Protein AF-A0A8T3ZGA7-F1 (afdb_monomer)

Radius of gyration: 35.23 Å; Cα contacts (8 Å, |Δi|>4): 1255; chains: 1; bounding box: 93×58×89 Å

Secondary structure (DSSP, 8-state):
-TTTPSPS-EEEEGGGHHIIIIIHHHHHHHTTPPPPS-EEEE-PEEETTEE--TTTT----HHHHHHHH-HHHHHHHHHHTS-SSS-EEE-HHHHHHHIIIIIIIIIIHHHHHHHHHHHHHHTTBPPPP-PPPHHHHHHHHHHHHHHHHHHHHHHTT-HHHHHHHHHHHHHHHHHHHHHT-HHHHHHH-HHHHHHHHHHHHHHHHHHHHHHTTT-HHHHHHHHHHTT-PPPPGGGTT---SPTTPBP-------PPPPHHHHHHHHT---TTTSTT----EEE-HHHHHHT-EEEEEEEEES---S--HHHHHHTT-------HHHHHHHHHTT--PPPHHHHHHHHHHHHSS-----HHHHHHHHHHHHHT-EEEEEEGGG--S-EEEEE--S--EE-BTT--S-EEPPTT-EEEE-SSSEEEEBTTEEBTTTB--TT--EEEEEEEE-TTS-HHHHHHHHHHHHHHHHHHH-EEEEEE--EE--------GGG--EEEEEEEEEEE-TT-TT-EEEEEEETTEEEEEEES-TTT--GGGTTT-EEEEE-SBPPEEETTEEE-SEEEEEEETTSS-EEE---SSPTT-BEEETT------S-B-HHHHHHS--EEETTEEEETTEEEEETT-PBPB-S-SEEEE-

Nearest PDB structures (foldseek):
  2x1l-assembly3_C  TM=9.187E-01  e=1.019E-22  Mycolicibacterium smegmatis MC2 155
  6ax8-assembly1_A  TM=9.506E-01  e=7.464E-22  Mycobacterium tuberculosis H37Rv
  2x1m-assembly1_A  TM=8.940E-01  e=1.535E-22  Mycolicibacterium smegmatis MC2 155
  2x1l-assembly2_B  TM=8.943E-01  e=1.726E-22  Mycolicibacterium smegmatis MC2 155
  1rqg-assembly1_A-2  TM=9.190E-01  e=1.371E-19  Pyrococcus abyssi

Sequence (646 aa):
FKKFWPADVHVIGKGILRFHAVYWPAILLSASLRLPKSIFVHGYITVEGQKMSKTLGNIVDPIHLIEKYGVDPLRYFLLSGISTFEDGDFSERLLIEKNNNELVANIGNLVNRTMVFSQNNFGSAVPKQAVLSASDKDFLGSQEKLLVQIKSGFESFRLDETLHRILSFSSGANKYFQENAPWKSVKEDKVRCGHVINLLLHQIKDLAILIQPYLPETSNSIFGQLAAEPKKWTDLGKFSLVAGKKLGTPKILFKKLDQIQAEALSAEFSDKKLKELEVAFQVSNSAAALGVKAAAAILEIKSISNKNSELETLKKQKFKLEDSGYVQLHRKVSAEEMSSIRWLHELASRAGQIPNINTLVDAYNIISLKYGISAGAHDISKIKGGVRIDICDGSEPFTEIGSKSKTHVRKGEYAAIDDEKVICRLELKQCEETKVKKDSKKVLLYYEGHSGHTQDQVNTALKEACNLIIKLCGGSYKMLYPAYEKEEENFSFKHLDIEIGEILSAEKHPNADKLLVERVRLGDKEIQVVSGIAQFYKPEDLAGKKAIFLRNLKPATLRGVASQGMILVAESKDKSKVEIVSPASPVGSKVELKGEVSQPKPEVTADDYFKLKLEIKDGKIYSEGKQLITETGEELKTGVKEGKVY

Foldseek 3Di:
DVPCPPPQEAEEEPVCCCCLPPVVVVVCVVVVGDHHNYYFYFYAEAEPPHHDDPLLVRDDDVVVVCVVFNDQLVLQCCQAQAFGHYYGYDDPLVSLVCQVVQVCVFLLVLLQVLQVVCVVQVVQWQADADDDDPLNVVLLVVLVVLLVVLVVCVVVVRRNVSVVSLSVLSVSLVVLCVVLVLVVCCVVPVNSSSNNSNVSLLSLLLSLQSCCVRRVPLSVVSCQQQVHDNDHSVCHSPSPGDGGHHGHDRDRSGDNDDVLLSVLVVLDDPPVPVVVLQAAEAEAPQNVVLQKAKWKKKFFFQFKFQDDPVLVVLFLDQFDADCVQVVSSCVQQVHPDDAQQVVQNVVCVVVSGGDGDIQLVSLLNSLCRNLVWFKDKFQSVQAAGYKYWDFDQFPAWAAFAPGPDIHTADGRFTATAGPHHGQGGHSHTGGNRTDDDRPRRMMMMMIMDGNPDDNVSRVVSNSSSSSSSCVGRNGHMGIRRHRHPPDPPPQFPLQWWKFKKAFQFKDQDPQDQQKIWTFIGAPPDTFIAIARCNVPDDRVRRHGAIAMKGQQEDWDQDPNRIHRIYTKWWAAPVRPDIGGFGDPDDRNWTKDFVPDHRDHDNHDYPVSVVVWWFWAAQQFTDTPNTTIATPVRHTGGDPHHTTTMD

Mean predicted aligned error: 17.43 Å

pLDDT: mean 88.78, std 12.29, range [31.84, 98.62]

Solvent-accessible surface area (backbone atoms only — not comparable to full-atom values): 34705 Å² total; per-residue (Å²): 103,86,90,60,58,50,40,68,66,43,84,43,52,61,92,52,41,64,49,68,72,47,54,46,47,52,53,31,52,76,70,74,43,75,64,62,74,39,76,46,57,27,38,56,70,25,44,85,86,34,79,59,33,80,65,46,67,56,59,79,58,67,66,61,49,30,76,75,64,33,62,47,54,50,44,43,31,62,42,55,67,22,54,53,63,42,69,24,56,53,47,74,43,58,39,41,49,45,38,38,62,50,42,31,62,35,54,30,41,44,52,39,52,53,42,46,49,31,38,77,76,48,76,28,22,38,37,54,79,64,85,79,49,72,69,52,50,55,52,52,53,54,48,53,55,45,52,54,52,34,54,51,21,59,78,68,62,34,49,23,66,24,48,54,45,52,50,48,48,44,46,52,56,43,48,53,53,59,78,60,35,46,90,57,28,50,80,78,38,49,63,62,27,27,21,54,53,32,54,50,53,44,50,51,54,37,48,28,50,70,37,32,90,58,26,52,69,57,20,52,51,47,26,50,29,56,57,43,80,90,68,55,82,91,51,56,93,52,89,75,78,58,59,68,42,62,41,39,70,72,63,86,76,56,78,78,58,71,58,69,65,30,50,49,59,53,54,51,81,64,77,78,71,64,70,74,62,68,59,49,50,35,43,35,66,70,30,40,73,68,28,50,39,72,28,36,28,45,32,40,42,71,49,51,44,78,76,55,79,73,51,64,62,62,36,51,61,85,68,81,78,77,60,69,45,52,58,52,45,30,53,77,43,74,48,87,74,77,50,43,54,57,53,50,49,53,49,19,66,73,68,60,30,54,78,87,75,27,52,55,60,40,35,40,51,54,37,22,47,73,70,57,33,29,62,51,62,30,22,47,94,58,58,44,65,41,37,34,32,30,61,37,84,38,81,44,40,31,34,46,61,94,56,91,61,78,45,58,50,61,58,55,30,47,24,32,27,36,74,77,30,39,48,21,48,48,70,57,45,44,16,50,81,27,49,70,54,64,81,48,43,40,32,38,38,34,22,46,32,38,68,83,52,54,69,67,56,35,45,49,43,41,53,53,23,50,46,49,27,32,72,76,27,35,57,26,54,44,82,42,63,34,52,50,70,72,85,69,67,92,80,52,75,39,39,52,41,33,28,25,22,34,26,68,39,42,38,75,34,95,79,40,86,47,28,28,38,31,38,32,36,51,57,98,41,79,45,42,30,56,41,78,51,37,85,79,46,57,41,84,78,40,45,74,37,52,32,35,31,37,55,28,37,60,68,43,71,59,87,86,43,69,18,49,32,42,70,42,31,39,30,27,76,83,66,83,45,75,45,77,33,52,67,89,70,60,71,43,43,38,51,36,46,64,97,53,78,74,55,54,46,91,62,41,53,72,69,63,57,68,71,55,63,39,38,26,55,86,18,31,39,28,42,94,92,27,47,37,19,33,78,90,67,49,72,46,54,46,97,48,49,47,31,34,51,84

Structure (mmCIF, N/CA/C/O backbone):
data_AF-A0A8T3ZGA7-F1
#
_entry.id   AF-A0A8T3ZGA7-F1
#
loop_
_atom_site.group_PDB
_atom_site.id
_atom_site.type_symbol
_atom_site.label_atom_id
_atom_site.label_alt_id
_atom_site.label_comp_id
_atom_site.label_asym_id
_atom_site.label_entity_id
_atom_site.label_seq_id
_atom_site.pdbx_PDB_ins_code
_atom_site.Cartn_x
_atom_site.Cartn_y
_atom_site.Cartn_z
_atom_site.occupancy
_atom_site.B_iso_or_equiv
_atom_site.auth_seq_id
_atom_site.auth_comp_id
_atom_site.auth_asym_id
_atom_site.auth_atom_id
_atom_site.pdbx_PDB_model_num
ATOM 1 N N . PHE A 1 1 ? -24.747 0.520 -24.738 1.00 83.00 1 PHE A N 1
ATOM 2 C CA . PHE A 1 1 ? -25.056 -0.903 -24.481 1.00 83.00 1 PHE A CA 1
ATOM 3 C C . PHE A 1 1 ? -24.733 -1.806 -25.676 1.00 83.00 1 PHE A C 1
ATOM 5 O O . PHE A 1 1 ? -23.742 -2.516 -25.599 1.00 83.00 1 PHE A O 1
ATOM 12 N N . LYS A 1 2 ? -25.460 -1.726 -26.807 1.00 89.25 2 LYS A N 1
ATOM 13 C CA . LYS A 1 2 ? -25.297 -2.630 -27.975 1.00 89.25 2 LYS A CA 1
ATOM 14 C C . LYS A 1 2 ? -23.857 -2.812 -28.499 1.00 89.25 2 LYS A C 1
ATOM 16 O O . LYS A 1 2 ? -23.532 -3.889 -28.974 1.00 89.25 2 LYS A O 1
ATOM 21 N N . LYS A 1 3 ? -23.011 -1.777 -28.412 1.00 94.25 3 LYS A N 1
ATOM 22 C CA . LYS A 1 3 ? -21.616 -1.804 -28.890 1.00 94.25 3 LYS A CA 1
ATOM 23 C C . LYS A 1 3 ? -20.642 -2.551 -27.967 1.00 94.25 3 LYS A C 1
ATOM 25 O O . LYS A 1 3 ? -19.701 -3.151 -28.463 1.00 94.25 3 LYS A O 1
ATOM 30 N N . PHE A 1 4 ? -20.842 -2.475 -26.653 1.00 93.25 4 PHE A N 1
ATOM 31 C CA . PHE A 1 4 ? -19.844 -2.894 -25.656 1.00 93.25 4 PHE A CA 1
ATOM 32 C C . PHE A 1 4 ? -20.322 -4.031 -24.749 1.00 93.25 4 PHE A C 1
ATOM 34 O O . PHE A 1 4 ? -19.527 -4.572 -23.994 1.00 93.25 4 PHE A O 1
ATOM 41 N N . TRP A 1 5 ? -21.614 -4.376 -24.785 1.00 94.38 5 TRP A N 1
ATOM 42 C CA . TRP A 1 5 ? -22.160 -5.477 -23.999 1.00 94.38 5 TRP A CA 1
ATOM 43 C C . TRP A 1 5 ? -22.320 -6.744 -24.854 1.00 94.38 5 TRP A C 1
ATOM 45 O O . TRP A 1 5 ? -22.935 -6.669 -25.929 1.00 94.38 5 TRP A O 1
ATOM 55 N N . PRO A 1 6 ? -21.854 -7.918 -24.386 1.00 95.19 6 PRO A N 1
ATOM 56 C CA . PRO A 1 6 ? -21.286 -8.199 -23.060 1.00 95.19 6 PRO A CA 1
ATOM 57 C C . PRO A 1 6 ? -19.871 -7.655 -22.853 1.00 95.19 6 PRO A C 1
ATOM 59 O O . PRO A 1 6 ? -19.081 -7.634 -23.792 1.00 95.19 6 PRO A O 1
ATOM 62 N N . ALA A 1 7 ? -19.565 -7.259 -21.614 1.00 96.12 7 ALA A N 1
ATOM 63 C CA . ALA A 1 7 ? -18.227 -6.811 -21.241 1.00 96.12 7 ALA A CA 1
ATOM 64 C C . ALA A 1 7 ? -17.186 -7.921 -21.467 1.00 96.12 7 ALA A C 1
ATOM 66 O O . ALA A 1 7 ? -17.426 -9.080 -21.122 1.00 96.12 7 ALA A O 1
ATOM 67 N N . ASP A 1 8 ? -16.022 -7.566 -22.014 1.00 94.88 8 ASP A N 1
ATOM 68 C CA . ASP A 1 8 ? -14.936 -8.523 -22.247 1.00 94.88 8 ASP A CA 1
ATOM 69 C C . ASP A 1 8 ? -14.274 -8.991 -20.944 1.00 94.88 8 ASP A C 1
ATOM 71 O O . ASP A 1 8 ? -13.989 -10.176 -20.784 1.00 94.88 8 ASP A O 1
ATOM 75 N N . VAL A 1 9 ? -14.067 -8.078 -19.993 1.00 95.06 9 VAL A N 1
ATOM 76 C CA . VAL A 1 9 ? -13.451 -8.382 -18.697 1.00 95.06 9 VAL A CA 1
ATOM 77 C C . VAL A 1 9 ? -14.056 -7.543 -17.573 1.00 95.06 9 VAL A C 1
ATOM 79 O O . VAL A 1 9 ? -14.378 -6.366 -17.744 1.00 95.06 9 VAL A O 1
ATOM 82 N N . HIS A 1 10 ? -14.205 -8.153 -16.401 1.00 95.88 10 HIS A N 1
ATOM 83 C CA . HIS A 1 10 ? -14.425 -7.460 -15.133 1.00 95.88 10 HIS A CA 1
ATOM 84 C C . HIS A 1 10 ? -13.157 -7.547 -14.289 1.00 95.88 10 HIS A C 1
ATOM 86 O O . HIS A 1 10 ? -12.729 -8.648 -13.972 1.00 95.88 10 HIS A O 1
ATOM 92 N N . VAL A 1 11 ? -12.568 -6.406 -13.932 1.00 94.81 11 VAL A N 1
ATOM 93 C CA . VAL A 1 11 ? -11.394 -6.325 -13.049 1.00 94.81 11 VAL A CA 1
ATOM 94 C C . VAL A 1 11 ? -11.889 -6.027 -11.641 1.00 94.81 11 VAL A C 1
ATOM 96 O O . VAL A 1 11 ? -12.473 -4.968 -11.416 1.00 94.81 11 VAL A O 1
ATOM 99 N N . ILE A 1 12 ? -11.705 -6.968 -10.716 1.00 95.44 12 ILE A N 1
ATOM 100 C CA . ILE A 1 12 ? -12.251 -6.874 -9.359 1.00 95.44 12 ILE A CA 1
ATOM 101 C C . ILE A 1 12 ? -11.283 -7.411 -8.305 1.00 95.44 12 ILE A C 1
ATOM 103 O O . ILE A 1 12 ? -10.446 -8.267 -8.585 1.00 95.44 12 ILE A O 1
ATOM 107 N N . GLY A 1 13 ? -11.458 -6.967 -7.062 1.00 92.25 13 GLY A N 1
ATOM 108 C CA . GLY A 1 13 ? -10.800 -7.583 -5.912 1.00 92.25 13 GLY A CA 1
ATOM 109 C C . GLY A 1 13 ? -11.541 -8.834 -5.441 1.00 92.25 13 GLY A C 1
ATOM 110 O O . GLY A 1 13 ? -12.773 -8.909 -5.508 1.00 92.25 13 GLY A O 1
ATOM 111 N N . LYS A 1 14 ? -10.811 -9.807 -4.883 1.00 91.12 14 LYS A N 1
ATOM 112 C CA . LYS A 1 14 ? -11.400 -11.078 -4.415 1.00 91.12 14 LYS A CA 1
ATOM 113 C C . LYS A 1 14 ? -12.530 -10.936 -3.385 1.00 91.12 14 LYS A C 1
ATOM 115 O O . LYS A 1 14 ? -13.404 -11.798 -3.317 1.00 91.12 14 LYS A O 1
ATOM 120 N N . GLY A 1 15 ? -12.571 -9.829 -2.637 1.00 90.81 15 GLY A N 1
ATOM 121 C CA . GLY A 1 15 ? -13.612 -9.548 -1.638 1.00 90.81 15 GLY A CA 1
ATOM 122 C C . GLY A 1 15 ? -15.034 -9.429 -2.196 1.00 90.81 15 GLY A C 1
ATOM 123 O O . GLY A 1 15 ? -15.990 -9.651 -1.460 1.00 90.81 15 GLY A O 1
ATOM 124 N N . ILE A 1 16 ? -15.187 -9.130 -3.490 1.00 95.19 16 ILE A N 1
ATOM 125 C CA . ILE A 1 16 ? -16.497 -8.963 -4.142 1.00 95.19 16 ILE A CA 1
ATOM 126 C C . ILE A 1 16 ? -16.779 -10.028 -5.209 1.00 95.19 16 ILE A C 1
ATOM 128 O O . ILE A 1 16 ? -17.751 -9.918 -5.956 1.00 95.19 16 ILE A O 1
ATOM 132 N N . LEU A 1 17 ? -15.979 -11.097 -5.264 1.00 95.12 17 LEU A N 1
ATOM 133 C CA . LEU A 1 17 ? -16.095 -12.141 -6.286 1.00 95.12 17 LEU A CA 1
ATOM 134 C C . LEU A 1 17 ? -17.504 -12.747 -6.368 1.00 95.12 17 LEU A C 1
ATOM 136 O O . LEU A 1 17 ? -18.036 -12.920 -7.462 1.00 95.12 17 LEU A O 1
ATOM 140 N N . ARG A 1 18 ? -18.146 -13.015 -5.222 1.00 95.94 18 ARG A N 1
ATOM 141 C CA . ARG A 1 18 ? -19.505 -13.591 -5.182 1.00 95.94 18 ARG A CA 1
ATOM 142 C C . ARG A 1 18 ? -20.528 -12.732 -5.929 1.00 95.94 18 ARG A C 1
ATOM 144 O O . ARG A 1 18 ? -21.396 -13.275 -6.608 1.00 95.94 18 ARG A O 1
ATOM 151 N N . PHE A 1 19 ? -20.400 -11.407 -5.870 1.00 96.75 19 PHE A N 1
ATOM 152 C CA . PHE A 1 19 ? -21.296 -10.508 -6.593 1.00 96.75 19 PHE A CA 1
ATOM 153 C C . PHE A 1 19 ? -21.129 -10.647 -8.105 1.00 96.75 19 PHE A C 1
ATOM 155 O O . PHE A 1 19 ? -22.122 -10.738 -8.816 1.00 96.75 19 PHE A O 1
ATOM 162 N N . HIS A 1 20 ? -19.893 -10.739 -8.592 1.00 97.75 20 HIS A N 1
ATOM 163 C CA . HIS A 1 20 ? -19.606 -10.775 -10.026 1.00 97.75 20 HIS A CA 1
ATOM 164 C C . HIS A 1 20 ? -19.712 -12.165 -10.659 1.00 97.75 20 HIS A C 1
ATOM 166 O O . HIS A 1 20 ? -19.973 -12.252 -11.855 1.00 97.75 20 HIS A O 1
ATOM 172 N N . ALA A 1 21 ? -19.518 -13.234 -9.885 1.00 96.62 21 ALA A N 1
ATOM 173 C CA . ALA A 1 21 ? -19.536 -14.609 -10.383 1.00 96.62 21 ALA A CA 1
ATOM 174 C C . ALA A 1 21 ? -20.852 -15.355 -10.104 1.00 96.62 21 ALA A C 1
ATOM 176 O O . ALA A 1 21 ? -21.092 -16.386 -10.724 1.00 96.62 21 ALA A O 1
ATOM 177 N N . VAL A 1 22 ? -21.705 -14.854 -9.197 1.00 96.88 22 VAL A N 1
ATOM 178 C CA . VAL A 1 22 ? -22.977 -15.511 -8.833 1.00 96.88 22 VAL A CA 1
ATOM 179 C C . VAL A 1 22 ? -24.165 -14.578 -9.035 1.00 96.88 22 VAL A C 1
ATOM 181 O O . VAL A 1 22 ? -25.006 -14.829 -9.896 1.00 96.88 22 VAL A O 1
ATOM 184 N N . TYR A 1 23 ? -24.236 -13.482 -8.275 1.00 97.50 23 TYR A N 1
ATOM 185 C CA . TYR A 1 23 ? -25.434 -12.636 -8.268 1.00 97.50 23 TYR A CA 1
ATOM 186 C C . TYR A 1 23 ? -25.629 -11.894 -9.588 1.00 97.50 23 TYR A C 1
ATOM 188 O O . TYR A 1 23 ? -26.718 -11.910 -10.155 1.00 97.50 23 TYR A O 1
ATOM 196 N N . TRP A 1 24 ? -24.569 -11.282 -10.110 1.00 97.94 24 TRP A N 1
ATOM 197 C CA . TRP A 1 24 ? -24.630 -10.531 -11.354 1.00 97.94 24 TRP A CA 1
ATOM 198 C C . TRP A 1 24 ? -24.972 -11.419 -12.561 1.00 97.94 24 TRP A C 1
ATOM 200 O O . TRP A 1 24 ? -25.915 -11.079 -13.275 1.00 97.94 24 TRP A O 1
ATOM 210 N N . PRO A 1 25 ? -24.340 -12.594 -12.762 1.00 97.94 25 PRO A N 1
ATOM 211 C CA . PRO A 1 25 ? -24.777 -13.540 -13.782 1.00 97.94 25 PRO A CA 1
ATOM 212 C C . PRO A 1 25 ? -26.236 -13.973 -13.629 1.00 97.94 25 PRO A C 1
ATOM 214 O O . PRO A 1 25 ? -26.951 -13.998 -14.625 1.00 97.94 25 PRO A O 1
ATOM 217 N N . ALA A 1 26 ? -26.712 -14.252 -12.410 1.00 98.12 26 ALA A N 1
ATOM 218 C CA . ALA A 1 26 ? -28.109 -14.630 -12.186 1.00 98.12 26 ALA A CA 1
ATOM 219 C C . ALA A 1 26 ? -29.089 -13.515 -12.596 1.00 98.12 26 ALA A C 1
ATOM 221 O O . ALA A 1 26 ? -30.083 -13.784 -13.271 1.00 98.12 26 ALA A O 1
ATOM 222 N N . ILE A 1 27 ? -28.781 -12.260 -12.252 1.00 98.31 27 ILE A N 1
ATOM 223 C CA . ILE A 1 27 ? -29.569 -11.087 -12.659 1.00 98.31 27 ILE A CA 1
ATOM 224 C C . ILE A 1 27 ? -29.583 -10.950 -14.186 1.00 98.31 27 ILE A C 1
ATOM 226 O O . ILE A 1 27 ? -30.643 -10.755 -14.778 1.00 98.31 27 ILE A O 1
ATOM 230 N N . LEU A 1 28 ? -28.423 -11.082 -14.835 1.00 97.94 28 LEU A N 1
ATOM 231 C CA . LEU A 1 28 ? -28.309 -10.987 -16.291 1.00 97.94 28 LEU A CA 1
ATOM 232 C C . LEU A 1 28 ? -29.095 -12.088 -17.000 1.00 97.94 28 LEU A C 1
ATOM 234 O O . LEU A 1 28 ? -29.810 -11.794 -17.953 1.00 97.94 28 LEU A O 1
ATOM 238 N N . LEU A 1 29 ? -28.998 -13.331 -16.525 1.00 97.81 29 LEU A N 1
ATOM 239 C CA . LEU A 1 29 ? -29.743 -14.459 -17.080 1.00 97.81 29 LEU A CA 1
ATOM 240 C C . LEU A 1 29 ? -31.252 -14.271 -16.906 1.00 97.81 29 LEU A C 1
ATOM 242 O O . LEU A 1 29 ? -31.992 -14.470 -17.865 1.00 97.81 29 LEU A O 1
ATOM 246 N N . SER A 1 30 ? -31.699 -13.813 -15.731 1.00 98.31 30 SER A N 1
ATOM 247 C CA . SER A 1 30 ? -33.104 -13.459 -15.480 1.00 98.31 30 SER A CA 1
ATOM 248 C C . SER A 1 30 ? -33.600 -12.384 -16.456 1.00 98.31 30 SER A C 1
ATOM 250 O O . SER A 1 30 ? -34.671 -12.504 -17.045 1.00 98.31 30 SER A O 1
ATOM 252 N N . ALA A 1 31 ? -32.766 -11.377 -16.726 1.00 97.62 31 ALA A N 1
ATOM 253 C CA . ALA A 1 31 ? -33.041 -10.327 -17.704 1.00 97.62 31 ALA A CA 1
ATOM 254 C C . ALA A 1 31 ? -32.798 -10.745 -19.174 1.00 97.62 31 ALA A C 1
ATOM 256 O O . ALA A 1 31 ? -32.885 -9.899 -20.064 1.00 97.62 31 ALA A O 1
ATOM 257 N N . SER A 1 32 ? -32.475 -12.015 -19.454 1.00 97.31 32 SER A N 1
ATOM 258 C CA . SER A 1 32 ? -32.131 -12.524 -20.796 1.00 97.31 32 SER A CA 1
ATOM 259 C C . SER A 1 32 ? -30.983 -11.761 -21.486 1.00 97.31 32 SER A C 1
ATOM 261 O O . SER A 1 32 ? -30.970 -11.559 -22.702 1.00 97.31 32 SER A O 1
ATOM 263 N N . LEU A 1 33 ? -29.990 -11.326 -20.708 1.00 97.31 33 LEU A N 1
ATOM 264 C CA . LEU A 1 33 ? -28.798 -10.621 -21.173 1.00 97.31 33 LEU A CA 1
ATOM 265 C C . LEU A 1 33 ? -27.572 -11.542 -21.221 1.00 97.31 33 LEU A C 1
ATOM 267 O O . LEU A 1 33 ? -27.397 -12.444 -20.406 1.00 97.31 33 LEU A O 1
ATOM 271 N N . ARG A 1 34 ? -26.672 -11.271 -22.176 1.00 97.00 34 ARG A N 1
ATOM 272 C CA . ARG A 1 34 ? -25.394 -11.993 -22.317 1.00 97.00 34 ARG A CA 1
ATOM 273 C C . ARG A 1 34 ? -24.481 -11.747 -21.112 1.00 97.00 34 ARG A C 1
ATOM 275 O O . ARG A 1 34 ? -24.400 -10.617 -20.640 1.00 97.00 34 ARG A O 1
ATOM 282 N N . LEU A 1 35 ? -23.771 -12.785 -20.672 1.00 97.62 35 LEU A N 1
ATOM 283 C CA . LEU A 1 35 ? -22.808 -12.732 -19.568 1.00 97.62 35 LEU A CA 1
ATOM 284 C C . LEU A 1 35 ? -21.491 -12.050 -19.973 1.00 97.62 35 LEU A C 1
ATOM 286 O O . LEU A 1 35 ? -21.133 -12.112 -21.152 1.00 97.62 35 LEU A O 1
ATOM 290 N N . PRO A 1 36 ? -20.751 -11.439 -19.026 1.00 96.19 36 PRO A N 1
ATOM 291 C CA . PRO A 1 36 ? -19.380 -10.994 -19.277 1.00 96.19 36 PRO A CA 1
ATOM 292 C C . PRO A 1 36 ? -18.489 -12.168 -19.711 1.00 96.19 36 PRO A C 1
ATOM 294 O O . PRO A 1 36 ? -18.686 -13.297 -19.264 1.00 96.19 36 PRO A O 1
ATOM 297 N N . LYS A 1 37 ? -17.502 -11.911 -20.580 1.00 95.44 37 LYS A N 1
ATOM 298 C CA . LYS A 1 37 ? -16.652 -12.973 -21.152 1.00 95.44 37 LYS A CA 1
ATOM 299 C C . LYS A 1 37 ? -15.602 -13.500 -20.172 1.00 95.44 37 LYS A C 1
ATOM 301 O O . LYS A 1 37 ? -15.216 -14.660 -20.270 1.00 95.44 37 LYS A O 1
ATOM 306 N N . SER A 1 38 ? -15.122 -12.660 -19.256 1.00 94.06 38 SER A N 1
ATOM 307 C CA . SER A 1 38 ? -14.109 -13.029 -18.265 1.00 94.06 38 SER A CA 1
ATOM 308 C C . SER A 1 38 ? -14.219 -12.189 -16.989 1.00 94.06 38 SER A C 1
ATOM 310 O O . SER A 1 38 ? -14.737 -11.068 -17.000 1.00 94.06 38 SER A O 1
ATOM 312 N N . ILE A 1 39 ? -13.725 -12.739 -15.879 1.00 94.31 39 ILE A N 1
ATOM 313 C CA . ILE A 1 39 ? -13.589 -12.047 -14.594 1.00 94.31 39 ILE A CA 1
ATOM 314 C C . ILE A 1 39 ? -12.135 -12.199 -14.150 1.00 94.31 39 ILE A C 1
ATOM 316 O O . ILE A 1 39 ? -11.675 -13.304 -13.874 1.00 94.31 39 ILE A O 1
ATOM 320 N N . PHE A 1 40 ? -11.425 -11.082 -14.094 1.00 93.31 40 PHE A N 1
ATOM 321 C CA . PHE A 1 40 ? -10.083 -10.978 -13.554 1.00 93.31 40 PHE A CA 1
ATOM 322 C C . PHE A 1 40 ? -10.165 -10.598 -12.071 1.00 93.31 40 PHE A C 1
ATOM 324 O O . PHE A 1 40 ? -10.746 -9.569 -11.714 1.00 93.31 40 PHE A O 1
ATOM 331 N N . VAL A 1 41 ? -9.588 -11.439 -11.213 1.00 92.88 41 VAL A N 1
ATOM 332 C CA . VAL A 1 41 ? -9.662 -11.304 -9.756 1.00 92.88 41 VAL A CA 1
ATOM 333 C C . VAL A 1 41 ? -8.261 -11.125 -9.194 1.00 92.88 41 VAL A C 1
ATOM 335 O O . VAL A 1 41 ? -7.458 -12.051 -9.269 1.00 92.88 41 VAL A O 1
ATOM 338 N N . HIS A 1 42 ? -7.986 -9.960 -8.613 1.00 92.00 42 HIS A N 1
ATOM 339 C CA . HIS A 1 42 ? -6.713 -9.696 -7.945 1.00 92.00 42 HIS A CA 1
ATOM 340 C C . HIS A 1 42 ? -6.788 -9.964 -6.431 1.00 92.00 42 HIS A C 1
ATOM 342 O O . HIS A 1 42 ? -7.870 -9.924 -5.818 1.00 92.00 42 HIS A O 1
ATOM 348 N N . GLY A 1 43 ? -5.624 -10.222 -5.827 1.00 87.44 43 GLY A N 1
ATOM 349 C CA . GLY A 1 43 ? -5.463 -10.384 -4.382 1.00 87.44 43 GLY A CA 1
ATOM 350 C C . GLY A 1 43 ? -5.579 -9.075 -3.597 1.00 87.44 43 GLY A C 1
ATOM 351 O O . GLY A 1 43 ? -5.781 -7.991 -4.152 1.00 87.44 43 GLY A O 1
ATOM 352 N N . TYR A 1 44 ? -5.499 -9.180 -2.275 1.00 87.38 44 TYR A N 1
ATOM 353 C CA . TYR A 1 44 ? -5.398 -8.024 -1.390 1.00 87.38 44 TYR A CA 1
ATOM 354 C C . TYR A 1 44 ? -3.979 -7.465 -1.380 1.00 87.38 44 TYR A C 1
ATOM 356 O O . TYR A 1 44 ? -3.008 -8.206 -1.499 1.00 87.38 44 TYR A O 1
ATOM 364 N N . ILE A 1 45 ? -3.888 -6.156 -1.163 1.00 88.12 45 ILE A N 1
ATOM 365 C CA . ILE A 1 45 ? -2.630 -5.486 -0.856 1.00 88.12 45 ILE A CA 1
ATOM 366 C C . ILE A 1 45 ? -2.562 -5.307 0.662 1.00 88.12 45 ILE A C 1
ATOM 368 O O . ILE A 1 45 ? -3.477 -4.731 1.261 1.00 88.12 45 ILE A O 1
ATOM 372 N N . THR A 1 46 ? -1.512 -5.833 1.280 1.00 83.00 46 THR A N 1
ATOM 373 C CA . THR A 1 46 ? -1.153 -5.591 2.683 1.00 83.00 46 THR A CA 1
ATOM 374 C C . THR A 1 46 ? -0.033 -4.557 2.769 1.00 83.00 46 THR A C 1
ATOM 376 O O . THR A 1 46 ? 0.529 -4.165 1.750 1.00 83.00 46 THR A O 1
ATOM 379 N N . VAL A 1 47 ? 0.241 -4.053 3.968 1.00 73.62 47 VAL A N 1
ATOM 380 C CA . VAL A 1 47 ? 1.361 -3.149 4.250 1.00 73.62 47 VAL A CA 1
ATOM 381 C C . VAL A 1 47 ? 2.116 -3.734 5.432 1.00 73.62 47 VAL A C 1
ATOM 383 O O . VAL A 1 47 ? 1.534 -3.872 6.513 1.00 73.62 47 VAL A O 1
ATOM 386 N N . GLU A 1 48 ? 3.376 -4.108 5.215 1.00 66.75 48 GLU A N 1
ATOM 387 C CA . GLU A 1 48 ? 4.256 -4.729 6.213 1.00 66.75 48 GLU A CA 1
ATOM 388 C C . GLU A 1 48 ? 3.588 -5.935 6.915 1.00 66.75 48 GLU A C 1
ATOM 390 O O . GLU A 1 48 ? 3.578 -6.084 8.141 1.00 66.75 48 GLU A O 1
ATOM 395 N N . GLY A 1 49 ? 2.935 -6.786 6.118 1.00 66.19 49 GLY A N 1
ATOM 396 C CA . GLY A 1 49 ? 2.242 -8.003 6.545 1.00 66.19 49 GLY A CA 1
ATOM 397 C C . GLY A 1 49 ? 0.859 -7.785 7.169 1.00 66.19 49 GLY A C 1
ATOM 398 O O . GLY A 1 49 ? 0.218 -8.753 7.586 1.00 66.19 49 GLY A O 1
ATOM 399 N N . GLN A 1 50 ? 0.365 -6.543 7.238 1.00 61.69 50 GLN A N 1
ATOM 400 C CA . GLN A 1 50 ? -0.926 -6.213 7.849 1.00 61.69 50 GLN A CA 1
ATOM 401 C C . GLN A 1 50 ? -1.958 -5.737 6.826 1.00 61.69 50 GLN A C 1
ATOM 403 O O . GLN A 1 50 ? -1.652 -5.046 5.857 1.00 61.69 50 GLN A O 1
ATOM 408 N N . LYS A 1 51 ? -3.236 -6.056 7.063 1.00 72.69 51 LYS A N 1
ATOM 409 C CA . LYS A 1 51 ? -4.328 -5.474 6.270 1.00 72.69 51 LYS A CA 1
ATOM 410 C C . LYS A 1 51 ? -4.393 -3.967 6.512 1.00 72.69 51 LYS A C 1
ATOM 412 O O . LYS A 1 51 ? -4.383 -3.527 7.660 1.00 72.69 51 LYS A O 1
ATOM 417 N N . MET A 1 52 ? -4.520 -3.193 5.437 1.00 73.88 52 MET A N 1
ATOM 418 C CA . MET A 1 52 ? -4.767 -1.755 5.540 1.00 73.88 52 MET A CA 1
ATOM 419 C C . MET A 1 52 ? -6.103 -1.491 6.240 1.00 73.88 52 MET A C 1
ATOM 421 O O . MET A 1 52 ? -7.130 -2.068 5.871 1.00 73.88 52 MET A O 1
ATOM 425 N N . SER A 1 53 ? -6.116 -0.598 7.226 1.00 60.56 53 SER A N 1
ATOM 426 C CA . SER A 1 53 ? -7.355 -0.121 7.838 1.00 60.56 53 SER A CA 1
ATOM 427 C C . SER A 1 53 ? -7.205 1.284 8.411 1.00 60.56 53 SER A C 1
ATOM 429 O O . SER A 1 53 ? -6.148 1.653 8.919 1.00 60.56 53 SER A O 1
ATOM 431 N N . LYS A 1 54 ? -8.298 2.058 8.368 1.00 51.88 54 LYS A N 1
ATOM 432 C CA . LYS A 1 54 ? -8.345 3.410 8.950 1.00 51.88 54 LYS A CA 1
ATOM 433 C C . LYS A 1 54 ? -8.053 3.359 10.448 1.00 51.88 54 LYS A C 1
ATOM 435 O O . LYS A 1 54 ? -7.319 4.195 10.951 1.00 51.88 54 LYS A O 1
ATOM 440 N N . THR A 1 55 ? -8.578 2.337 11.121 1.00 40.94 55 THR A N 1
ATOM 441 C CA . THR A 1 55 ? -8.425 2.118 12.563 1.00 40.94 55 THR A CA 1
ATOM 442 C C . THR A 1 55 ? -6.994 1.768 12.966 1.00 40.94 55 THR A C 1
ATOM 444 O O . THR A 1 55 ? -6.576 2.150 14.045 1.00 40.94 55 THR A O 1
ATOM 447 N N . LEU A 1 56 ? -6.226 1.076 12.119 1.00 42.22 56 LEU A N 1
ATOM 448 C CA . LEU A 1 56 ? -4.805 0.800 12.383 1.00 42.22 56 LEU A CA 1
ATOM 449 C C . LEU A 1 56 ? -3.890 1.953 11.943 1.00 42.22 56 LEU A C 1
ATOM 451 O O . LEU A 1 56 ? -2.691 1.895 12.177 1.00 42.22 56 LEU A O 1
ATOM 455 N N . GLY A 1 57 ? -4.405 2.976 11.252 1.00 49.34 57 GLY A N 1
ATOM 456 C CA . GLY A 1 57 ? -3.590 4.091 10.758 1.00 49.34 57 GLY A CA 1
ATOM 457 C C . GLY A 1 57 ? -2.479 3.686 9.775 1.00 49.34 57 GLY A C 1
ATOM 458 O O . GLY A 1 57 ? -1.600 4.492 9.491 1.00 49.34 57 GLY A O 1
ATOM 459 N N . ASN A 1 58 ? -2.510 2.454 9.252 1.00 58.31 58 ASN A N 1
ATOM 460 C CA . ASN A 1 58 ? -1.527 1.896 8.317 1.00 58.31 58 ASN A CA 1
ATOM 461 C C . ASN A 1 58 ? -1.971 2.028 6.850 1.00 58.31 58 ASN A C 1
ATOM 463 O O . ASN A 1 58 ? -1.476 1.316 5.975 1.00 58.31 58 ASN A O 1
ATOM 467 N N . ILE A 1 59 ? -2.949 2.897 6.578 1.00 67.38 59 ILE A N 1
ATOM 468 C CA . ILE A 1 59 ? -3.368 3.184 5.210 1.00 67.38 59 ILE A CA 1
ATOM 469 C C . ILE A 1 59 ? -2.241 3.916 4.509 1.00 67.38 59 ILE A C 1
ATOM 471 O O . ILE A 1 59 ? -1.770 4.957 4.958 1.00 67.38 59 ILE A O 1
ATOM 475 N N . VAL A 1 60 ? -1.858 3.372 3.366 1.00 72.94 60 VAL A N 1
ATOM 476 C CA . VAL A 1 60 ? -0.920 4.009 2.460 1.00 72.94 60 VAL A CA 1
ATOM 477 C C . VAL A 1 60 ? -1.727 4.802 1.443 1.00 72.94 60 VAL A C 1
ATOM 479 O O . VAL A 1 60 ? -2.458 4.225 0.637 1.00 72.94 60 VAL A O 1
ATOM 482 N N . ASP A 1 61 ? -1.615 6.128 1.498 1.00 75.88 61 ASP A N 1
ATOM 483 C CA . ASP A 1 61 ? -2.237 7.002 0.508 1.00 75.88 61 ASP A CA 1
ATOM 484 C C . ASP A 1 61 ? -1.442 6.948 -0.813 1.00 75.88 61 ASP A C 1
ATOM 486 O O . ASP A 1 61 ? -0.275 7.364 -0.852 1.00 75.88 61 ASP A O 1
ATOM 490 N N . PRO A 1 62 ? -2.038 6.456 -1.917 1.00 84.06 62 PRO A N 1
ATOM 491 C CA . PRO A 1 62 ? -1.367 6.429 -3.208 1.00 84.06 62 PRO A CA 1
ATOM 492 C C . PRO A 1 62 ? -1.011 7.830 -3.723 1.00 84.06 62 PRO A C 1
ATOM 494 O O . PRO A 1 62 ? -0.023 7.952 -4.442 1.00 84.06 62 PRO A O 1
ATOM 497 N N . ILE A 1 63 ? -1.756 8.882 -3.363 1.00 82.44 63 ILE A N 1
ATOM 498 C CA . ILE A 1 63 ? -1.447 10.254 -3.791 1.00 82.44 63 ILE A CA 1
ATOM 499 C C . ILE A 1 63 ? -0.145 10.728 -3.153 1.00 82.44 63 ILE A C 1
ATOM 501 O O . ILE A 1 63 ? 0.747 11.189 -3.863 1.00 82.44 63 ILE A O 1
ATOM 505 N N . HIS A 1 64 ? 0.019 10.508 -1.848 1.00 75.75 64 HIS A N 1
ATOM 506 C CA . HIS A 1 64 ? 1.264 10.823 -1.152 1.00 75.75 64 HIS A CA 1
ATOM 507 C C . HIS A 1 64 ? 2.470 10.088 -1.763 1.00 75.75 64 HIS A C 1
ATOM 509 O O . HIS A 1 64 ? 3.532 10.676 -1.980 1.00 75.75 64 HIS A O 1
ATOM 515 N N . LEU A 1 65 ? 2.311 8.804 -2.101 1.00 82.44 65 LEU A N 1
ATOM 516 C CA . LEU A 1 65 ? 3.369 8.044 -2.771 1.00 82.44 65 LEU A CA 1
ATOM 517 C C . LEU A 1 65 ? 3.684 8.573 -4.174 1.00 82.44 65 LEU A C 1
ATOM 519 O O . LEU A 1 65 ? 4.850 8.576 -4.564 1.00 82.44 65 LEU A O 1
ATOM 523 N N . ILE A 1 66 ? 2.679 9.025 -4.928 1.00 86.25 66 ILE A N 1
ATOM 524 C CA . ILE A 1 66 ? 2.870 9.642 -6.248 1.00 86.25 66 ILE A CA 1
ATOM 525 C C . ILE A 1 66 ? 3.639 10.957 -6.122 1.00 86.25 66 ILE A C 1
ATOM 527 O O . ILE A 1 66 ? 4.570 11.184 -6.890 1.00 86.25 66 ILE A O 1
ATOM 531 N N . GLU A 1 67 ? 3.295 11.805 -5.155 1.00 80.69 67 GLU A N 1
ATOM 532 C CA . GLU A 1 67 ? 4.016 13.058 -4.904 1.00 80.69 67 GLU A CA 1
ATOM 533 C C . GLU A 1 67 ? 5.480 12.800 -4.529 1.00 80.69 67 GLU A C 1
ATOM 535 O O . GLU A 1 67 ? 6.379 13.520 -4.969 1.00 80.69 67 GLU A O 1
ATOM 540 N N . LYS A 1 68 ? 5.727 11.741 -3.751 1.00 80.56 68 LYS A N 1
ATOM 541 C CA . LYS A 1 68 ? 7.061 11.378 -3.267 1.00 80.56 68 LYS A CA 1
ATOM 542 C C . LYS A 1 68 ? 7.931 10.688 -4.322 1.00 80.56 68 LYS A C 1
ATOM 544 O O . LYS A 1 68 ? 9.109 11.019 -4.454 1.00 80.56 68 LYS A O 1
ATOM 549 N N . TYR A 1 69 ? 7.378 9.716 -5.047 1.00 87.19 69 TYR A N 1
ATOM 550 C CA . TYR A 1 69 ? 8.136 8.811 -5.920 1.00 87.19 69 TYR A CA 1
ATOM 551 C C . TYR A 1 69 ? 7.829 8.963 -7.407 1.00 87.19 69 TYR A C 1
ATOM 553 O O . TYR A 1 69 ? 8.628 8.536 -8.238 1.00 87.19 69 TYR A O 1
ATOM 561 N N . GLY A 1 70 ? 6.713 9.594 -7.756 1.00 90.19 70 GLY A N 1
ATOM 562 C CA . GLY A 1 70 ? 6.207 9.689 -9.119 1.00 90.19 70 GLY A CA 1
ATOM 563 C C . GLY A 1 70 ? 5.228 8.571 -9.478 1.00 90.19 70 GLY A C 1
ATOM 564 O O . GLY A 1 70 ? 5.194 7.501 -8.866 1.00 90.19 70 GLY A O 1
ATOM 565 N N . VAL A 1 71 ? 4.436 8.826 -10.522 1.00 95.12 71 VAL A N 1
ATOM 566 C CA . VAL A 1 71 ? 3.381 7.921 -11.001 1.00 95.12 71 VAL A CA 1
ATOM 567 C C . VAL A 1 71 ? 3.963 6.602 -11.509 1.00 95.12 71 VAL A C 1
ATOM 569 O O . VAL A 1 71 ? 3.558 5.530 -11.060 1.00 95.12 71 VAL A O 1
ATOM 572 N N . ASP A 1 72 ? 4.923 6.668 -12.430 1.00 97.19 72 ASP A N 1
ATOM 573 C CA . ASP A 1 72 ? 5.478 5.479 -13.080 1.00 97.19 72 ASP A CA 1
ATOM 574 C C . ASP A 1 72 ? 6.230 4.547 -12.111 1.00 97.19 72 ASP A C 1
ATOM 576 O O . ASP A 1 72 ? 5.979 3.343 -12.170 1.00 97.19 72 ASP A O 1
ATOM 580 N N . PRO A 1 73 ? 7.076 5.028 -11.175 1.00 94.94 73 PRO A N 1
ATOM 581 C CA . PRO A 1 73 ? 7.697 4.159 -10.171 1.00 94.94 73 PRO A CA 1
ATOM 582 C C . PRO A 1 73 ? 6.690 3.432 -9.272 1.00 94.94 73 PRO A C 1
ATOM 584 O O . PRO A 1 73 ? 6.864 2.243 -8.998 1.00 94.94 73 PRO A O 1
ATOM 587 N N . LEU A 1 74 ? 5.603 4.098 -8.860 1.00 94.75 74 LEU A N 1
ATOM 588 C CA . LEU A 1 74 ? 4.555 3.445 -8.074 1.00 94.75 74 LEU A CA 1
ATOM 589 C C . LEU A 1 74 ? 3.797 2.400 -8.902 1.00 94.75 74 LEU A C 1
ATOM 591 O O . LEU A 1 74 ? 3.621 1.269 -8.452 1.00 94.75 74 LEU A O 1
ATOM 595 N N . ARG A 1 75 ? 3.380 2.747 -10.128 1.00 96.19 75 ARG A N 1
ATOM 596 C CA . ARG A 1 75 ? 2.714 1.806 -11.048 1.00 96.19 75 ARG A CA 1
ATOM 597 C C . ARG A 1 75 ? 3.581 0.586 -11.324 1.00 96.19 75 ARG A C 1
ATOM 599 O O . ARG A 1 75 ? 3.083 -0.536 -11.307 1.00 96.19 75 ARG A O 1
ATOM 606 N N . TYR A 1 76 ? 4.871 0.813 -11.556 1.00 96.00 76 TYR A N 1
ATOM 607 C CA . TYR A 1 76 ? 5.851 -0.240 -11.749 1.00 96.00 76 TYR A CA 1
ATOM 608 C C . TYR A 1 76 ? 5.887 -1.192 -10.559 1.00 96.00 76 TYR A C 1
ATOM 610 O O . TYR A 1 76 ? 5.775 -2.401 -10.744 1.00 96.00 76 TYR A O 1
ATOM 618 N N . PHE A 1 77 ? 6.010 -0.655 -9.344 1.00 93.94 77 PHE A N 1
ATOM 619 C CA . PHE A 1 77 ? 6.067 -1.462 -8.134 1.00 93.94 77 PHE A CA 1
ATOM 620 C C . PHE A 1 77 ? 4.783 -2.270 -7.926 1.00 93.94 77 PHE A C 1
ATOM 622 O O . PHE A 1 77 ? 4.857 -3.475 -7.724 1.00 93.94 77 PHE A O 1
ATOM 629 N N . LEU A 1 78 ? 3.607 -1.652 -8.056 1.00 92.75 78 LEU A N 1
ATOM 630 C CA . LEU A 1 78 ? 2.328 -2.349 -7.874 1.00 92.75 78 LEU A CA 1
ATOM 631 C C . LEU A 1 78 ? 2.100 -3.469 -8.901 1.00 92.75 78 LEU A C 1
ATOM 633 O O . LEU A 1 78 ? 1.422 -4.440 -8.592 1.00 92.75 78 LEU A O 1
ATOM 637 N N . LEU A 1 79 ? 2.657 -3.341 -10.109 1.00 92.56 79 LEU A N 1
ATOM 638 C CA . LEU A 1 79 ? 2.482 -4.310 -11.196 1.00 92.56 79 LEU A CA 1
ATOM 639 C C . LEU A 1 79 ? 3.643 -5.311 -11.337 1.00 92.56 79 LEU A C 1
ATOM 641 O O . LEU A 1 79 ? 3.535 -6.217 -12.155 1.00 92.56 79 LEU A O 1
ATOM 645 N N . SER A 1 80 ? 4.744 -5.149 -10.592 1.00 87.69 80 SER A N 1
ATOM 646 C CA . SER A 1 80 ? 5.904 -6.070 -10.600 1.00 87.69 80 SER A CA 1
ATOM 647 C C . SER A 1 80 ? 6.225 -6.677 -9.237 1.00 87.69 80 SER A C 1
ATOM 649 O O . SER A 1 80 ? 6.745 -7.785 -9.165 1.00 87.69 80 SER A O 1
ATOM 651 N N . GLY A 1 81 ? 5.990 -5.932 -8.159 1.00 74.25 81 GLY A N 1
ATOM 652 C CA . GLY A 1 81 ? 6.294 -6.321 -6.784 1.00 74.25 81 GLY A CA 1
ATOM 653 C C . GLY A 1 81 ? 5.157 -7.071 -6.100 1.00 74.25 81 GLY A C 1
ATOM 654 O O . GLY A 1 81 ? 5.398 -7.725 -5.092 1.00 74.25 81 GLY A O 1
ATOM 655 N N . ILE A 1 82 ? 3.943 -7.004 -6.651 1.00 80.62 82 ILE A N 1
ATOM 656 C CA . ILE A 1 82 ? 2.761 -7.693 -6.135 1.00 80.62 82 ILE A CA 1
ATOM 657 C C . ILE A 1 82 ? 2.293 -8.703 -7.181 1.00 80.62 82 ILE A C 1
ATOM 659 O O . ILE A 1 82 ? 2.105 -8.360 -8.349 1.00 80.62 82 ILE A O 1
ATOM 663 N N . SER A 1 83 ? 2.128 -9.957 -6.751 1.00 82.31 83 SER A N 1
ATOM 664 C CA . SER A 1 83 ? 1.597 -11.034 -7.588 1.00 82.31 83 SER A CA 1
ATOM 665 C C . SER A 1 83 ? 0.224 -10.656 -8.130 1.00 82.31 83 SER A C 1
ATOM 667 O O . SER A 1 83 ? -0.618 -10.112 -7.415 1.00 82.31 83 SER A O 1
ATOM 669 N N . THR A 1 84 ? -0.026 -10.974 -9.400 1.00 82.56 84 THR A N 1
ATOM 670 C CA . THR A 1 84 ? -1.269 -10.557 -10.054 1.00 82.56 84 THR A CA 1
ATOM 671 C C . THR A 1 84 ? -2.520 -11.208 -9.434 1.00 82.56 84 THR A C 1
ATOM 673 O O . THR A 1 84 ? -3.585 -10.588 -9.380 1.00 82.56 84 THR A O 1
ATOM 676 N N . PHE A 1 85 ? -2.406 -12.454 -8.962 1.00 85.31 85 PHE A N 1
ATOM 677 C CA . PHE A 1 85 ? -3.541 -13.255 -8.477 1.00 85.31 85 PHE A CA 1
ATOM 678 C C . PHE A 1 85 ? -3.531 -13.506 -6.966 1.00 85.31 85 PHE A C 1
ATOM 680 O O . PHE A 1 85 ? -4.566 -13.853 -6.395 1.00 85.31 85 PHE A O 1
ATOM 687 N N . GLU A 1 86 ? -2.380 -13.347 -6.320 1.00 85.94 86 GLU A N 1
ATOM 688 C CA . GLU A 1 86 ? -2.207 -13.625 -4.896 1.00 85.94 86 GLU A CA 1
ATOM 689 C C . GLU A 1 86 ? -2.209 -12.337 -4.076 1.00 85.94 86 GLU A C 1
ATOM 691 O O . GLU A 1 86 ? -2.153 -11.231 -4.615 1.00 85.94 86 GLU A O 1
ATOM 696 N N . ASP A 1 87 ? -2.309 -12.480 -2.755 1.00 86.25 87 ASP A N 1
ATOM 697 C CA . ASP A 1 87 ? -2.124 -11.337 -1.867 1.00 86.25 87 ASP A CA 1
ATOM 698 C C . ASP A 1 87 ? -0.659 -10.904 -1.923 1.00 86.25 87 ASP A C 1
ATOM 700 O O . ASP A 1 87 ? 0.243 -11.742 -1.944 1.00 86.25 87 ASP A O 1
ATOM 704 N N . GLY A 1 88 ? -0.425 -9.598 -1.957 1.00 83.88 88 GLY A N 1
ATOM 705 C CA . GLY A 1 88 ? 0.918 -9.038 -1.984 1.00 83.88 88 GLY A CA 1
ATOM 706 C C . GLY A 1 88 ? 1.083 -7.939 -0.961 1.00 83.88 88 GLY A C 1
ATOM 707 O O . GLY A 1 88 ? 0.127 -7.256 -0.598 1.00 83.88 88 GLY A O 1
ATOM 708 N N . ASP A 1 89 ? 2.317 -7.766 -0.517 1.00 81.75 89 ASP A N 1
ATOM 709 C CA . ASP A 1 89 ? 2.659 -6.774 0.483 1.00 81.75 89 ASP A CA 1
ATOM 710 C C . ASP A 1 89 ? 3.305 -5.551 -0.165 1.00 81.75 89 ASP A C 1
ATOM 712 O O . ASP A 1 89 ? 4.231 -5.657 -0.973 1.00 81.75 89 ASP A O 1
ATOM 716 N N . PHE A 1 90 ? 2.796 -4.373 0.174 1.00 86.44 90 PHE A N 1
ATOM 717 C CA . PHE A 1 90 ? 3.427 -3.118 -0.175 1.00 86.44 90 PHE A CA 1
ATOM 718 C C . PHE A 1 90 ? 4.571 -2.847 0.800 1.00 86.44 90 PHE A C 1
ATOM 720 O O . PHE A 1 90 ? 4.345 -2.693 1.998 1.00 86.44 90 PHE A O 1
ATOM 727 N N . SER A 1 91 ? 5.776 -2.696 0.249 1.00 82.50 91 SER A N 1
ATOM 728 C CA . SER A 1 91 ? 6.958 -2.261 0.986 1.00 82.50 91 SER A CA 1
ATOM 729 C C . SER A 1 91 ? 7.631 -1.110 0.250 1.00 82.50 91 SER A C 1
ATOM 731 O O . SER A 1 91 ? 8.085 -1.237 -0.891 1.00 82.50 91 SER A O 1
ATOM 733 N N . GLU A 1 92 ? 7.730 0.029 0.931 1.00 82.69 92 GLU A N 1
ATOM 734 C CA . GLU A 1 92 ? 8.365 1.237 0.400 1.00 82.69 92 GLU A CA 1
ATOM 735 C C . GLU A 1 92 ? 9.859 1.003 0.103 1.00 82.69 92 GLU A C 1
ATOM 737 O O . GLU A 1 92 ? 10.395 1.520 -0.877 1.00 82.69 92 GLU A O 1
ATOM 742 N N . ARG A 1 93 ? 10.517 0.143 0.893 1.00 79.38 93 ARG A N 1
ATOM 743 C CA . ARG A 1 93 ? 11.892 -0.308 0.644 1.00 79.38 93 ARG A CA 1
ATOM 744 C C . ARG A 1 93 ? 12.004 -1.042 -0.690 1.00 79.38 93 ARG A C 1
ATOM 746 O O . ARG A 1 93 ? 12.860 -0.701 -1.504 1.00 79.38 93 ARG A O 1
ATOM 753 N N . LEU A 1 94 ? 11.135 -2.029 -0.926 1.00 83.25 94 LEU A N 1
ATOM 754 C CA . LEU A 1 94 ? 11.148 -2.798 -2.172 1.00 83.25 94 LEU A CA 1
ATOM 755 C C . LEU A 1 94 ? 10.825 -1.913 -3.382 1.00 83.25 94 LEU A C 1
ATOM 757 O O . LEU A 1 94 ? 11.410 -2.112 -4.445 1.00 83.25 94 LEU A O 1
ATOM 761 N N . LEU A 1 95 ? 9.958 -0.907 -3.225 1.00 90.44 95 LEU A N 1
ATOM 762 C CA . LEU A 1 95 ? 9.712 0.105 -4.256 1.00 90.44 95 LEU A CA 1
ATOM 763 C C . LEU A 1 95 ? 11.003 0.847 -4.623 1.00 90.44 95 LEU A C 1
ATOM 765 O O . LEU A 1 95 ? 11.342 0.939 -5.806 1.00 90.44 95 LEU A O 1
ATOM 769 N N . ILE A 1 96 ? 11.746 1.337 -3.625 1.00 87.06 96 ILE A N 1
ATOM 770 C CA . ILE A 1 96 ? 13.020 2.043 -3.829 1.00 87.06 96 ILE A CA 1
ATOM 771 C C . ILE A 1 96 ? 14.048 1.135 -4.517 1.00 87.06 96 ILE A C 1
ATOM 773 O O . ILE A 1 96 ? 14.677 1.543 -5.500 1.00 87.06 96 ILE A O 1
ATOM 777 N N . GLU A 1 97 ? 14.204 -0.099 -4.035 1.00 86.25 97 GLU A N 1
ATOM 778 C CA . GLU A 1 97 ? 15.132 -1.085 -4.597 1.00 86.25 97 GLU A CA 1
ATOM 779 C C . GLU A 1 97 ? 14.797 -1.407 -6.054 1.00 86.25 97 GLU A C 1
ATOM 781 O O . GLU A 1 97 ? 15.673 -1.321 -6.916 1.00 86.25 97 GLU A O 1
ATOM 786 N N . LYS A 1 98 ? 13.529 -1.705 -6.355 1.00 91.94 98 LYS A N 1
ATOM 787 C CA . LYS A 1 98 ? 13.070 -1.998 -7.716 1.00 91.94 98 LYS A CA 1
ATOM 788 C C . LYS A 1 98 ? 13.236 -0.804 -8.650 1.00 91.94 98 LYS A C 1
ATOM 790 O O . LYS A 1 98 ? 13.742 -0.968 -9.759 1.00 91.94 98 LYS A O 1
ATOM 795 N N . ASN A 1 99 ? 12.909 0.412 -8.213 1.00 94.44 99 ASN A N 1
ATOM 796 C CA . ASN A 1 99 ? 13.168 1.607 -9.018 1.00 94.44 99 ASN A CA 1
ATOM 797 C C . ASN A 1 99 ? 14.661 1.736 -9.358 1.00 94.44 99 ASN A C 1
ATOM 799 O O . ASN A 1 99 ? 15.030 1.934 -10.514 1.00 94.44 99 ASN A O 1
ATOM 803 N N . ASN A 1 100 ? 15.537 1.602 -8.366 1.00 91.50 100 ASN A N 1
ATOM 804 C CA . ASN A 1 100 ? 16.967 1.811 -8.567 1.00 91.50 100 ASN A CA 1
ATOM 805 C C . ASN A 1 100 ? 17.611 0.698 -9.410 1.00 91.50 100 ASN A C 1
ATOM 807 O O . ASN A 1 100 ? 18.405 0.979 -10.309 1.00 91.50 100 ASN A O 1
ATOM 811 N N . ASN A 1 101 ? 17.255 -0.556 -9.147 1.00 90.88 101 ASN A N 1
ATOM 812 C CA . ASN A 1 101 ? 17.904 -1.712 -9.760 1.00 90.88 101 ASN A CA 1
ATOM 813 C C . ASN A 1 101 ? 17.275 -2.104 -11.102 1.00 90.88 101 ASN A C 1
ATOM 815 O O . ASN A 1 101 ? 17.974 -2.609 -11.978 1.00 90.88 101 ASN A O 1
ATOM 819 N N . GLU A 1 102 ? 15.979 -1.857 -11.295 1.00 95.19 102 GLU A N 1
ATOM 820 C CA . GLU A 1 102 ? 15.251 -2.322 -12.479 1.00 95.19 102 GLU A CA 1
ATOM 821 C C . GLU A 1 102 ? 14.835 -1.161 -13.399 1.00 95.19 102 GLU A C 1
ATOM 823 O O . GLU A 1 102 ? 14.984 -1.264 -14.616 1.00 95.19 102 GLU A O 1
ATOM 828 N N . LEU A 1 103 ? 14.399 -0.011 -12.874 1.00 97.19 103 LEU A N 1
ATOM 829 C CA . LEU A 1 103 ? 14.078 1.142 -13.730 1.00 97.19 103 LEU A CA 1
ATOM 830 C C . LEU A 1 103 ? 15.329 1.943 -14.102 1.00 97.19 103 LEU A C 1
ATOM 832 O O . LEU A 1 103 ? 15.628 2.102 -15.286 1.00 97.19 103 LEU A O 1
ATOM 836 N N . VAL A 1 104 ? 16.095 2.415 -13.115 1.00 96.88 104 VAL A N 1
ATOM 837 C CA . VAL A 1 104 ? 17.286 3.252 -13.338 1.00 96.88 104 VAL A CA 1
ATOM 838 C C . VAL A 1 104 ? 18.399 2.447 -14.015 1.00 96.88 104 VAL A C 1
ATOM 840 O O . VAL A 1 104 ? 18.879 2.845 -15.079 1.00 96.88 104 VAL A O 1
ATOM 843 N N . ALA A 1 105 ? 18.803 1.311 -13.437 1.00 94.62 105 ALA A N 1
ATOM 844 C CA . ALA A 1 105 ? 19.976 0.566 -13.903 1.00 94.62 105 ALA A CA 1
ATOM 845 C C . ALA A 1 105 ? 19.752 -0.262 -15.187 1.00 94.62 105 ALA A C 1
ATOM 847 O O . ALA A 1 105 ? 20.730 -0.599 -15.859 1.00 94.62 105 ALA A O 1
ATOM 848 N N . ASN A 1 106 ? 18.502 -0.552 -15.571 1.00 97.88 106 ASN A N 1
ATOM 849 C CA . ASN A 1 106 ? 18.187 -1.309 -16.789 1.00 97.88 106 ASN A CA 1
ATOM 850 C C . ASN A 1 106 ? 17.550 -0.424 -17.876 1.00 97.88 106 ASN A C 1
ATOM 852 O O . ASN A 1 106 ? 18.261 -0.008 -18.795 1.00 97.88 106 ASN A O 1
ATOM 856 N N . ILE A 1 107 ? 16.251 -0.107 -17.783 1.00 98.38 107 ILE A N 1
ATOM 857 C CA . ILE A 1 107 ? 15.531 0.650 -18.831 1.00 98.38 107 ILE A CA 1
ATOM 858 C C . ILE A 1 107 ? 16.139 2.048 -19.009 1.00 98.38 107 ILE A C 1
ATOM 860 O O . ILE A 1 107 ? 16.496 2.447 -20.119 1.00 98.38 107 ILE A O 1
ATOM 864 N N . GLY A 1 108 ? 16.297 2.784 -17.906 1.00 98.00 108 GLY A N 1
ATOM 865 C CA . GLY A 1 108 ? 16.864 4.130 -17.891 1.00 98.00 108 GLY A CA 1
ATOM 866 C C . GLY A 1 108 ? 18.278 4.160 -18.457 1.00 98.00 108 GLY A C 1
ATOM 867 O O . GLY A 1 108 ? 18.578 4.984 -19.321 1.00 98.00 108 GLY A O 1
ATOM 868 N N . ASN A 1 109 ? 19.124 3.224 -18.026 1.00 97.44 109 ASN A N 1
ATOM 869 C CA . ASN A 1 109 ? 20.491 3.089 -18.514 1.00 97.44 109 ASN A CA 1
ATOM 870 C C . ASN A 1 109 ? 20.547 2.807 -20.024 1.00 97.44 109 ASN A C 1
ATOM 872 O O . ASN A 1 109 ? 21.289 3.489 -20.733 1.00 97.44 109 ASN A O 1
ATOM 876 N N . LEU A 1 110 ? 19.740 1.863 -20.532 1.00 98.50 110 LEU A N 1
ATOM 877 C CA . LEU A 1 110 ? 19.687 1.519 -21.958 1.00 98.50 110 LEU A CA 1
ATOM 878 C C . LEU A 1 110 ? 19.354 2.734 -22.819 1.00 98.50 110 LEU A C 1
ATOM 880 O O . LEU A 1 110 ? 20.078 3.033 -23.776 1.00 98.50 110 LEU A O 1
ATOM 884 N N . VAL A 1 111 ? 18.259 3.419 -22.480 1.00 98.50 111 VAL A N 1
ATOM 885 C CA . VAL A 1 111 ? 17.782 4.572 -23.245 1.00 98.50 111 VAL A CA 1
ATOM 886 C C . VAL A 1 111 ? 18.807 5.691 -23.171 1.00 98.50 111 VAL A C 1
ATOM 888 O O . VAL A 1 111 ? 19.266 6.160 -24.209 1.00 98.50 111 VAL A O 1
ATOM 891 N N . ASN A 1 112 ? 19.232 6.067 -21.963 1.00 97.25 112 ASN A N 1
ATOM 892 C CA . ASN A 1 112 ? 20.134 7.195 -21.773 1.00 97.25 112 ASN A CA 1
ATOM 893 C C . ASN A 1 112 ? 21.453 6.996 -22.527 1.00 97.25 112 ASN A C 1
ATOM 895 O O . ASN A 1 112 ? 21.839 7.846 -23.326 1.00 97.25 112 ASN A O 1
ATOM 899 N N . ARG A 1 113 ? 22.124 5.851 -22.350 1.00 96.81 113 ARG A N 1
ATOM 900 C CA . ARG A 1 113 ? 23.420 5.629 -23.002 1.00 96.81 113 ARG A CA 1
ATOM 901 C C . ARG A 1 113 ? 23.299 5.533 -24.518 1.00 96.81 113 ARG A C 1
ATOM 903 O O . ARG A 1 113 ? 24.163 6.058 -25.204 1.00 96.81 113 ARG A O 1
ATOM 910 N N . THR A 1 114 ? 22.233 4.935 -25.055 1.00 98.06 114 THR A N 1
ATOM 911 C CA . THR A 1 114 ? 22.041 4.845 -26.512 1.00 98.06 114 THR A CA 1
ATOM 912 C C . THR A 1 114 ? 21.759 6.223 -27.110 1.00 98.06 114 THR A C 1
ATOM 914 O O . THR A 1 114 ? 22.382 6.601 -28.102 1.00 98.06 114 THR A O 1
ATOM 917 N N . MET A 1 115 ? 20.879 7.005 -26.476 1.00 97.75 115 MET A N 1
ATOM 918 C CA . MET A 1 115 ? 20.524 8.354 -26.921 1.00 97.75 115 MET A CA 1
ATOM 919 C C . MET A 1 115 ? 21.714 9.318 -26.839 1.00 97.75 115 MET A C 1
ATOM 921 O O . MET A 1 115 ? 22.020 9.991 -27.822 1.00 97.75 115 MET A O 1
ATOM 925 N N . VAL A 1 116 ? 22.436 9.339 -25.713 1.00 97.06 116 VAL A N 1
ATOM 926 C CA . VAL A 1 116 ? 23.650 10.159 -25.535 1.00 97.06 116 VAL A CA 1
ATOM 927 C C . VAL A 1 116 ? 24.747 9.732 -26.510 1.00 97.06 116 VAL A C 1
ATOM 929 O O . VAL A 1 116 ? 25.399 10.578 -27.124 1.00 97.06 116 VAL A O 1
ATOM 932 N N . PHE A 1 117 ? 24.937 8.427 -26.723 1.00 97.12 117 PHE A N 1
ATOM 933 C CA . PHE A 1 117 ? 25.927 7.946 -27.685 1.00 97.12 117 PHE A CA 1
ATOM 934 C C . PHE A 1 117 ? 25.582 8.380 -29.116 1.00 97.12 117 PHE A C 1
ATOM 936 O O . PHE A 1 117 ? 26.468 8.823 -29.851 1.00 97.12 117 PHE A O 1
ATOM 943 N N . SER A 1 118 ? 24.302 8.309 -29.496 1.00 95.94 118 SER A N 1
ATOM 944 C CA . SER A 1 118 ? 23.815 8.791 -30.792 1.00 95.94 118 SER A CA 1
ATOM 945 C C . SER A 1 118 ? 23.986 10.305 -30.948 1.00 95.94 118 SER A C 1
ATOM 947 O O . SER A 1 118 ? 24.386 10.774 -32.016 1.00 95.94 118 SER A O 1
ATOM 949 N N . GLN A 1 119 ? 23.731 11.075 -29.887 1.00 96.00 119 GLN A N 1
ATOM 950 C CA . GLN A 1 119 ? 23.952 12.520 -29.862 1.00 96.00 119 GLN A CA 1
ATOM 951 C C . GLN A 1 119 ? 25.422 12.865 -30.126 1.00 96.00 119 GLN A C 1
ATOM 953 O O . GLN A 1 119 ? 25.708 13.635 -31.043 1.00 96.00 119 GLN A O 1
ATOM 958 N N . ASN A 1 120 ? 26.340 12.246 -29.383 1.00 96.25 120 ASN A N 1
ATOM 959 C CA . ASN A 1 120 ? 27.761 12.596 -29.411 1.00 96.25 120 ASN A CA 1
ATOM 960 C C . ASN A 1 120 ? 28.486 12.127 -30.680 1.00 96.25 120 ASN A C 1
ATOM 962 O O . ASN A 1 120 ? 29.415 12.788 -31.132 1.00 96.25 120 ASN A O 1
ATOM 966 N N . ASN A 1 121 ? 28.083 10.993 -31.262 1.00 96.69 121 ASN A N 1
ATOM 967 C CA . ASN A 1 121 ? 28.858 10.346 -32.330 1.00 96.69 121 ASN A CA 1
ATOM 968 C C . ASN A 1 121 ? 28.181 10.377 -33.709 1.00 96.69 121 ASN A C 1
ATOM 970 O O . ASN A 1 121 ? 28.853 10.220 -34.734 1.00 96.69 121 ASN A O 1
ATOM 974 N N . PHE A 1 122 ? 26.863 10.593 -33.739 1.00 95.56 122 PHE A N 1
ATOM 975 C CA . PHE A 1 122 ? 26.038 10.553 -34.951 1.00 95.56 122 PHE A CA 1
ATOM 976 C C . PHE A 1 122 ? 25.165 11.808 -35.113 1.00 95.56 122 PHE A C 1
ATOM 978 O O . PHE A 1 122 ? 24.158 11.778 -35.816 1.00 95.56 122 PHE A O 1
ATOM 985 N N . GLY A 1 123 ? 25.538 12.922 -34.469 1.00 92.62 123 GLY A N 1
ATOM 986 C CA . GLY A 1 123 ? 24.900 14.228 -34.672 1.00 92.62 123 GLY A CA 1
ATOM 987 C C . GLY A 1 123 ? 23.432 14.280 -34.246 1.00 92.62 123 GLY A C 1
ATOM 988 O O . GLY A 1 123 ? 22.653 15.037 -34.819 1.00 92.62 123 GLY A O 1
ATOM 989 N N . SER A 1 124 ? 23.039 13.465 -33.260 1.00 92.94 124 SER A N 1
ATOM 990 C CA . SER A 1 124 ? 21.635 13.285 -32.856 1.00 92.94 124 SER A CA 1
ATOM 991 C C . SER A 1 124 ? 20.736 12.839 -34.013 1.00 92.94 124 SER A C 1
ATOM 993 O O . SER A 1 124 ? 19.603 13.294 -34.114 1.00 92.94 124 SER A O 1
ATOM 995 N N . ALA A 1 125 ? 21.220 11.976 -34.904 1.00 94.44 125 ALA A N 1
ATOM 996 C CA . ALA A 1 125 ? 20.421 11.392 -35.976 1.00 94.44 125 ALA A CA 1
ATOM 997 C C . ALA A 1 125 ? 20.406 9.864 -35.888 1.00 94.44 125 ALA A C 1
ATOM 999 O O . ALA A 1 125 ? 21.349 9.257 -35.382 1.00 94.44 125 ALA A O 1
ATOM 1000 N N . VAL A 1 126 ? 19.344 9.246 -36.409 1.00 96.81 126 VAL A N 1
ATOM 1001 C CA . VAL A 1 126 ? 19.249 7.787 -36.561 1.00 96.81 126 VAL A CA 1
ATOM 1002 C C . VAL A 1 126 ? 20.346 7.325 -37.534 1.00 96.81 126 VAL A C 1
ATOM 1004 O O . VAL A 1 126 ? 20.304 7.715 -38.706 1.00 96.81 126 VAL A O 1
ATOM 1007 N N . PRO A 1 127 ? 21.326 6.502 -37.117 1.00 96.38 127 PRO A N 1
ATOM 1008 C CA . PRO A 1 127 ? 22.378 6.044 -38.024 1.00 96.38 127 PRO A CA 1
ATOM 1009 C C . PRO A 1 127 ? 21.829 5.113 -39.115 1.00 96.38 127 PRO A C 1
ATOM 1011 O O . PRO A 1 127 ? 20.736 4.563 -38.980 1.00 96.38 127 PRO A O 1
ATOM 1014 N N . LYS A 1 128 ? 22.580 4.903 -40.201 1.00 93.50 128 LYS A N 1
ATOM 1015 C CA . LYS A 1 128 ? 22.178 3.969 -41.267 1.00 93.50 128 LYS A CA 1
ATOM 1016 C C . LYS A 1 128 ? 22.280 2.513 -40.800 1.00 93.50 128 LYS A C 1
ATOM 1018 O O . LYS A 1 128 ? 23.190 2.151 -40.059 1.00 93.50 128 LYS A O 1
ATOM 1023 N N . GLN A 1 129 ? 21.353 1.682 -41.270 1.00 88.75 129 GLN A N 1
ATOM 1024 C CA . GLN A 1 129 ? 21.417 0.234 -41.092 1.00 88.75 129 GLN A CA 1
ATOM 1025 C C . GLN A 1 129 ? 22.460 -0.362 -42.055 1.00 88.75 129 GLN A C 1
ATOM 1027 O O . GLN A 1 129 ? 22.566 0.080 -43.198 1.00 88.75 129 GLN A O 1
ATOM 1032 N N . ALA A 1 130 ? 23.223 -1.351 -41.591 1.00 88.00 130 ALA A N 1
ATOM 1033 C CA . ALA A 1 130 ? 24.141 -2.160 -42.384 1.00 88.00 130 ALA A CA 1
ATOM 1034 C C . ALA A 1 130 ? 23.637 -3.614 -42.461 1.00 88.00 130 ALA A C 1
ATOM 1036 O O . ALA A 1 130 ? 22.565 -3.942 -41.945 1.00 88.00 130 ALA A O 1
ATOM 1037 N N . VAL A 1 131 ? 24.406 -4.483 -43.119 1.00 89.19 131 VAL A N 1
ATOM 1038 C CA . VAL A 1 131 ? 24.099 -5.916 -43.220 1.00 89.19 131 VAL A CA 1
ATOM 1039 C C . VAL A 1 131 ? 24.142 -6.560 -41.832 1.00 89.19 131 VAL A C 1
ATOM 1041 O O . VAL A 1 131 ? 25.088 -6.344 -41.076 1.00 89.19 131 VAL A O 1
ATOM 1044 N N . LEU A 1 132 ? 23.127 -7.373 -41.523 1.00 93.62 132 LEU A N 1
ATOM 1045 C CA . LEU A 1 132 ? 23.051 -8.119 -40.267 1.00 93.62 132 LEU A CA 1
ATOM 1046 C C . LEU A 1 132 ? 24.158 -9.179 -40.200 1.00 93.62 132 LEU A C 1
ATOM 1048 O O . LEU A 1 132 ? 24.197 -10.107 -41.014 1.00 93.62 132 LEU A O 1
ATOM 1052 N N . SER A 1 133 ? 25.008 -9.068 -39.186 1.00 93.88 133 SER A N 1
ATOM 1053 C CA . SER A 1 133 ? 25.954 -10.105 -38.781 1.00 93.88 133 SER A CA 1
ATOM 1054 C C . SER A 1 133 ? 25.235 -11.304 -38.144 1.00 93.88 133 SER A C 1
ATOM 1056 O O . SER A 1 133 ? 24.043 -11.244 -37.834 1.00 93.88 133 SER A O 1
ATOM 1058 N N . ALA A 1 134 ? 25.959 -12.406 -37.922 1.00 93.94 134 ALA A N 1
ATOM 1059 C CA . ALA A 1 134 ? 25.425 -13.558 -37.191 1.00 93.94 134 ALA A CA 1
ATOM 1060 C C . ALA A 1 134 ? 24.969 -13.168 -35.771 1.00 93.94 134 ALA A C 1
ATOM 1062 O O . ALA A 1 134 ? 23.845 -13.473 -35.385 1.00 93.94 134 ALA A O 1
ATOM 1063 N N . SER A 1 135 ? 25.784 -12.377 -35.062 1.00 94.38 135 SER A N 1
ATOM 1064 C CA . SER A 1 135 ? 25.458 -11.868 -33.724 1.00 94.38 135 SER A CA 1
ATOM 1065 C C . SER A 1 135 ? 24.183 -11.012 -33.712 1.00 94.38 135 SER A C 1
ATOM 1067 O O . SER A 1 135 ? 23.388 -11.116 -32.780 1.00 94.38 135 SER A O 1
ATOM 1069 N N . ASP A 1 136 ? 23.933 -10.221 -34.764 1.00 97.06 136 ASP A N 1
ATOM 1070 C CA . ASP A 1 136 ? 22.714 -9.402 -34.857 1.00 97.06 136 ASP A CA 1
ATOM 1071 C C . ASP A 1 136 ? 21.470 -10.271 -35.029 1.00 97.06 136 ASP A C 1
ATOM 1073 O O . ASP A 1 136 ? 20.433 -9.999 -34.427 1.00 97.06 136 ASP A O 1
ATOM 1077 N N . LYS A 1 137 ? 21.569 -11.323 -35.849 1.00 97.06 137 LYS A N 1
ATOM 1078 C CA . LYS A 1 137 ? 20.469 -12.269 -36.074 1.00 97.06 137 LYS A CA 1
ATOM 1079 C C . LYS A 1 137 ? 20.147 -13.047 -34.802 1.00 97.06 137 LYS A C 1
ATOM 1081 O O . LYS A 1 137 ? 18.972 -13.166 -34.462 1.00 97.06 137 LYS A O 1
ATOM 1086 N N . ASP A 1 138 ? 21.166 -13.507 -34.081 1.00 96.81 138 ASP A N 1
ATOM 1087 C CA . ASP A 1 138 ? 20.994 -14.207 -32.804 1.00 96.81 138 ASP A CA 1
ATOM 1088 C C . ASP A 1 138 ? 20.337 -13.300 -31.759 1.00 96.81 138 ASP A C 1
ATOM 1090 O O . ASP A 1 138 ? 19.375 -13.692 -31.089 1.00 96.81 138 ASP A O 1
ATOM 1094 N N . PHE A 1 139 ? 20.803 -12.050 -31.668 1.00 97.94 139 PHE A N 1
ATOM 1095 C CA . PHE A 1 139 ? 20.202 -11.040 -30.808 1.00 97.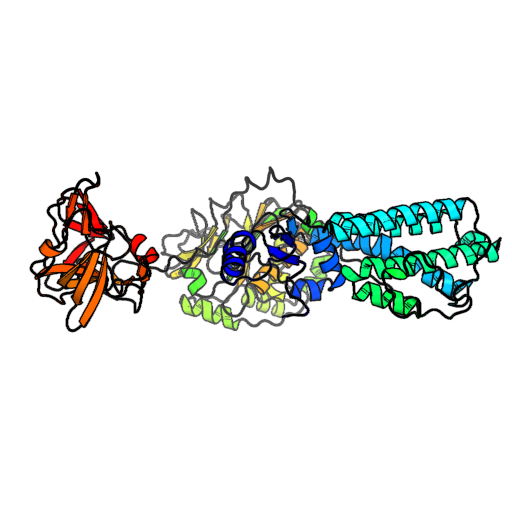94 139 PHE A CA 1
ATOM 1096 C C . PHE A 1 139 ? 18.728 -10.813 -31.161 1.00 97.94 139 PHE A C 1
ATOM 1098 O O . PHE A 1 139 ? 17.867 -11.001 -30.301 1.00 97.94 139 PHE A O 1
ATOM 1105 N N . LEU A 1 140 ? 18.414 -10.481 -32.416 1.00 97.50 140 LEU A N 1
ATOM 1106 C CA . LEU A 1 140 ? 17.042 -10.214 -32.860 1.00 97.50 140 LEU A CA 1
ATOM 1107 C C . LEU A 1 140 ? 16.122 -11.427 -32.667 1.00 97.50 140 LEU A C 1
ATOM 1109 O O . LEU A 1 140 ? 15.005 -11.264 -32.181 1.00 97.50 140 LEU A O 1
ATOM 1113 N N . GLY A 1 141 ? 16.602 -12.642 -32.947 1.00 97.81 141 GLY A N 1
ATOM 1114 C CA . GLY A 1 141 ? 15.842 -13.873 -32.721 1.00 97.81 141 GLY A CA 1
ATOM 1115 C C . GLY A 1 141 ? 15.532 -14.123 -31.241 1.00 97.81 141 GLY A C 1
ATOM 1116 O O . GLY A 1 141 ? 14.451 -14.609 -30.903 1.00 97.81 141 GLY A O 1
ATOM 1117 N N . SER A 1 142 ? 16.439 -13.757 -30.326 1.00 97.62 142 SER A N 1
ATOM 1118 C CA . SER A 1 142 ? 16.164 -13.818 -28.881 1.00 97.62 142 SER A CA 1
ATOM 1119 C C . SER A 1 142 ? 15.090 -12.811 -28.448 1.00 97.62 142 SER A C 1
ATOM 1121 O O . SER A 1 142 ? 14.220 -13.147 -27.642 1.00 97.62 142 SER A O 1
ATOM 1123 N N . GLN A 1 143 ? 15.108 -11.604 -29.024 1.00 97.69 143 GLN A N 1
ATOM 1124 C CA . GLN A 1 143 ? 14.125 -10.557 -28.741 1.00 97.69 143 GLN A CA 1
ATOM 1125 C C . GLN A 1 143 ? 12.743 -10.930 -29.290 1.00 97.69 143 GLN A C 1
ATOM 1127 O O . GLN A 1 143 ? 11.744 -10.766 -28.597 1.00 97.69 143 GLN A O 1
ATOM 1132 N N . GLU A 1 144 ? 12.674 -11.515 -30.487 1.00 96.88 144 GLU A N 1
ATOM 1133 C CA . GLU A 1 144 ? 11.423 -11.989 -31.088 1.00 96.88 144 GLU A CA 1
ATOM 1134 C C . GLU A 1 144 ? 10.741 -13.066 -30.230 1.00 96.88 144 GLU A C 1
ATOM 1136 O O . GLU A 1 144 ? 9.537 -12.993 -29.975 1.00 96.88 144 GLU A O 1
ATOM 1141 N N . LYS A 1 145 ? 11.511 -14.016 -29.682 1.00 97.19 145 LYS A N 1
ATOM 1142 C CA . LYS A 1 145 ? 10.985 -15.014 -28.733 1.00 97.19 145 LYS A CA 1
ATOM 1143 C C . LYS A 1 145 ? 10.393 -14.363 -27.481 1.00 97.19 145 LYS A C 1
ATOM 1145 O O . LYS A 1 145 ? 9.333 -14.788 -27.021 1.00 97.19 145 LYS A O 1
ATOM 1150 N N . LEU A 1 146 ? 11.044 -13.330 -26.941 1.00 97.50 146 LEU A N 1
ATOM 1151 C CA . LEU A 1 146 ? 10.519 -12.579 -25.797 1.00 97.50 146 LEU A CA 1
ATOM 1152 C C . LEU A 1 146 ? 9.226 -11.839 -26.152 1.00 97.50 146 LEU A C 1
ATOM 1154 O O . LEU A 1 146 ? 8.280 -11.890 -25.370 1.00 97.50 146 LEU A O 1
ATOM 1158 N N . LEU A 1 147 ? 9.142 -11.214 -27.331 1.00 97.06 147 LEU A N 1
ATOM 1159 C CA . LEU A 1 147 ? 7.932 -10.520 -27.790 1.00 97.06 147 LEU A CA 1
ATOM 1160 C C . LEU A 1 147 ? 6.711 -11.449 -27.834 1.00 97.06 147 LEU A C 1
ATOM 1162 O O . LEU A 1 147 ? 5.631 -11.061 -27.386 1.00 97.06 147 LEU A O 1
ATOM 1166 N N . VAL A 1 148 ? 6.883 -12.688 -28.308 1.00 95.88 148 VAL A N 1
ATOM 1167 C CA . VAL A 1 148 ? 5.813 -13.702 -28.311 1.00 95.88 148 VAL A CA 1
ATOM 1168 C C . VAL A 1 148 ? 5.348 -14.016 -26.887 1.00 95.88 148 VAL A C 1
ATOM 1170 O O . VAL A 1 148 ? 4.147 -14.026 -26.613 1.00 95.88 148 VAL A O 1
ATOM 1173 N N . GLN A 1 149 ? 6.286 -14.224 -25.961 1.00 96.62 149 GLN A N 1
ATOM 1174 C CA . GLN A 1 149 ? 5.960 -14.529 -24.565 1.00 96.62 149 GLN A CA 1
ATOM 1175 C C . GLN A 1 149 ? 5.294 -13.348 -23.849 1.00 96.62 149 GLN A C 1
ATOM 1177 O O . GLN A 1 149 ? 4.366 -13.550 -23.072 1.00 96.62 149 GLN A O 1
ATOM 1182 N N . ILE A 1 150 ? 5.739 -12.119 -24.119 1.00 97.06 150 ILE A N 1
ATOM 1183 C CA . ILE A 1 150 ? 5.150 -10.896 -23.560 1.00 97.06 150 ILE A CA 1
ATOM 1184 C C . ILE A 1 150 ? 3.703 -10.748 -24.028 1.00 97.06 150 ILE A C 1
ATOM 1186 O O . ILE A 1 150 ? 2.816 -10.504 -23.213 1.00 97.06 150 ILE A O 1
ATOM 1190 N N . LYS A 1 151 ? 3.442 -10.956 -25.325 1.00 94.94 151 LYS A N 1
ATOM 1191 C CA . LYS A 1 151 ? 2.081 -10.911 -25.870 1.00 94.94 151 LYS A CA 1
ATOM 1192 C C . LYS A 1 151 ? 1.170 -11.939 -25.190 1.00 94.94 151 LYS A C 1
ATOM 1194 O O . LYS A 1 151 ? 0.085 -11.580 -24.742 1.00 94.94 151 LYS A O 1
ATOM 1199 N N . SER A 1 152 ? 1.640 -13.180 -25.054 1.00 94.56 152 SER A N 1
ATOM 1200 C CA . SER A 1 152 ? 0.895 -14.236 -24.359 1.00 94.56 152 SER A CA 1
ATOM 1201 C C . SER A 1 152 ? 0.619 -13.886 -22.895 1.00 94.56 152 SER A C 1
ATOM 1203 O O . SER A 1 152 ? -0.469 -14.168 -22.403 1.00 94.56 152 SER A O 1
ATOM 1205 N N . GLY A 1 153 ? 1.577 -13.266 -22.203 1.00 93.38 153 GLY A N 1
ATOM 1206 C CA . GLY A 1 153 ? 1.420 -12.889 -20.801 1.00 93.38 153 GLY A CA 1
ATOM 1207 C C . GLY A 1 153 ? 0.341 -11.824 -20.574 1.00 93.38 153 GLY A C 1
ATOM 1208 O O . GLY A 1 153 ? -0.431 -11.926 -19.617 1.00 93.38 153 GLY A O 1
ATOM 1209 N N . PHE A 1 154 ? 0.210 -10.856 -21.489 1.00 91.69 154 PHE A N 1
ATOM 1210 C CA . PHE A 1 154 ? -0.905 -9.902 -21.474 1.00 91.69 154 PHE A CA 1
ATOM 1211 C C . PHE A 1 154 ? -2.257 -10.580 -21.717 1.00 91.69 154 PHE A C 1
ATOM 1213 O O . PHE A 1 154 ? -3.217 -10.285 -21.008 1.00 91.69 154 PHE A O 1
ATOM 1220 N N . GLU A 1 155 ? -2.335 -11.501 -22.682 1.00 90.88 155 GLU A N 1
ATOM 1221 C CA . GLU A 1 155 ? -3.564 -12.252 -22.989 1.00 90.88 155 GLU A CA 1
ATOM 1222 C C . GLU A 1 155 ? -4.024 -13.122 -21.805 1.00 90.88 155 GLU A C 1
ATOM 1224 O O . GLU A 1 155 ? -5.224 -13.308 -21.606 1.00 90.88 155 GLU A O 1
ATOM 1229 N N . SER A 1 156 ? -3.089 -13.608 -20.982 1.00 90.12 156 SER A N 1
ATOM 1230 C CA . SER A 1 156 ? -3.374 -14.406 -19.784 1.00 90.12 156 SER A CA 1
ATOM 1231 C C . SER A 1 156 ? -3.455 -13.598 -18.483 1.00 90.12 156 SER A C 1
ATOM 1233 O O . SER A 1 156 ? -3.502 -14.196 -17.408 1.00 90.12 156 SER A O 1
ATOM 1235 N N . PHE A 1 157 ? -3.421 -12.262 -18.545 1.00 89.94 157 PHE A N 1
ATOM 1236 C CA . PHE A 1 157 ? -3.385 -11.378 -17.371 1.00 89.94 157 PHE A CA 1
ATOM 1237 C C . PHE A 1 157 ? -2.257 -11.705 -16.370 1.00 89.94 157 PHE A C 1
ATOM 1239 O O . PHE A 1 157 ? -2.423 -11.532 -15.170 1.00 89.94 157 PHE A O 1
ATOM 1246 N N . ARG A 1 158 ? -1.102 -12.194 -16.831 1.00 90.25 158 ARG A N 1
ATOM 1247 C CA . ARG A 1 158 ? 0.078 -12.480 -15.992 1.00 90.25 158 ARG A CA 1
ATOM 1248 C C . ARG A 1 158 ? 0.981 -11.247 -15.948 1.00 90.25 158 ARG A C 1
ATOM 1250 O O . ARG A 1 158 ? 2.050 -11.233 -16.557 1.00 90.25 158 ARG A O 1
ATOM 1257 N N . LEU A 1 159 ? 0.496 -10.163 -15.342 1.00 91.44 159 LEU A N 1
ATOM 1258 C CA . LEU A 1 159 ? 1.062 -8.821 -15.525 1.00 91.44 159 LEU A CA 1
ATOM 1259 C C . LEU A 1 159 ? 2.472 -8.672 -14.939 1.00 91.44 159 LEU A C 1
ATOM 1261 O O . LEU A 1 159 ? 3.325 -8.070 -15.590 1.00 91.44 159 LEU A O 1
ATOM 1265 N N . ASP A 1 160 ? 2.729 -9.256 -13.775 1.00 90.81 160 ASP A N 1
ATOM 1266 C CA . ASP A 1 160 ? 4.031 -9.268 -13.102 1.00 90.81 160 ASP A CA 1
ATOM 1267 C C . ASP A 1 160 ? 5.075 -10.075 -13.888 1.00 90.81 160 ASP A C 1
ATOM 1269 O O . ASP A 1 160 ? 6.143 -9.560 -14.235 1.00 90.81 160 ASP A O 1
ATOM 1273 N N . GLU A 1 161 ? 4.736 -11.305 -14.290 1.00 91.56 161 GLU A N 1
ATOM 1274 C CA . GLU A 1 161 ? 5.602 -12.133 -15.137 1.00 91.56 161 GLU A CA 1
ATOM 1275 C C . GLU A 1 161 ? 5.891 -11.457 -16.487 1.00 91.56 161 GLU A C 1
ATOM 1277 O O . GLU A 1 161 ? 7.014 -11.496 -16.996 1.00 91.56 161 GLU A O 1
ATOM 1282 N N . THR A 1 162 ? 4.879 -10.819 -17.078 1.00 95.50 162 THR A N 1
ATOM 1283 C CA . THR A 1 162 ? 5.005 -10.092 -18.348 1.00 95.50 162 THR A CA 1
ATOM 1284 C C . THR A 1 162 ? 5.982 -8.931 -18.214 1.00 95.50 162 THR A C 1
ATOM 1286 O O . THR A 1 162 ? 6.852 -8.755 -19.070 1.00 95.50 162 THR A O 1
ATOM 1289 N N . LEU A 1 163 ? 5.905 -8.177 -17.118 1.00 95.56 163 LEU A N 1
ATOM 1290 C CA . LEU A 1 163 ? 6.812 -7.069 -16.854 1.00 95.56 163 LEU A CA 1
ATOM 1291 C C . LEU A 1 163 ? 8.257 -7.555 -16.655 1.00 95.56 163 LEU A C 1
ATOM 1293 O O . LEU A 1 163 ? 9.173 -6.966 -17.227 1.00 95.56 163 LEU A O 1
ATOM 1297 N N . HIS A 1 164 ? 8.480 -8.687 -15.975 1.00 93.94 164 HIS A N 1
ATOM 1298 C CA . HIS A 1 164 ? 9.809 -9.316 -15.894 1.00 93.94 164 HIS A CA 1
ATOM 1299 C C . HIS A 1 164 ? 10.372 -9.721 -17.270 1.00 93.94 164 HIS A C 1
ATOM 1301 O O . HIS A 1 164 ? 11.573 -9.579 -17.530 1.00 93.94 164 HIS A O 1
ATOM 1307 N N . ARG A 1 165 ? 9.521 -10.174 -18.198 1.00 96.88 165 ARG A N 1
ATOM 1308 C CA . ARG A 1 165 ? 9.938 -10.459 -19.584 1.00 96.88 165 ARG A CA 1
ATOM 1309 C C . ARG A 1 165 ? 10.281 -9.183 -20.353 1.00 96.88 165 ARG A C 1
ATOM 1311 O O . ARG A 1 165 ? 11.260 -9.180 -21.097 1.00 96.88 165 ARG A O 1
ATOM 1318 N N . ILE A 1 166 ? 9.556 -8.085 -20.133 1.00 98.31 166 ILE A N 1
ATOM 1319 C CA . ILE A 1 166 ? 9.893 -6.768 -20.705 1.00 98.31 166 ILE A CA 1
ATOM 1320 C C . ILE A 1 166 ? 11.239 -6.259 -20.159 1.00 98.31 166 ILE A C 1
ATOM 1322 O O . ILE A 1 166 ? 12.065 -5.746 -20.916 1.00 98.31 166 ILE A O 1
ATOM 1326 N N . LEU A 1 167 ? 11.523 -6.459 -18.869 1.00 97.44 167 LEU A N 1
ATOM 1327 C CA . LEU A 1 167 ? 12.846 -6.157 -18.308 1.00 97.44 167 LEU A CA 1
ATOM 1328 C C . LEU A 1 167 ? 13.933 -7.017 -18.945 1.00 97.44 167 LEU A C 1
ATOM 1330 O O . LEU A 1 167 ? 15.013 -6.506 -19.225 1.00 97.44 167 LEU A O 1
ATOM 1334 N N . SER A 1 168 ? 13.647 -8.291 -19.218 1.00 98.00 168 SER A N 1
ATOM 1335 C CA . SER A 1 168 ? 14.572 -9.195 -19.910 1.00 98.00 168 SER A CA 1
ATOM 1336 C C . SER A 1 168 ? 14.842 -8.752 -21.352 1.00 98.00 168 SER A C 1
ATOM 1338 O O . SER A 1 168 ? 15.980 -8.837 -21.808 1.00 98.00 168 SER A O 1
ATOM 1340 N N . PHE A 1 169 ? 13.835 -8.211 -22.044 1.00 98.62 169 PHE A N 1
ATOM 1341 C CA . PHE A 1 169 ? 13.977 -7.593 -23.368 1.00 98.62 169 PHE A CA 1
ATOM 1342 C C . PHE A 1 169 ? 14.949 -6.400 -23.309 1.00 98.62 169 PHE A C 1
ATOM 1344 O O . PHE A 1 169 ? 15.959 -6.367 -24.016 1.00 98.62 169 PHE A O 1
ATOM 1351 N N . SER A 1 170 ? 14.740 -5.479 -22.359 1.00 98.56 170 SER A N 1
ATOM 1352 C CA . SER A 1 170 ? 15.669 -4.366 -22.103 1.00 98.56 170 SER A CA 1
ATOM 1353 C C . SER A 1 170 ? 17.073 -4.850 -21.709 1.00 98.56 170 SER A C 1
ATOM 1355 O O . SER A 1 170 ? 18.073 -4.335 -22.209 1.00 98.56 170 SER A O 1
ATOM 1357 N N . SER A 1 171 ? 17.180 -5.881 -20.866 1.00 98.25 171 SER A N 1
ATOM 1358 C CA . SER A 1 171 ? 18.456 -6.477 -20.452 1.00 98.25 171 SER A CA 1
ATOM 1359 C C . SER A 1 171 ? 19.210 -7.102 -21.625 1.00 98.25 171 SER A C 1
ATOM 1361 O O . SER A 1 171 ? 20.427 -6.953 -21.721 1.00 98.25 171 SER A O 1
ATOM 1363 N N . GLY A 1 172 ? 18.504 -7.756 -22.551 1.00 98.25 172 GLY A N 1
ATOM 1364 C CA . GLY A 1 172 ? 19.083 -8.304 -23.775 1.00 98.25 172 GLY A CA 1
ATOM 1365 C C . GLY A 1 172 ? 19.661 -7.210 -24.670 1.00 98.25 172 GLY A C 1
ATOM 1366 O O . GLY A 1 172 ? 20.811 -7.308 -25.095 1.00 98.25 172 GLY A O 1
ATOM 1367 N N . ALA A 1 173 ? 18.918 -6.120 -24.882 1.00 98.56 173 ALA A N 1
ATOM 1368 C CA . ALA A 1 173 ? 19.438 -4.941 -25.575 1.00 98.56 173 ALA A CA 1
ATOM 1369 C C . ALA A 1 173 ? 20.614 -4.307 -24.810 1.00 98.56 173 ALA A C 1
ATOM 1371 O O . ALA A 1 173 ? 21.589 -3.842 -25.411 1.00 98.56 173 ALA A O 1
ATOM 1372 N N . ASN A 1 174 ? 20.574 -4.342 -23.473 1.00 98.38 174 ASN A N 1
ATOM 1373 C CA . ASN A 1 174 ? 21.665 -3.837 -22.663 1.00 98.38 174 ASN A CA 1
ATOM 1374 C C . ASN A 1 174 ? 22.963 -4.637 -22.869 1.00 98.38 174 ASN A C 1
ATOM 1376 O O . ASN A 1 174 ? 24.039 -4.060 -23.064 1.00 98.38 174 ASN A O 1
ATOM 1380 N N . LYS A 1 175 ? 22.844 -5.963 -22.863 1.00 98.06 175 LYS A N 1
ATOM 1381 C CA . LYS A 1 175 ? 23.932 -6.897 -23.137 1.00 98.06 175 LYS A CA 1
ATOM 1382 C C . LYS A 1 175 ? 24.484 -6.710 -24.552 1.00 98.06 175 LYS A C 1
ATOM 1384 O O . LYS A 1 175 ? 25.692 -6.561 -24.705 1.00 98.06 175 LYS A O 1
ATOM 1389 N N . TYR A 1 176 ? 23.613 -6.586 -25.552 1.00 98.44 176 TYR A N 1
ATOM 1390 C CA . TYR A 1 176 ? 24.011 -6.385 -26.947 1.00 98.44 176 TYR A CA 1
ATOM 1391 C C . TYR A 1 176 ? 24.855 -5.115 -27.157 1.00 98.44 176 TYR A C 1
ATOM 1393 O O . TYR A 1 176 ? 25.890 -5.167 -27.821 1.00 98.44 176 TYR A O 1
ATOM 1401 N N . PHE A 1 177 ? 24.484 -3.980 -26.548 1.00 98.00 177 PHE A N 1
ATOM 1402 C CA . PHE A 1 177 ? 25.328 -2.771 -26.568 1.00 98.00 177 PHE A CA 1
ATOM 1403 C C . PHE A 1 177 ? 26.696 -3.027 -25.917 1.00 98.00 177 PHE A C 1
ATOM 1405 O O . PHE A 1 177 ? 27.705 -2.545 -26.420 1.00 98.00 177 PHE A O 1
ATOM 1412 N N . GLN A 1 178 ? 26.748 -3.763 -24.801 1.00 97.38 178 GLN A N 1
ATOM 1413 C CA . GLN A 1 178 ? 27.997 -4.018 -24.078 1.00 97.38 178 GLN A CA 1
ATOM 1414 C C . GLN A 1 178 ? 28.952 -4.902 -24.889 1.00 97.38 178 GLN A C 1
ATOM 1416 O O . GLN A 1 178 ? 30.127 -4.567 -25.018 1.00 97.38 178 GLN A O 1
ATOM 1421 N N . GLU A 1 179 ? 28.446 -5.999 -25.454 1.00 97.00 179 GLU A N 1
ATOM 1422 C CA . GLU A 1 179 ? 29.224 -6.957 -26.250 1.00 97.00 179 GLU A CA 1
ATOM 1423 C C . GLU A 1 179 ? 29.763 -6.333 -27.541 1.00 97.00 179 GLU A C 1
ATOM 1425 O O . GLU A 1 179 ? 30.889 -6.614 -27.940 1.00 97.00 179 GLU A O 1
ATOM 1430 N N . ASN A 1 180 ? 29.002 -5.423 -28.157 1.00 96.38 180 ASN A N 1
ATOM 1431 C CA . ASN A 1 180 ? 29.436 -4.703 -29.357 1.00 96.38 180 ASN A CA 1
ATOM 1432 C C . ASN A 1 180 ? 30.340 -3.491 -29.070 1.00 96.38 180 ASN A C 1
ATOM 1434 O O . ASN A 1 180 ? 30.827 -2.865 -30.015 1.00 96.38 180 ASN A O 1
ATOM 1438 N N . ALA A 1 181 ? 30.537 -3.139 -27.794 1.00 96.31 181 ALA A N 1
ATOM 1439 C CA . ALA A 1 181 ? 31.426 -2.081 -27.315 1.00 96.31 181 ALA A CA 1
ATOM 1440 C C . ALA A 1 181 ? 31.483 -0.833 -28.232 1.00 96.31 181 ALA A C 1
ATOM 1442 O O . ALA A 1 181 ? 32.554 -0.501 -28.755 1.00 96.31 181 ALA A O 1
ATOM 1443 N N . PRO A 1 182 ? 30.362 -0.111 -28.451 1.00 95.50 182 PRO A N 1
ATOM 1444 C CA . PRO A 1 182 ? 30.273 0.967 -29.438 1.00 95.50 182 PRO A CA 1
ATOM 1445 C C . PRO A 1 182 ? 31.296 2.086 -29.220 1.00 95.50 182 PRO A C 1
ATOM 1447 O O . PRO A 1 182 ? 31.753 2.693 -30.182 1.00 95.50 182 PRO A O 1
ATOM 1450 N N . TRP A 1 183 ? 31.727 2.322 -27.977 1.00 94.94 183 TRP A N 1
ATOM 1451 C CA . TRP A 1 183 ? 32.781 3.290 -27.642 1.00 94.94 183 TRP A CA 1
ATOM 1452 C C . TRP A 1 183 ? 34.166 2.931 -28.205 1.00 94.94 183 TRP A C 1
ATOM 1454 O O . TRP A 1 183 ? 35.007 3.820 -28.345 1.00 94.94 183 TRP A O 1
ATOM 1464 N N . LYS A 1 184 ? 34.409 1.654 -28.527 1.00 95.62 184 LYS A N 1
ATOM 1465 C CA . LYS A 1 184 ? 35.594 1.202 -29.267 1.00 95.62 184 LYS A CA 1
ATOM 1466 C C . LYS A 1 184 ? 35.326 1.248 -30.767 1.00 95.62 184 LYS A C 1
ATOM 1468 O O . LYS A 1 184 ? 36.011 1.971 -31.487 1.00 95.62 184 LYS A O 1
ATOM 1473 N N . SER A 1 185 ? 34.262 0.575 -31.214 1.00 94.19 185 SER A N 1
ATOM 1474 C CA . SER A 1 185 ? 33.974 0.422 -32.645 1.00 94.19 185 SER A CA 1
ATOM 1475 C C . SER A 1 185 ? 33.668 1.741 -33.355 1.00 94.19 185 SER A C 1
ATOM 1477 O O . SER A 1 185 ? 33.913 1.843 -34.546 1.00 94.19 185 SER A O 1
ATOM 1479 N N . VAL A 1 186 ? 33.243 2.801 -32.657 1.00 95.75 186 VAL A N 1
ATOM 1480 C CA . VAL A 1 186 ? 33.083 4.138 -33.265 1.00 95.75 186 VAL A CA 1
ATOM 1481 C C . VAL A 1 186 ? 34.381 4.688 -33.875 1.00 95.75 186 VAL A C 1
ATOM 1483 O O . VAL A 1 186 ? 34.317 5.478 -34.817 1.00 95.75 186 VAL A O 1
ATOM 1486 N N . LYS A 1 187 ? 35.544 4.278 -33.350 1.00 95.19 187 LYS A N 1
ATOM 1487 C CA . LYS A 1 187 ? 36.871 4.693 -33.833 1.00 95.19 187 LYS A CA 1
ATOM 1488 C C . LYS A 1 187 ? 37.416 3.776 -34.932 1.00 95.19 187 LYS A C 1
ATOM 1490 O O . LYS A 1 187 ? 38.208 4.233 -35.744 1.00 95.19 187 LYS A O 1
ATOM 1495 N N . GLU A 1 188 ? 37.004 2.511 -34.936 1.00 94.56 188 GLU A N 1
ATOM 1496 C CA . GLU A 1 188 ? 37.555 1.451 -35.796 1.00 94.56 188 GLU A CA 1
ATOM 1497 C C . GLU A 1 188 ? 36.671 1.188 -37.022 1.00 94.56 188 GLU A C 1
ATOM 1499 O O . GLU A 1 188 ? 37.150 1.156 -38.149 1.00 94.56 188 GLU A O 1
ATOM 1504 N N . ASP A 1 189 ? 35.362 1.054 -36.805 1.00 93.75 189 ASP A N 1
ATOM 1505 C CA . ASP A 1 189 ? 34.352 0.817 -37.831 1.00 93.75 189 ASP A CA 1
ATOM 1506 C C . ASP A 1 189 ? 33.068 1.585 -37.480 1.00 93.75 189 ASP A C 1
ATOM 1508 O O . ASP A 1 189 ? 32.122 1.094 -36.847 1.00 93.75 189 ASP A O 1
ATOM 1512 N N . LYS A 1 190 ? 33.035 2.845 -37.922 1.00 94.31 190 LYS A N 1
ATOM 1513 C CA . LYS A 1 190 ? 31.910 3.754 -37.679 1.00 94.31 190 LYS A CA 1
ATOM 1514 C C . LYS A 1 190 ? 30.610 3.274 -38.337 1.00 94.31 190 LYS A C 1
ATOM 1516 O O . LYS A 1 190 ? 29.531 3.619 -37.850 1.00 94.31 190 LYS A O 1
ATOM 1521 N N . VAL A 1 191 ? 30.689 2.476 -39.406 1.00 94.06 191 VAL A N 1
ATOM 1522 C CA . VAL A 1 191 ? 29.513 1.910 -40.085 1.00 94.06 191 VAL A CA 1
ATOM 1523 C C . VAL A 1 191 ? 28.900 0.812 -39.222 1.00 94.06 191 VAL A C 1
ATOM 1525 O O . VAL A 1 191 ? 27.701 0.868 -38.934 1.00 94.06 191 VAL A O 1
ATOM 1528 N N . ARG A 1 192 ? 29.715 -0.129 -38.730 1.00 94.25 192 ARG A N 1
ATOM 1529 C CA . ARG A 1 192 ? 29.270 -1.168 -37.791 1.00 94.25 192 ARG A CA 1
ATOM 1530 C C . ARG A 1 192 ? 28.715 -0.561 -36.508 1.00 94.25 192 ARG A C 1
ATOM 1532 O O . ARG A 1 192 ? 27.623 -0.938 -36.083 1.00 94.25 192 ARG A O 1
ATOM 1539 N N . CYS A 1 193 ? 29.419 0.409 -35.926 1.00 96.56 193 CYS A N 1
ATOM 1540 C CA . CYS A 1 193 ? 28.959 1.126 -34.738 1.00 96.56 193 CYS A CA 1
ATOM 1541 C C . CYS A 1 193 ? 27.592 1.792 -34.976 1.00 96.56 193 CYS A C 1
ATOM 1543 O O . CYS A 1 193 ? 26.666 1.620 -34.182 1.00 96.56 193 CYS A O 1
ATOM 1545 N N . GLY A 1 194 ? 27.431 2.488 -36.108 1.00 97.19 194 GLY A N 1
ATOM 1546 C CA . GLY A 1 194 ? 26.161 3.099 -36.497 1.00 97.19 194 GLY A CA 1
ATOM 1547 C C . GLY A 1 194 ? 25.030 2.077 -36.593 1.00 97.19 194 GLY A C 1
ATOM 1548 O O . GLY A 1 194 ? 23.952 2.304 -36.049 1.00 97.19 194 GLY A O 1
ATOM 1549 N N . HIS A 1 195 ? 25.281 0.918 -37.199 1.00 96.94 195 HIS A N 1
ATOM 1550 C CA . HIS A 1 195 ? 24.282 -0.142 -37.290 1.00 96.94 195 HIS A CA 1
ATOM 1551 C C . HIS A 1 195 ? 23.866 -0.702 -35.919 1.00 96.94 195 HIS A C 1
ATOM 1553 O O . HIS A 1 195 ? 22.672 -0.874 -35.675 1.00 96.94 195 HIS A O 1
ATOM 1559 N N . VAL A 1 196 ? 24.815 -0.923 -35.001 1.00 97.56 196 VAL A N 1
ATOM 1560 C CA . VAL A 1 196 ? 24.526 -1.361 -33.621 1.00 97.56 196 VAL A CA 1
ATOM 1561 C C . VAL A 1 196 ? 23.611 -0.358 -32.914 1.00 97.56 196 VAL A C 1
ATOM 1563 O O . VAL A 1 196 ? 22.597 -0.748 -32.337 1.00 97.56 196 VAL A O 1
ATOM 1566 N N . ILE A 1 197 ? 23.923 0.939 -33.008 1.00 98.12 197 ILE A N 1
ATOM 1567 C CA . ILE A 1 197 ? 23.084 2.001 -32.437 1.00 98.12 197 ILE A CA 1
ATOM 1568 C C . ILE A 1 197 ? 21.717 2.060 -33.128 1.00 98.12 197 ILE A C 1
ATOM 1570 O O . ILE A 1 197 ? 20.704 2.202 -32.449 1.00 98.12 197 ILE A O 1
ATOM 1574 N N . ASN A 1 198 ? 21.651 1.891 -34.452 1.00 97.94 198 ASN A N 1
ATOM 1575 C CA . ASN A 1 198 ? 20.385 1.835 -35.183 1.00 97.94 198 ASN A CA 1
ATOM 1576 C C . ASN A 1 198 ? 19.479 0.702 -34.670 1.00 97.94 198 ASN A C 1
ATOM 1578 O O . ASN A 1 198 ? 18.301 0.948 -34.402 1.00 97.94 198 ASN A O 1
ATOM 1582 N N . LEU A 1 199 ? 20.009 -0.513 -34.486 1.00 98.00 199 LEU A N 1
ATOM 1583 C CA . LEU A 1 199 ? 19.230 -1.629 -33.942 1.00 98.00 199 LEU A CA 1
ATOM 1584 C C . LEU A 1 199 ? 18.739 -1.323 -32.526 1.00 98.00 199 LEU A C 1
ATOM 1586 O O . LEU A 1 199 ? 17.566 -1.528 -32.228 1.00 98.00 199 LEU A O 1
ATOM 1590 N N . LEU A 1 200 ? 19.590 -0.760 -31.670 1.00 98.50 200 LEU A N 1
ATOM 1591 C CA . LEU A 1 200 ? 19.210 -0.407 -30.303 1.00 98.50 200 LEU A CA 1
ATOM 1592 C C . LEU A 1 200 ? 18.149 0.693 -30.233 1.00 98.50 200 LEU A C 1
ATOM 1594 O O . LEU A 1 200 ? 17.255 0.603 -29.399 1.00 98.50 200 LEU A O 1
ATOM 1598 N N . LEU A 1 201 ? 18.178 1.686 -31.125 1.00 98.38 201 LEU A N 1
ATOM 1599 C CA . LEU A 1 201 ? 17.108 2.686 -31.226 1.00 98.38 201 LEU A CA 1
ATOM 1600 C C . LEU A 1 201 ? 15.762 2.035 -31.584 1.00 98.38 201 LEU A C 1
ATOM 1602 O O . LEU A 1 201 ? 14.726 2.414 -31.038 1.00 98.38 201 LEU A O 1
ATOM 1606 N N . HIS A 1 202 ? 15.765 1.018 -32.449 1.00 97.62 202 HIS A N 1
ATOM 1607 C CA . HIS A 1 202 ? 14.560 0.246 -32.758 1.00 97.62 202 HIS A CA 1
ATOM 1608 C C . HIS A 1 202 ? 14.085 -0.612 -31.584 1.00 97.62 202 HIS A C 1
ATOM 1610 O O . HIS A 1 202 ? 12.883 -0.669 -31.332 1.00 97.62 202 HIS A O 1
ATOM 1616 N N . GLN A 1 203 ? 15.008 -1.212 -30.832 1.00 98.25 203 GLN A N 1
ATOM 1617 C CA . GLN A 1 203 ? 14.679 -1.939 -29.604 1.00 98.25 203 GLN A CA 1
ATOM 1618 C C . GLN A 1 203 ? 14.121 -1.000 -28.529 1.00 98.25 203 GLN A C 1
ATOM 1620 O O . GLN A 1 203 ? 13.159 -1.346 -27.859 1.00 98.25 203 GLN A O 1
ATOM 1625 N N . ILE A 1 204 ? 14.643 0.223 -28.405 1.00 98.62 204 ILE A N 1
ATOM 1626 C CA . ILE A 1 204 ? 14.100 1.253 -27.507 1.00 98.62 204 ILE A CA 1
ATOM 1627 C C . ILE A 1 204 ? 12.694 1.685 -27.948 1.00 98.62 204 ILE A C 1
ATOM 1629 O O . ILE A 1 204 ? 11.819 1.868 -27.104 1.00 98.62 204 ILE A O 1
ATOM 1633 N N . LYS A 1 205 ? 12.446 1.804 -29.259 1.00 98.12 205 LYS A N 1
ATOM 1634 C CA . LYS A 1 205 ? 11.101 2.047 -29.807 1.00 98.12 205 LYS A CA 1
ATOM 1635 C C . LYS A 1 205 ? 10.143 0.910 -29.436 1.00 98.12 205 LYS A C 1
ATOM 1637 O O . LYS A 1 205 ? 9.036 1.188 -28.990 1.00 98.12 205 LYS A O 1
ATOM 1642 N N . ASP A 1 206 ? 10.555 -0.347 -29.596 1.00 98.31 206 ASP A N 1
ATOM 1643 C CA . ASP A 1 206 ? 9.739 -1.501 -29.195 1.00 98.31 206 ASP A CA 1
ATOM 1644 C C . ASP A 1 206 ? 9.500 -1.515 -27.681 1.00 98.31 206 ASP A C 1
ATOM 1646 O O . ASP A 1 206 ? 8.359 -1.629 -27.242 1.00 98.31 206 ASP A O 1
ATOM 1650 N N . LEU A 1 207 ? 10.540 -1.280 -26.879 1.00 98.56 207 LEU A N 1
ATOM 1651 C CA . LEU A 1 207 ? 10.444 -1.168 -25.426 1.00 98.56 207 LEU A CA 1
ATOM 1652 C C . LEU A 1 207 ? 9.435 -0.093 -25.004 1.00 98.56 207 LEU A C 1
ATOM 1654 O O . LEU A 1 207 ? 8.629 -0.351 -24.116 1.00 98.56 207 LEU A O 1
ATOM 1658 N N . ALA A 1 208 ? 9.423 1.072 -25.663 1.00 98.38 208 ALA A N 1
ATOM 1659 C CA . ALA A 1 208 ? 8.459 2.138 -25.389 1.00 98.38 208 ALA A CA 1
ATOM 1660 C C . ALA A 1 208 ? 7.006 1.694 -25.619 1.00 98.38 208 ALA A C 1
ATOM 1662 O O . ALA A 1 208 ? 6.130 2.066 -24.838 1.00 98.38 208 ALA A O 1
ATOM 1663 N N . ILE A 1 209 ? 6.744 0.878 -26.647 1.00 98.12 209 ILE A N 1
ATOM 1664 C CA . ILE A 1 209 ? 5.418 0.287 -26.899 1.00 98.12 209 ILE A CA 1
ATOM 1665 C C . ILE A 1 209 ? 5.067 -0.699 -25.780 1.00 98.12 209 ILE A C 1
ATOM 1667 O O . ILE A 1 209 ? 3.974 -0.636 -25.220 1.00 98.12 209 ILE A O 1
ATOM 1671 N N . LEU A 1 210 ? 6.001 -1.588 -25.433 1.00 98.06 210 LEU A N 1
ATOM 1672 C CA . LEU A 1 210 ? 5.787 -2.655 -24.453 1.00 98.06 210 LEU A CA 1
ATOM 1673 C C . LEU A 1 210 ? 5.529 -2.124 -23.042 1.00 98.06 210 LEU A C 1
ATOM 1675 O O . LEU A 1 210 ? 4.672 -2.656 -22.339 1.00 98.06 210 LEU A O 1
ATOM 1679 N N . ILE A 1 211 ? 6.252 -1.080 -22.621 1.00 97.62 211 ILE A N 1
ATOM 1680 C CA . ILE A 1 211 ? 6.077 -0.501 -21.286 1.00 97.62 211 ILE A CA 1
ATOM 1681 C C . ILE A 1 211 ? 4.881 0.440 -21.208 1.00 97.62 211 ILE A C 1
ATOM 1683 O O . ILE A 1 211 ? 4.469 0.730 -20.099 1.00 97.62 211 ILE A O 1
ATOM 1687 N N . GLN A 1 212 ? 4.298 0.912 -22.318 1.00 97.06 212 GLN A N 1
ATOM 1688 C CA . GLN A 1 212 ? 3.206 1.899 -22.295 1.00 97.06 212 GLN A CA 1
ATOM 1689 C C . GLN A 1 212 ? 2.037 1.526 -21.355 1.00 97.06 212 GLN A C 1
ATOM 1691 O O . GLN A 1 212 ? 1.585 2.406 -20.620 1.00 97.06 212 GLN A O 1
ATOM 1696 N N . PRO A 1 213 ? 1.556 0.263 -21.300 1.00 95.25 213 PRO A N 1
ATOM 1697 C CA . PRO A 1 213 ? 0.493 -0.124 -20.369 1.00 95.25 213 PRO A CA 1
ATOM 1698 C C . PRO A 1 213 ? 0.907 -0.024 -18.891 1.00 95.25 213 PRO A C 1
ATOM 1700 O O . PRO A 1 213 ? 0.057 0.155 -18.019 1.00 95.25 213 PRO A O 1
ATOM 1703 N N . TYR A 1 214 ? 2.207 -0.109 -18.599 1.00 96.69 214 TYR A N 1
ATOM 1704 C CA . TYR A 1 214 ? 2.772 -0.047 -17.251 1.00 96.69 214 TYR A CA 1
ATOM 1705 C C . TYR A 1 214 ? 3.227 1.370 -16.876 1.00 96.69 214 TYR A C 1
ATOM 1707 O O . TYR A 1 214 ? 2.827 1.873 -15.831 1.00 96.69 214 TYR A O 1
ATOM 1715 N N . LEU A 1 215 ? 4.014 2.015 -17.740 1.00 97.88 215 LEU A N 1
ATOM 1716 C CA . LEU A 1 215 ? 4.775 3.252 -17.533 1.00 97.88 215 LEU A CA 1
ATOM 1717 C C . LEU A 1 215 ? 4.453 4.271 -18.648 1.00 97.88 215 LEU A C 1
ATOM 1719 O O . LEU A 1 215 ? 5.262 4.479 -19.565 1.00 97.88 215 LEU A O 1
ATOM 1723 N N . PRO A 1 216 ? 3.239 4.849 -18.656 1.00 97.25 216 PRO A N 1
ATOM 1724 C CA . PRO A 1 216 ? 2.786 5.714 -19.742 1.00 97.25 216 PRO A CA 1
ATOM 1725 C C . PRO A 1 216 ? 3.628 6.990 -19.893 1.00 97.25 216 PRO A C 1
ATOM 1727 O O . PRO A 1 216 ? 3.913 7.396 -21.023 1.00 97.25 216 PRO A O 1
ATOM 1730 N N . GLU A 1 217 ? 4.063 7.616 -18.796 1.00 97.31 217 GLU A N 1
ATOM 1731 C CA . GLU A 1 217 ? 4.857 8.853 -18.859 1.00 97.31 217 GLU A CA 1
ATOM 1732 C C . GLU A 1 217 ? 6.259 8.585 -19.417 1.00 97.31 217 GLU A C 1
ATOM 1734 O O . GLU A 1 217 ? 6.751 9.314 -20.284 1.00 97.31 217 GLU A O 1
ATOM 1739 N N . THR A 1 218 ? 6.872 7.484 -18.987 1.00 98.00 218 THR A N 1
ATOM 1740 C CA . THR A 1 218 ? 8.167 7.006 -19.471 1.00 98.00 218 THR A CA 1
ATOM 1741 C C . THR A 1 218 ? 8.089 6.663 -20.953 1.00 98.00 218 THR A C 1
ATOM 1743 O O . THR A 1 218 ? 8.940 7.108 -21.723 1.00 98.00 218 THR A O 1
ATOM 1746 N N . SER A 1 219 ? 7.064 5.915 -21.377 1.00 98.25 219 SER A N 1
ATOM 1747 C CA . SER A 1 219 ? 6.836 5.573 -22.787 1.00 98.25 219 SER A CA 1
ATOM 1748 C C . SER A 1 219 ? 6.773 6.829 -23.661 1.00 98.25 219 SER A C 1
ATOM 1750 O O . SER A 1 219 ? 7.531 6.958 -24.628 1.00 98.25 219 SER A O 1
ATOM 1752 N N . ASN A 1 220 ? 5.957 7.810 -23.263 1.00 97.25 220 ASN A N 1
ATOM 1753 C CA . ASN A 1 220 ? 5.847 9.089 -23.962 1.00 97.25 220 ASN A CA 1
ATOM 1754 C C . ASN A 1 220 ? 7.180 9.849 -23.980 1.00 97.25 220 ASN A C 1
ATOM 1756 O O . ASN A 1 220 ? 7.570 10.399 -25.011 1.00 97.25 220 ASN A O 1
ATOM 1760 N N . SER A 1 221 ? 7.921 9.843 -22.868 1.00 97.69 221 SER A N 1
ATOM 1761 C CA . SER A 1 221 ? 9.238 10.473 -22.813 1.00 97.69 221 SER A CA 1
ATOM 1762 C C . SER A 1 221 ? 10.245 9.799 -23.747 1.00 97.69 221 SER A C 1
ATOM 1764 O O . SER A 1 221 ? 11.075 10.505 -24.318 1.00 97.69 221 SER A O 1
ATOM 1766 N N . ILE A 1 222 ? 10.203 8.474 -23.915 1.00 98.44 222 ILE A N 1
ATOM 1767 C CA . ILE A 1 222 ? 11.065 7.760 -24.867 1.00 98.44 222 ILE A CA 1
ATOM 1768 C C . ILE A 1 222 ? 10.692 8.140 -26.302 1.00 98.44 222 ILE A C 1
ATOM 1770 O O . ILE A 1 222 ? 11.575 8.471 -27.090 1.00 98.44 222 ILE A O 1
ATOM 1774 N N . PHE A 1 223 ? 9.403 8.161 -26.645 1.00 98.06 223 PHE A N 1
ATOM 1775 C CA . PHE A 1 223 ? 8.948 8.584 -27.974 1.00 98.06 223 PHE A CA 1
ATOM 1776 C C . PHE A 1 223 ? 9.354 10.027 -28.307 1.00 98.06 223 PHE A C 1
ATOM 1778 O O . PHE A 1 223 ? 9.844 10.286 -29.409 1.00 98.06 223 PHE A O 1
ATOM 1785 N N . GLY A 1 224 ? 9.274 10.940 -27.333 1.00 97.38 224 GLY A N 1
ATOM 1786 C CA . GLY A 1 224 ? 9.790 12.305 -27.464 1.00 97.38 224 GLY A CA 1
ATOM 1787 C C . GLY A 1 224 ? 11.301 12.351 -27.728 1.00 97.38 224 GLY A C 1
ATOM 1788 O O . GLY A 1 224 ? 11.750 13.070 -28.620 1.00 97.38 224 GLY A O 1
ATOM 1789 N N . GLN A 1 225 ? 12.090 11.532 -27.025 1.00 97.81 225 GLN A N 1
ATOM 1790 C CA . GLN A 1 225 ? 13.534 11.396 -27.270 1.00 97.81 225 GLN A CA 1
ATOM 1791 C C . GLN A 1 225 ? 13.840 10.802 -28.653 1.00 97.81 225 GLN A C 1
ATOM 1793 O O . GLN A 1 225 ? 14.776 11.234 -29.318 1.00 97.81 225 GLN A O 1
ATOM 1798 N N . LEU A 1 226 ? 13.025 9.867 -29.140 1.00 97.12 226 LEU A N 1
ATOM 1799 C CA . LEU A 1 226 ? 13.139 9.313 -30.493 1.00 97.12 226 LEU A CA 1
ATOM 1800 C C . LEU A 1 226 ? 12.611 10.256 -31.590 1.00 97.12 226 LEU A C 1
ATOM 1802 O O . LEU A 1 226 ? 12.727 9.930 -32.774 1.00 97.12 226 LEU A O 1
ATOM 1806 N N . ALA A 1 227 ? 12.019 11.399 -31.217 1.00 95.38 227 ALA A N 1
ATOM 1807 C CA . ALA A 1 227 ? 11.288 12.298 -32.112 1.00 95.38 227 ALA A CA 1
ATOM 1808 C C . ALA A 1 227 ? 10.266 11.544 -32.989 1.00 95.38 227 ALA A C 1
ATOM 1810 O O . ALA A 1 227 ? 10.164 11.760 -34.203 1.00 95.38 227 ALA A O 1
ATOM 1811 N N . ALA A 1 228 ? 9.544 10.597 -32.390 1.00 91.50 228 ALA A N 1
ATOM 1812 C CA . ALA A 1 228 ? 8.581 9.739 -33.066 1.00 91.50 228 ALA A CA 1
ATOM 1813 C C . ALA A 1 228 ? 7.228 9.777 -32.353 1.00 91.50 228 ALA A C 1
ATOM 1815 O O . ALA A 1 228 ? 7.174 9.814 -31.131 1.00 91.50 228 ALA A O 1
ATOM 1816 N N . GLU A 1 229 ? 6.143 9.716 -33.123 1.00 87.94 229 GLU A N 1
ATOM 1817 C CA . GLU A 1 229 ? 4.800 9.558 -32.562 1.00 87.94 229 GLU A CA 1
ATOM 1818 C C . GLU A 1 229 ? 4.647 8.200 -31.860 1.00 87.94 229 GLU A C 1
ATOM 1820 O O . GLU A 1 229 ? 5.217 7.212 -32.357 1.00 87.94 229 GLU A O 1
ATOM 1825 N N . PRO A 1 230 ? 3.847 8.121 -30.774 1.00 85.81 230 PRO A N 1
ATOM 1826 C CA . PRO A 1 230 ? 3.526 6.864 -30.112 1.00 85.81 230 PRO A CA 1
ATOM 1827 C C . PRO A 1 230 ? 3.061 5.798 -31.106 1.00 85.81 230 PRO A C 1
ATOM 1829 O O . PRO A 1 230 ? 2.195 6.025 -31.957 1.00 85.81 230 PRO A O 1
ATOM 1832 N N . LYS A 1 231 ? 3.675 4.620 -31.013 1.00 87.31 231 LYS A N 1
ATOM 1833 C CA . LYS A 1 231 ? 3.448 3.498 -31.931 1.00 87.31 231 LYS A CA 1
ATOM 1834 C C . LYS A 1 231 ? 2.485 2.471 -31.351 1.00 87.31 231 LYS A C 1
ATOM 1836 O O . LYS A 1 231 ? 2.245 2.429 -30.148 1.00 87.31 231 LYS A O 1
ATOM 1841 N N . LYS A 1 232 ? 1.910 1.647 -32.228 1.00 91.75 232 LYS A N 1
ATOM 1842 C CA . LYS A 1 232 ? 0.954 0.598 -31.857 1.00 91.75 232 LYS A CA 1
ATOM 1843 C C . LYS A 1 232 ? 1.675 -0.733 -31.672 1.00 91.75 232 LYS A C 1
ATOM 1845 O O . LYS A 1 232 ? 2.753 -0.948 -32.210 1.00 91.75 232 LYS A O 1
ATOM 1850 N N . TRP A 1 233 ? 1.017 -1.684 -31.015 1.00 93.62 233 TRP A N 1
ATOM 1851 C CA . TRP A 1 233 ? 1.494 -3.070 -30.899 1.00 93.62 233 TRP A CA 1
ATOM 1852 C C . TRP A 1 233 ? 1.823 -3.724 -32.250 1.00 93.62 233 TRP A C 1
ATOM 1854 O O . TRP A 1 233 ? 2.747 -4.522 -32.349 1.00 93.62 233 TRP A O 1
ATOM 1864 N N . THR A 1 234 ? 1.124 -3.338 -33.321 1.00 93.44 234 THR A N 1
ATOM 1865 C CA . THR A 1 234 ? 1.399 -3.795 -34.693 1.00 93.44 234 THR A CA 1
ATOM 1866 C C . THR A 1 234 ? 2.736 -3.312 -35.260 1.00 93.44 234 THR A C 1
ATOM 1868 O O . THR A 1 234 ? 3.110 -3.732 -36.354 1.00 93.44 234 THR A O 1
ATOM 1871 N N . ASP A 1 235 ? 3.429 -2.403 -34.576 1.00 93.69 235 ASP A N 1
ATOM 1872 C CA . ASP A 1 235 ? 4.729 -1.861 -34.975 1.00 93.69 235 ASP A CA 1
ATOM 1873 C C . ASP A 1 235 ? 5.912 -2.553 -34.281 1.00 93.69 235 ASP A C 1
ATOM 1875 O O . ASP A 1 235 ? 7.062 -2.227 -34.593 1.00 93.69 235 ASP A O 1
ATOM 1879 N N . LEU A 1 236 ? 5.650 -3.500 -33.370 1.00 95.12 236 LEU A N 1
ATOM 1880 C CA . LEU A 1 236 ? 6.682 -4.284 -32.689 1.00 95.12 236 LEU A CA 1
ATOM 1881 C C . LEU A 1 236 ? 7.539 -5.065 -33.695 1.00 95.12 236 LEU A C 1
ATOM 1883 O O . LEU A 1 236 ? 7.015 -5.632 -34.655 1.00 95.12 236 LEU A O 1
ATOM 1887 N N . GLY A 1 237 ? 8.861 -5.057 -33.506 1.00 92.19 237 GLY A N 1
ATOM 1888 C CA . GLY A 1 237 ? 9.824 -5.753 -34.366 1.00 92.19 237 GLY A CA 1
ATOM 1889 C C . GLY A 1 237 ? 10.077 -5.090 -35.726 1.00 92.19 237 GLY A C 1
ATOM 1890 O O . GLY A 1 237 ? 10.967 -5.510 -36.461 1.00 92.19 237 GLY A O 1
ATOM 1891 N N . LYS A 1 238 ? 9.338 -4.030 -36.085 1.00 92.62 238 LYS A N 1
ATOM 1892 C CA . LYS A 1 238 ? 9.525 -3.323 -37.363 1.00 92.62 238 LYS A CA 1
ATOM 1893 C C . LYS A 1 238 ? 10.635 -2.275 -37.286 1.00 92.62 238 LYS A C 1
ATOM 1895 O O . LYS A 1 238 ? 10.635 -1.422 -36.390 1.00 92.62 238 LYS A O 1
ATOM 1900 N N . PHE A 1 239 ? 11.508 -2.252 -38.293 1.00 91.62 239 PHE A N 1
ATOM 1901 C CA . PHE A 1 239 ? 12.538 -1.220 -38.453 1.00 91.62 239 PHE A CA 1
ATOM 1902 C C . PHE A 1 239 ? 11.974 0.076 -39.060 1.00 91.62 239 PHE A C 1
ATOM 1904 O O . PHE A 1 239 ? 12.183 0.387 -40.227 1.00 91.62 239 PHE A O 1
ATOM 1911 N N . SER A 1 240 ? 11.181 0.807 -38.272 1.00 89.88 240 SER A N 1
ATOM 1912 C CA . SER A 1 240 ? 10.413 1.973 -38.731 1.00 89.88 240 SER A CA 1
ATOM 1913 C C . SER A 1 240 ? 11.083 3.339 -38.515 1.00 89.88 240 SER A C 1
ATOM 1915 O O . SER A 1 240 ? 10.485 4.359 -38.860 1.00 89.88 240 SER A O 1
ATOM 1917 N N . LEU A 1 241 ? 12.256 3.412 -37.879 1.00 92.69 241 LEU A N 1
ATOM 1918 C CA . LEU A 1 241 ? 12.979 4.673 -37.691 1.00 92.69 241 LEU A CA 1
ATOM 1919 C C . LEU A 1 241 ? 13.800 4.983 -38.947 1.00 92.69 241 LEU A C 1
ATOM 1921 O O . LEU A 1 241 ? 14.665 4.212 -39.355 1.00 92.69 241 LEU A O 1
ATOM 1925 N N . VAL A 1 242 ? 13.525 6.136 -39.554 1.00 93.19 242 VAL A N 1
ATOM 1926 C CA . VAL A 1 242 ? 14.153 6.552 -40.814 1.00 93.19 242 VAL A CA 1
ATOM 1927 C C . VAL A 1 242 ? 15.586 7.014 -40.557 1.00 93.19 242 VAL A C 1
ATOM 1929 O O . VAL A 1 242 ? 15.810 7.926 -39.762 1.00 93.19 242 VAL A O 1
ATOM 1932 N N . ALA A 1 243 ? 16.557 6.412 -41.247 1.00 94.56 243 ALA A N 1
ATOM 1933 C CA . ALA A 1 243 ? 17.957 6.819 -41.163 1.00 94.56 243 ALA A CA 1
ATOM 1934 C C . ALA A 1 243 ? 18.140 8.299 -41.547 1.00 94.56 243 ALA A C 1
ATOM 1936 O O . ALA A 1 243 ? 17.513 8.797 -42.479 1.00 94.56 243 ALA A O 1
ATOM 1937 N N . GLY A 1 244 ? 19.006 9.008 -40.826 1.00 93.62 244 GLY A N 1
ATOM 1938 C CA . GLY A 1 244 ? 19.234 10.446 -40.984 1.00 93.62 244 GLY A CA 1
ATOM 1939 C C . GLY A 1 244 ? 18.182 11.335 -40.314 1.00 93.62 244 GLY A C 1
ATOM 1940 O O . GLY A 1 244 ? 18.426 12.530 -40.156 1.00 93.62 244 GLY A O 1
ATOM 1941 N N . LYS A 1 245 ? 17.044 10.786 -39.859 1.00 95.56 245 LYS A N 1
ATOM 1942 C CA . LYS A 1 245 ? 16.066 11.558 -39.086 1.00 95.56 245 LYS A CA 1
ATOM 1943 C C . LYS A 1 245 ? 16.693 12.020 -37.772 1.00 95.56 245 LYS A C 1
ATOM 1945 O O . LYS A 1 245 ? 17.310 11.225 -37.061 1.00 95.56 245 LYS A O 1
ATOM 1950 N N . LYS A 1 246 ? 16.503 13.299 -37.448 1.00 96.94 246 LYS A N 1
ATOM 1951 C CA . LYS A 1 246 ? 16.971 13.894 -36.196 1.00 96.94 246 LYS A CA 1
ATOM 1952 C C . LYS A 1 246 ? 16.174 13.340 -35.010 1.00 96.94 246 LYS A C 1
ATOM 1954 O O . LYS A 1 246 ? 14.948 13.279 -35.058 1.00 96.94 246 LYS A O 1
ATOM 1959 N N . LEU A 1 247 ? 16.893 12.934 -33.976 1.00 97.38 247 LEU A N 1
ATOM 1960 C CA . LEU A 1 247 ? 16.394 12.513 -32.676 1.00 97.38 247 LEU A CA 1
ATOM 1961 C C . LEU A 1 247 ? 16.122 13.739 -31.791 1.00 97.38 247 LEU A C 1
ATOM 1963 O O . LEU A 1 247 ? 16.659 14.826 -32.020 1.00 97.38 247 LEU A O 1
ATOM 1967 N N . GLY A 1 248 ? 15.294 13.551 -30.769 1.00 96.19 248 GLY A N 1
ATOM 1968 C CA . GLY A 1 248 ? 15.087 14.527 -29.706 1.00 96.19 248 GLY A CA 1
ATOM 1969 C C . GLY A 1 248 ? 16.268 14.590 -28.733 1.00 96.19 248 GLY A C 1
ATOM 1970 O O . GLY A 1 248 ? 17.260 13.868 -28.854 1.00 96.19 248 GLY A O 1
ATOM 1971 N N . THR A 1 249 ? 16.157 15.470 -27.741 1.00 94.88 249 THR A N 1
ATOM 1972 C CA . THR A 1 249 ? 17.201 15.665 -26.728 1.00 94.88 249 THR A CA 1
ATOM 1973 C C . THR A 1 249 ? 17.207 14.508 -25.725 1.00 94.88 249 THR A C 1
ATOM 1975 O O . THR A 1 249 ? 16.151 14.232 -25.149 1.00 94.88 249 THR A O 1
ATOM 1978 N N . PRO A 1 250 ? 18.361 13.865 -25.457 1.00 95.19 250 PRO A N 1
ATOM 1979 C CA . PRO A 1 250 ? 18.466 12.848 -24.416 1.00 95.19 250 PRO A CA 1
ATOM 1980 C C . PRO A 1 250 ? 18.004 13.378 -23.053 1.00 95.19 250 PRO A C 1
ATOM 1982 O O . PRO A 1 250 ? 18.376 14.478 -22.642 1.00 95.19 250 PRO A O 1
ATOM 1985 N N . LYS A 1 251 ? 17.193 12.590 -22.345 1.00 94.25 251 LYS A N 1
ATOM 1986 C CA . LYS A 1 251 ? 16.631 12.936 -21.035 1.00 94.25 251 LYS A CA 1
ATOM 1987 C C . LYS A 1 251 ? 16.713 11.735 -20.099 1.00 94.25 251 LYS A C 1
ATOM 1989 O O . LYS A 1 251 ? 16.362 10.615 -20.471 1.00 94.25 251 LYS A O 1
ATOM 1994 N N . ILE A 1 252 ? 17.124 11.991 -18.859 1.00 94.56 252 ILE A N 1
ATOM 1995 C CA . ILE A 1 252 ? 17.089 10.996 -17.784 1.00 94.56 252 ILE A CA 1
ATOM 1996 C C . ILE A 1 252 ? 15.626 10.630 -17.502 1.00 94.56 252 ILE A C 1
ATOM 1998 O O . ILE A 1 252 ? 14.819 11.507 -17.193 1.00 94.56 252 ILE A O 1
ATOM 2002 N N . LEU A 1 253 ? 15.298 9.341 -17.618 1.00 95.62 253 LEU A N 1
ATOM 2003 C CA . LEU A 1 253 ? 13.937 8.826 -17.427 1.00 95.62 253 LEU A CA 1
ATOM 2004 C C . LEU A 1 253 ? 13.576 8.647 -15.949 1.00 95.62 253 LEU A C 1
ATOM 2006 O O . LEU A 1 253 ? 12.467 8.975 -15.546 1.00 95.62 253 LEU A O 1
ATOM 2010 N N . PHE A 1 254 ? 14.524 8.164 -15.145 1.00 94.69 254 PHE A N 1
ATOM 2011 C CA . PHE A 1 254 ? 14.304 7.818 -13.743 1.00 94.69 254 PHE A CA 1
ATOM 2012 C C . PHE A 1 254 ? 15.379 8.444 -12.864 1.00 94.69 254 PHE A C 1
ATOM 2014 O O . PHE A 1 254 ? 16.559 8.458 -13.224 1.00 94.69 254 PHE A O 1
ATOM 2021 N N . LYS A 1 255 ? 14.979 8.937 -11.694 1.00 91.00 255 LYS A N 1
ATOM 2022 C CA . LYS A 1 255 ? 15.909 9.385 -10.655 1.00 91.00 255 LYS A CA 1
ATOM 2023 C C . LYS A 1 255 ? 16.178 8.230 -9.694 1.00 91.00 255 LYS A C 1
ATOM 2025 O O . LYS A 1 255 ? 15.273 7.451 -9.395 1.00 91.00 255 LYS A O 1
ATOM 2030 N N . LYS A 1 256 ? 17.416 8.132 -9.203 1.00 88.88 256 LYS A N 1
ATOM 2031 C CA . LYS A 1 256 ? 17.739 7.216 -8.106 1.00 88.88 256 LYS A CA 1
ATOM 2032 C C . LYS A 1 256 ? 17.033 7.714 -6.841 1.00 88.88 256 LYS A C 1
ATOM 2034 O O . LYS A 1 256 ? 17.139 8.893 -6.511 1.00 88.88 256 LYS A O 1
ATOM 2039 N N . LEU A 1 257 ? 16.311 6.825 -6.174 1.00 85.31 257 LEU A N 1
ATOM 2040 C CA . LEU A 1 257 ? 15.663 7.076 -4.889 1.00 85.31 257 LEU A CA 1
ATOM 2041 C C . LEU A 1 257 ? 16.654 6.796 -3.746 1.00 85.31 257 LEU A C 1
ATOM 2043 O O . LEU A 1 257 ? 17.537 5.947 -3.896 1.00 85.31 257 LEU A O 1
ATOM 2047 N N . ASP A 1 258 ? 16.542 7.536 -2.638 1.00 74.56 258 ASP A N 1
ATOM 2048 C CA . ASP A 1 258 ? 17.524 7.518 -1.544 1.00 74.56 258 ASP A CA 1
ATOM 2049 C C . ASP A 1 258 ? 17.578 6.157 -0.827 1.00 74.56 258 ASP A C 1
ATOM 2051 O O . ASP A 1 258 ? 16.571 5.613 -0.374 1.00 74.56 258 ASP A O 1
ATOM 2055 N N . GLN A 1 259 ? 18.792 5.620 -0.728 1.00 52.62 259 GLN A N 1
ATOM 2056 C CA . GLN A 1 259 ? 19.096 4.299 -0.194 1.00 52.62 259 GLN A CA 1
ATOM 2057 C C . GLN A 1 259 ? 19.233 4.314 1.336 1.00 52.62 259 GLN A C 1
ATOM 2059 O O . GLN A 1 259 ? 18.962 3.297 1.958 1.00 52.62 259 GLN A O 1
ATOM 2064 N N . ILE A 1 260 ? 19.534 5.465 1.959 1.00 47.78 260 ILE A N 1
ATOM 2065 C CA . ILE A 1 260 ? 19.570 5.607 3.429 1.00 47.78 260 ILE A CA 1
ATOM 2066 C C . ILE A 1 260 ? 18.169 5.395 4.019 1.00 47.78 260 ILE A C 1
ATOM 2068 O O . ILE A 1 260 ? 18.011 4.776 5.071 1.00 47.78 260 ILE A O 1
ATOM 2072 N N . GLN A 1 261 ? 17.137 5.861 3.309 1.00 47.09 261 GLN A N 1
ATOM 2073 C CA . GLN A 1 261 ? 15.739 5.649 3.681 1.00 47.09 261 GLN A CA 1
ATOM 2074 C C . GLN A 1 261 ? 15.365 4.161 3.592 1.00 47.09 261 GLN A C 1
ATOM 2076 O O . GLN A 1 261 ? 14.730 3.636 4.500 1.00 47.09 261 GLN A O 1
ATOM 2081 N N . ALA A 1 262 ? 15.826 3.471 2.543 1.00 39.47 262 ALA A N 1
ATOM 2082 C CA . ALA A 1 262 ? 15.640 2.034 2.356 1.00 39.47 262 ALA A CA 1
ATOM 2083 C C . ALA A 1 262 ? 16.440 1.188 3.360 1.00 39.47 262 ALA A C 1
ATOM 2085 O O . ALA A 1 262 ? 15.929 0.173 3.811 1.00 39.47 262 ALA A O 1
ATOM 2086 N N . GLU A 1 263 ? 17.650 1.600 3.749 1.00 39.00 263 GLU A N 1
ATOM 2087 C CA . GLU A 1 263 ? 18.508 0.878 4.696 1.00 39.00 263 GLU A CA 1
ATOM 2088 C C . GLU A 1 263 ? 17.996 0.971 6.140 1.00 39.00 263 GLU A C 1
ATOM 2090 O O . GLU A 1 263 ? 17.971 -0.041 6.844 1.00 39.00 263 GLU A O 1
ATOM 2095 N N . ALA A 1 264 ? 17.502 2.147 6.552 1.00 41.72 264 ALA A N 1
ATOM 2096 C CA . ALA A 1 264 ? 16.810 2.335 7.830 1.00 41.72 264 ALA A CA 1
ATOM 2097 C C . ALA A 1 264 ? 15.512 1.507 7.923 1.00 41.72 264 ALA A C 1
ATOM 2099 O O . ALA A 1 264 ? 15.180 1.030 9.004 1.00 41.72 264 ALA A O 1
ATOM 2100 N N . LEU A 1 265 ? 14.830 1.295 6.788 1.00 43.06 265 LEU A N 1
ATOM 2101 C CA . LEU A 1 265 ? 13.697 0.368 6.638 1.00 43.06 265 LEU A CA 1
ATOM 2102 C C . LEU A 1 265 ? 14.152 -1.110 6.520 1.00 43.06 265 LEU A C 1
ATOM 2104 O O . LEU A 1 265 ? 13.424 -2.013 6.901 1.00 43.06 265 LEU A O 1
ATOM 2108 N N . SER A 1 266 ? 15.356 -1.386 5.998 1.00 36.72 266 SER A N 1
ATOM 2109 C CA . SER A 1 266 ? 15.881 -2.744 5.732 1.00 36.72 266 SER A CA 1
ATOM 2110 C C . SER A 1 266 ? 16.459 -3.462 6.944 1.00 36.72 266 SER A C 1
ATOM 2112 O O . SER A 1 266 ? 16.700 -4.662 6.877 1.00 36.72 266 SER A O 1
ATOM 2114 N N . ALA A 1 267 ? 16.724 -2.747 8.039 1.00 41.12 267 ALA A N 1
ATOM 2115 C CA . ALA A 1 267 ? 17.202 -3.369 9.269 1.00 41.12 267 ALA A CA 1
ATOM 2116 C C . ALA A 1 267 ? 16.090 -4.168 9.990 1.00 41.12 267 ALA A C 1
ATOM 2118 O O . ALA A 1 267 ? 16.326 -4.768 11.039 1.00 41.12 267 ALA A O 1
ATOM 2119 N N . GLU A 1 268 ? 14.886 -4.202 9.417 1.00 41.28 268 GLU A N 1
ATOM 2120 C CA . GLU A 1 268 ? 13.843 -5.169 9.727 1.00 41.28 268 GLU A CA 1
ATOM 2121 C C . GLU A 1 268 ? 14.161 -6.549 9.110 1.00 41.28 268 GLU A C 1
ATOM 2123 O O . GLU A 1 268 ? 14.845 -6.674 8.100 1.00 41.28 268 GLU A O 1
ATOM 2128 N N . PHE A 1 269 ? 13.622 -7.603 9.727 1.00 38.41 269 PHE A N 1
ATOM 2129 C CA . PHE A 1 269 ? 13.627 -9.004 9.273 1.00 38.41 269 PHE A CA 1
ATOM 2130 C C . PHE A 1 269 ? 14.794 -9.900 9.732 1.00 38.41 269 PHE A C 1
ATOM 2132 O O . PHE A 1 269 ? 15.476 -10.569 8.960 1.00 38.41 269 PHE A O 1
ATOM 2139 N N . SER A 1 270 ? 14.847 -10.114 11.053 1.00 33.72 270 SER A N 1
ATOM 2140 C CA . SER A 1 270 ? 14.678 -11.493 11.539 1.00 33.72 270 SER A CA 1
ATOM 2141 C C . SER A 1 270 ? 13.404 -11.576 12.392 1.00 33.72 270 SER A C 1
ATOM 2143 O O . SER A 1 270 ? 13.361 -11.208 13.565 1.00 33.72 270 SER A O 1
ATOM 2145 N N . ASP A 1 271 ? 12.335 -12.052 11.758 1.00 41.66 271 ASP A N 1
ATOM 2146 C CA . ASP A 1 271 ? 10.941 -12.088 12.234 1.00 41.66 271 ASP A CA 1
ATOM 2147 C C . ASP A 1 271 ? 10.728 -12.908 13.534 1.00 41.66 271 ASP A C 1
ATOM 2149 O O . ASP A 1 271 ? 9.654 -12.931 14.134 1.00 41.66 271 ASP A O 1
ATOM 2153 N N . LYS A 1 272 ? 11.781 -13.588 14.006 1.00 39.53 272 LYS A N 1
ATOM 2154 C CA . LYS A 1 272 ? 11.756 -14.456 15.188 1.00 39.53 272 LYS A CA 1
ATOM 2155 C C . LYS A 1 272 ? 12.104 -13.732 16.496 1.00 39.53 272 LYS A C 1
ATOM 2157 O O . LYS A 1 272 ? 11.624 -14.150 17.537 1.00 39.53 272 LYS A O 1
ATOM 2162 N N . LYS A 1 273 ? 12.895 -12.648 16.459 1.00 38.50 273 LYS A N 1
ATOM 2163 C CA . LYS A 1 273 ? 13.380 -11.937 17.668 1.00 38.50 273 LYS A CA 1
ATOM 2164 C C . LYS A 1 273 ? 12.527 -10.728 18.085 1.00 38.50 273 LYS A C 1
ATOM 2166 O O . LYS A 1 273 ? 12.597 -10.300 19.232 1.00 38.50 273 LYS A O 1
ATOM 2171 N N . LEU A 1 274 ? 11.734 -10.174 17.161 1.00 37.12 274 LEU A N 1
ATOM 2172 C CA . LEU A 1 274 ? 10.877 -8.993 17.378 1.00 37.12 274 LEU A CA 1
ATOM 2173 C C . LEU A 1 274 ? 9.406 -9.337 17.670 1.00 37.12 274 LEU A C 1
ATOM 2175 O O . LEU A 1 274 ? 8.673 -8.476 18.153 1.00 37.12 274 LEU A O 1
ATOM 2179 N N . LYS A 1 275 ? 8.965 -10.579 17.418 1.00 42.81 275 LYS A N 1
ATOM 2180 C CA . LYS A 1 275 ? 7.663 -11.082 17.900 1.00 42.81 275 LYS A CA 1
ATOM 2181 C C . LYS A 1 275 ? 7.612 -11.196 19.426 1.00 42.81 275 LYS A C 1
ATOM 2183 O O . LYS A 1 275 ? 6.555 -10.991 19.998 1.00 42.81 275 LYS A O 1
ATOM 2188 N N . GLU A 1 276 ? 8.753 -11.447 20.065 1.00 41.25 276 GLU A N 1
ATOM 2189 C CA . GLU A 1 276 ? 8.886 -11.578 21.526 1.00 41.25 276 GLU A CA 1
ATOM 2190 C C . GLU A 1 276 ? 8.940 -10.230 22.265 1.00 41.25 276 GLU A C 1
ATOM 2192 O O . GLU A 1 276 ? 9.009 -10.194 23.487 1.00 41.25 276 GLU A O 1
ATOM 2197 N N . LEU A 1 277 ? 8.947 -9.100 21.549 1.00 49.03 277 LEU A N 1
ATOM 2198 C CA . LEU A 1 277 ? 9.140 -7.772 22.140 1.00 49.03 277 LEU A CA 1
ATOM 2199 C C . LEU A 1 277 ? 7.854 -7.124 22.683 1.00 49.03 277 LEU A C 1
ATOM 2201 O O . LEU A 1 277 ? 7.852 -5.911 22.826 1.00 49.03 277 LEU A O 1
ATOM 2205 N N . GLU A 1 278 ? 6.825 -7.938 22.966 1.00 56.19 278 GLU A N 1
ATOM 2206 C CA . GLU A 1 278 ? 5.434 -7.719 23.443 1.00 56.19 278 GLU A CA 1
ATOM 2207 C C . GLU A 1 278 ? 5.073 -6.410 24.194 1.00 56.19 278 GLU A C 1
ATOM 2209 O O . GLU A 1 278 ? 4.354 -6.433 25.187 1.00 56.19 278 GLU A O 1
ATOM 2214 N N . VAL A 1 279 ? 5.481 -5.234 23.724 1.00 64.38 279 VAL A N 1
ATOM 2215 C CA . VAL A 1 279 ? 4.952 -3.961 24.215 1.00 64.38 279 VAL A CA 1
ATOM 2216 C C . VAL A 1 279 ? 3.823 -3.563 23.280 1.00 64.38 279 VAL A C 1
ATOM 2218 O O . VAL A 1 279 ? 4.043 -3.010 22.200 1.00 64.38 279 VAL A O 1
ATOM 2221 N N . ALA A 1 280 ? 2.597 -3.894 23.679 1.00 74.69 280 ALA A N 1
ATOM 2222 C CA . ALA A 1 280 ? 1.416 -3.283 23.088 1.00 74.69 280 ALA A CA 1
ATOM 2223 C C . ALA A 1 280 ? 1.455 -1.777 23.384 1.00 74.69 280 ALA A C 1
ATOM 2225 O O . ALA A 1 280 ? 1.750 -1.391 24.509 1.00 74.69 280 ALA A O 1
ATOM 2226 N N . PHE A 1 281 ? 1.177 -0.933 22.389 1.00 84.06 281 PHE A N 1
ATOM 2227 C CA . PHE A 1 281 ? 1.024 0.509 22.584 1.00 84.06 281 PHE A CA 1
ATOM 2228 C C . PHE A 1 281 ? -0.397 0.907 22.197 1.00 84.06 281 PHE A C 1
ATOM 2230 O O . PHE A 1 281 ? -0.850 0.565 21.104 1.00 84.06 281 PHE A O 1
ATOM 2237 N N . GLN A 1 282 ? -1.109 1.585 23.089 1.00 84.81 282 GLN A N 1
ATOM 2238 C CA . GLN A 1 282 ? -2.522 1.924 22.923 1.00 84.81 282 GLN A CA 1
ATOM 2239 C C . GLN A 1 282 ? -2.781 3.386 23.290 1.00 84.81 282 GLN A C 1
ATOM 2241 O O . GLN A 1 282 ? -2.052 3.988 24.074 1.00 84.81 282 GLN A O 1
ATOM 2246 N N . VAL A 1 283 ? -3.844 3.954 22.730 1.00 83.88 283 VAL A N 1
ATOM 2247 C CA . VAL A 1 283 ? -4.412 5.230 23.177 1.00 83.88 283 VAL A CA 1
ATOM 2248 C C . VAL A 1 283 ? -5.836 4.924 23.604 1.00 83.88 283 VAL A C 1
ATOM 2250 O O . VAL A 1 283 ? -6.612 4.425 22.787 1.00 83.88 283 VAL A O 1
ATOM 2253 N N . SER A 1 284 ? -6.165 5.174 24.870 1.00 80.94 284 SER A N 1
ATOM 2254 C CA . SER A 1 284 ? -7.512 4.925 25.371 1.00 80.94 284 SER A CA 1
ATOM 2255 C C . SER A 1 284 ? -8.511 5.852 24.690 1.00 80.94 284 SER A C 1
ATOM 2257 O O . SER A 1 284 ? -8.180 6.968 24.272 1.00 80.94 284 SER A O 1
ATOM 2259 N N . ASN A 1 285 ? -9.768 5.423 24.621 1.00 73.19 285 ASN A N 1
ATOM 2260 C CA . ASN A 1 285 ? -10.842 6.265 24.101 1.00 73.19 285 ASN A CA 1
ATOM 2261 C C . ASN A 1 285 ? -10.968 7.591 24.867 1.00 73.19 285 ASN A C 1
ATOM 2263 O O . ASN A 1 285 ? -11.212 8.638 24.266 1.00 73.19 285 ASN A O 1
ATOM 2267 N N . SER A 1 286 ? -10.741 7.563 26.181 1.00 80.75 286 SER A N 1
ATOM 2268 C CA . SER A 1 286 ? -10.770 8.750 27.036 1.00 80.75 286 SER A CA 1
ATOM 2269 C C . SER A 1 286 ? -9.674 9.751 26.658 1.00 80.75 286 SER A C 1
ATOM 2271 O O . SER A 1 286 ? -9.953 10.944 26.535 1.00 80.75 286 SER A O 1
ATOM 2273 N N . ALA A 1 287 ? -8.451 9.283 26.392 1.00 84.62 287 ALA A N 1
ATOM 2274 C CA . ALA A 1 287 ? -7.366 10.136 25.909 1.00 84.62 287 ALA A CA 1
ATOM 2275 C C . ALA A 1 287 ? -7.619 10.631 24.472 1.00 84.62 287 ALA A C 1
ATOM 2277 O O . ALA A 1 287 ? -7.466 11.820 24.179 1.00 84.62 287 ALA A O 1
ATOM 2278 N N . ALA A 1 288 ? -8.088 9.757 23.577 1.00 81.69 288 ALA A N 1
ATOM 2279 C CA . ALA A 1 288 ? -8.425 10.122 22.201 1.00 81.69 288 ALA A CA 1
ATOM 2280 C C . ALA A 1 288 ? -9.529 11.197 22.138 1.00 81.69 288 ALA A C 1
ATOM 2282 O O . ALA A 1 288 ? -9.436 12.133 21.340 1.00 81.69 288 ALA A O 1
ATOM 2283 N N . ALA A 1 289 ? -10.528 11.136 23.028 1.00 79.69 289 ALA A N 1
ATOM 2284 C CA . ALA A 1 289 ? -11.597 12.132 23.145 1.00 79.69 289 ALA A CA 1
ATOM 2285 C C . ALA A 1 289 ? -11.088 13.526 23.564 1.00 79.69 289 ALA A C 1
ATOM 2287 O O . ALA A 1 289 ? -11.680 14.550 23.202 1.00 79.69 289 ALA A O 1
ATOM 2288 N N . LEU A 1 290 ? -9.949 13.606 24.261 1.00 86.44 290 LEU A N 1
ATOM 2289 C CA . LEU A 1 290 ? -9.281 14.885 24.520 1.00 86.44 290 LEU A CA 1
ATOM 2290 C C . LEU A 1 290 ? -8.649 15.486 23.254 1.00 86.44 290 LEU A C 1
ATOM 2292 O O . LEU A 1 290 ? -8.374 16.691 23.211 1.00 86.44 290 LEU A O 1
ATOM 2296 N N . GLY A 1 291 ? -8.510 14.690 22.193 1.00 86.25 291 GLY A N 1
ATOM 2297 C CA . GLY A 1 291 ? -7.849 15.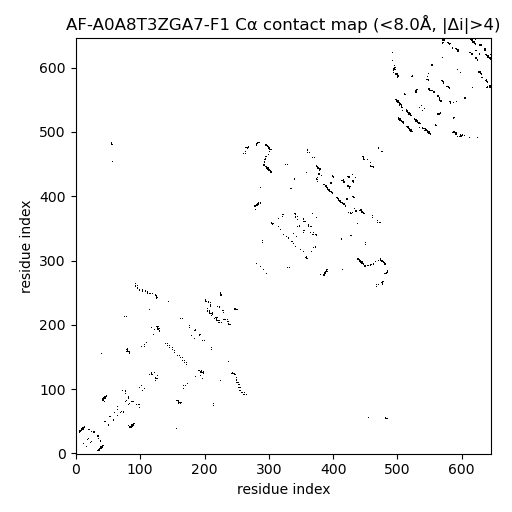038 20.943 1.00 86.25 291 GLY A CA 1
ATOM 2298 C C . GLY A 1 291 ? -6.405 14.549 20.870 1.00 86.25 291 GLY A C 1
ATOM 2299 O O . GLY A 1 291 ? -5.675 15.032 20.006 1.00 86.25 291 GLY A O 1
ATOM 2300 N N . VAL A 1 292 ? -5.996 13.638 21.760 1.00 90.00 292 VAL A N 1
ATOM 2301 C CA . VAL A 1 292 ? -4.668 13.016 21.729 1.00 90.00 292 VAL A CA 1
ATOM 2302 C C . VAL A 1 292 ? -4.564 12.086 20.521 1.00 90.00 292 VAL A C 1
ATOM 2304 O O . VAL A 1 292 ? -5.439 11.259 20.263 1.00 90.00 292 VAL A O 1
ATOM 2307 N N . LYS A 1 293 ? -3.475 12.228 19.773 1.00 89.44 293 LYS A N 1
ATOM 2308 C CA . LYS A 1 293 ? -3.095 11.395 18.630 1.00 89.44 293 LYS A CA 1
ATOM 2309 C C . LYS A 1 293 ? -1.694 10.888 18.886 1.00 89.44 293 LYS A C 1
ATOM 2311 O O . LYS A 1 293 ? -0.829 11.686 19.221 1.00 89.44 293 LYS A O 1
ATOM 2316 N N . ALA A 1 294 ? -1.446 9.597 18.716 1.00 90.75 294 ALA A N 1
ATOM 2317 C CA . ALA A 1 294 ? -0.126 9.050 18.983 1.00 90.75 294 ALA A CA 1
ATOM 2318 C C . ALA A 1 294 ? 0.325 8.083 17.897 1.00 90.75 294 ALA A C 1
ATOM 2320 O O . ALA A 1 294 ? -0.488 7.464 17.211 1.00 90.75 294 ALA A O 1
ATOM 2321 N N . ALA A 1 295 ? 1.636 7.953 17.766 1.00 88.50 295 ALA A N 1
ATOM 2322 C CA . ALA A 1 295 ? 2.293 6.907 17.002 1.00 88.50 295 ALA A CA 1
ATOM 2323 C C . ALA A 1 295 ? 3.480 6.417 17.826 1.00 88.50 295 ALA A C 1
ATOM 2325 O O . ALA A 1 295 ? 4.139 7.232 18.471 1.00 88.50 295 ALA A O 1
ATOM 2326 N N . ALA A 1 296 ? 3.782 5.120 17.796 1.00 91.56 296 ALA A N 1
ATOM 2327 C CA . ALA A 1 296 ? 4.898 4.557 18.551 1.00 91.56 296 ALA A CA 1
ATOM 2328 C C . ALA A 1 296 ? 5.785 3.659 17.684 1.00 91.56 296 ALA A C 1
ATOM 2330 O O . ALA A 1 296 ? 5.393 3.227 16.605 1.00 91.56 296 ALA A O 1
ATOM 2331 N N . ALA A 1 297 ? 7.003 3.391 18.134 1.00 90.06 297 ALA A N 1
ATOM 2332 C CA . ALA A 1 297 ? 7.950 2.484 17.512 1.00 90.06 297 ALA A CA 1
ATOM 2333 C C . ALA A 1 297 ? 8.847 1.843 18.575 1.00 90.06 297 ALA A C 1
ATOM 2335 O O . ALA A 1 297 ? 9.212 2.469 19.570 1.00 90.06 297 ALA A O 1
ATOM 2336 N N . ILE A 1 298 ? 9.246 0.600 18.332 1.00 89.62 298 ILE A N 1
ATOM 2337 C CA . ILE A 1 298 ? 10.288 -0.088 19.093 1.00 89.62 298 ILE A CA 1
ATOM 2338 C C . ILE A 1 298 ? 11.590 0.044 18.321 1.00 89.62 298 ILE A C 1
ATOM 2340 O O . ILE A 1 298 ? 11.667 -0.381 17.174 1.00 89.62 298 ILE A O 1
ATOM 2344 N N . LEU A 1 299 ? 12.619 0.600 18.946 1.00 89.44 299 LEU A N 1
ATOM 2345 C CA . LEU A 1 299 ? 13.950 0.746 18.379 1.00 89.44 299 LEU A CA 1
ATOM 2346 C C . LEU A 1 299 ? 14.894 -0.258 19.039 1.00 89.44 299 LEU A C 1
ATOM 2348 O O . LEU A 1 299 ? 14.967 -0.323 20.264 1.00 89.44 299 LEU A O 1
ATOM 2352 N N . GLU A 1 300 ? 15.660 -0.992 18.240 1.00 89.12 300 GLU A N 1
ATOM 2353 C CA . GLU A 1 300 ? 16.854 -1.707 18.679 1.00 89.12 300 GLU A CA 1
ATOM 2354 C C . GLU A 1 300 ? 18.074 -0.857 18.326 1.00 89.12 300 GLU A C 1
ATOM 2356 O O . GLU A 1 300 ? 18.302 -0.538 17.163 1.00 89.12 300 GLU A O 1
ATOM 2361 N N . ILE A 1 301 ? 18.853 -0.462 19.331 1.00 89.88 301 ILE A N 1
ATOM 2362 C CA . ILE A 1 301 ? 19.933 0.515 19.198 1.00 89.88 301 ILE A CA 1
ATOM 2363 C C . ILE A 1 301 ? 21.290 -0.150 19.419 1.00 89.88 301 ILE A C 1
ATOM 2365 O O . ILE A 1 301 ? 21.530 -0.803 20.439 1.00 89.88 301 ILE A O 1
ATOM 2369 N N . LYS A 1 302 ? 22.231 0.069 18.492 1.00 87.62 302 LYS A N 1
ATOM 2370 C CA . LYS A 1 302 ? 23.607 -0.437 18.621 1.00 87.62 302 LYS A CA 1
ATOM 2371 C C . LYS A 1 302 ? 24.402 0.364 19.650 1.00 87.62 302 LYS A C 1
ATOM 2373 O O . LYS A 1 302 ? 24.951 -0.224 20.591 1.00 87.62 302 LYS A O 1
ATOM 2378 N N . SER A 1 303 ? 24.451 1.688 19.504 1.00 90.69 303 SER A N 1
ATOM 2379 C CA . SER A 1 303 ? 25.234 2.570 20.379 1.00 90.69 303 SER A CA 1
ATOM 2380 C C . SER A 1 303 ? 24.624 3.962 20.529 1.00 90.69 303 SER A C 1
ATOM 2382 O O . SER A 1 303 ? 24.323 4.614 19.536 1.00 90.69 303 SER A O 1
ATOM 2384 N N . ILE A 1 304 ? 24.531 4.453 21.767 1.00 92.50 304 ILE A N 1
ATOM 2385 C CA . ILE A 1 304 ? 24.128 5.828 22.089 1.00 92.50 304 ILE A CA 1
ATOM 2386 C C . ILE A 1 304 ? 25.364 6.589 22.583 1.00 92.50 304 ILE A C 1
ATOM 2388 O O . ILE A 1 304 ? 26.082 6.111 23.464 1.00 92.50 304 ILE A O 1
ATOM 2392 N N . SER A 1 305 ? 25.626 7.776 22.030 1.00 89.38 305 SER A N 1
ATOM 2393 C CA . SER A 1 305 ? 26.778 8.611 22.398 1.00 89.38 305 SER A CA 1
ATOM 2394 C C . SER A 1 305 ? 26.339 9.984 22.931 1.00 89.38 305 SER A C 1
ATOM 2396 O O . SER A 1 305 ? 25.165 10.338 22.889 1.00 89.38 305 SER A O 1
ATOM 2398 N N . ASN A 1 306 ? 27.284 10.769 23.460 1.00 84.06 306 ASN A N 1
ATOM 2399 C CA . ASN A 1 306 ? 27.027 12.135 23.956 1.00 84.06 306 ASN A CA 1
ATOM 2400 C C . ASN A 1 306 ? 27.359 13.234 22.937 1.00 84.06 306 ASN A C 1
ATOM 2402 O O . ASN A 1 306 ? 27.215 14.418 23.242 1.00 84.06 306 ASN A O 1
ATOM 2406 N N . LYS A 1 307 ? 27.930 12.863 21.788 1.00 75.62 307 LYS A N 1
ATOM 2407 C CA . LYS A 1 307 ? 28.420 13.803 20.778 1.00 75.62 307 LYS A CA 1
ATOM 2408 C C . LYS A 1 307 ? 28.285 13.176 19.402 1.00 75.62 307 LYS A C 1
ATOM 2410 O O . LYS A 1 307 ? 28.743 12.055 19.185 1.00 75.62 307 LYS A O 1
ATOM 2415 N N . ASN A 1 308 ? 27.708 13.927 18.476 1.00 80.50 308 ASN A N 1
ATOM 2416 C CA . ASN A 1 308 ? 27.673 13.579 17.066 1.00 80.50 308 ASN A CA 1
ATOM 2417 C C . ASN A 1 308 ? 27.806 14.868 16.252 1.00 80.50 308 ASN A C 1
ATOM 2419 O O . ASN A 1 308 ? 27.036 15.804 16.451 1.00 80.50 308 ASN A O 1
ATOM 2423 N N . SER A 1 309 ? 28.797 14.918 15.364 1.00 78.00 309 SER A N 1
ATOM 2424 C CA . SER A 1 309 ? 29.106 16.101 14.557 1.00 78.00 309 SER A CA 1
ATOM 2425 C C . SER A 1 309 ? 27.957 16.519 13.639 1.00 78.00 309 SER A C 1
ATOM 2427 O O . SER A 1 309 ? 27.807 17.705 13.369 1.00 78.00 309 SER A O 1
ATOM 2429 N N . GLU A 1 310 ? 27.126 15.576 13.194 1.00 78.56 310 GLU A N 1
ATOM 2430 C CA . GLU A 1 310 ? 25.970 15.844 12.335 1.00 78.56 310 GLU A CA 1
ATOM 2431 C C . GLU A 1 310 ? 24.837 16.557 13.097 1.00 78.56 310 GLU A C 1
ATOM 2433 O O . GLU A 1 310 ? 24.160 17.429 12.549 1.00 78.56 310 GLU A O 1
ATOM 2438 N N . LEU A 1 311 ? 24.678 16.266 14.395 1.00 84.31 311 LEU A N 1
ATOM 2439 C CA . LEU A 1 311 ? 23.685 16.928 15.247 1.00 84.31 311 LEU A CA 1
ATOM 2440 C C . LEU A 1 311 ? 24.051 18.384 15.564 1.00 84.31 311 LEU A C 1
ATOM 2442 O O . LEU A 1 311 ? 23.153 19.205 15.726 1.00 84.31 311 LEU A O 1
ATOM 2446 N N . GLU A 1 312 ? 25.337 18.736 15.626 1.00 83.00 312 GLU A N 1
ATOM 2447 C CA . GLU A 1 312 ? 25.786 20.095 15.981 1.00 83.00 312 GLU A CA 1
ATOM 2448 C C . GLU A 1 312 ? 25.254 21.171 15.020 1.00 83.00 312 GLU A C 1
ATOM 2450 O O . GLU A 1 312 ? 24.968 22.299 15.427 1.00 83.00 312 GLU A O 1
ATOM 2455 N N . THR A 1 313 ? 25.087 20.829 13.739 1.00 82.88 313 THR A N 1
ATOM 2456 C CA . THR A 1 313 ? 24.481 21.730 12.750 1.00 82.88 313 THR A CA 1
ATOM 2457 C C . THR A 1 313 ? 22.961 21.775 12.888 1.00 82.88 313 THR A C 1
ATOM 2459 O O . THR A 1 313 ? 22.377 22.859 12.875 1.00 82.88 313 THR A O 1
ATOM 2462 N N . LEU A 1 314 ? 22.312 20.618 13.055 1.00 83.81 314 LEU A N 1
ATOM 2463 C CA . LEU A 1 314 ? 20.853 20.523 13.164 1.00 83.81 314 LEU A CA 1
ATOM 2464 C C . LEU A 1 314 ? 20.316 21.221 14.424 1.00 83.81 314 LEU A C 1
ATOM 2466 O O . LEU A 1 314 ? 19.294 21.898 14.363 1.00 83.81 314 LEU A O 1
ATOM 2470 N N . LYS A 1 315 ? 21.042 21.142 15.545 1.00 84.94 315 LYS A N 1
ATOM 2471 C CA . LYS A 1 315 ? 20.662 21.752 16.831 1.00 84.94 315 LYS A CA 1
ATOM 2472 C C . LYS A 1 315 ? 20.579 23.279 16.813 1.00 84.94 315 LYS A C 1
ATOM 2474 O O . LYS A 1 315 ? 19.941 23.845 17.696 1.00 84.94 315 LYS A O 1
ATOM 2479 N N . LYS A 1 316 ? 21.224 23.940 15.847 1.00 84.69 316 LYS A N 1
ATOM 2480 C CA . LYS A 1 316 ? 21.234 25.408 15.695 1.00 84.69 316 LYS A CA 1
ATOM 2481 C C . LYS A 1 316 ? 20.112 25.927 14.794 1.00 84.69 316 LYS A C 1
ATOM 2483 O O . LYS A 1 316 ? 19.990 27.137 14.601 1.00 84.69 316 LYS A O 1
ATOM 2488 N N . GLN A 1 317 ? 19.318 25.034 14.203 1.00 84.69 317 GLN A N 1
ATOM 2489 C CA . GLN A 1 317 ? 18.181 25.434 13.385 1.00 84.69 317 GLN A CA 1
ATOM 2490 C C . GLN A 1 317 ? 17.123 26.129 14.243 1.00 84.69 317 GLN A C 1
ATOM 2492 O O . GLN A 1 317 ? 16.850 25.739 15.377 1.00 84.69 317 GLN A O 1
ATOM 2497 N N . LYS A 1 318 ? 16.524 27.184 13.686 1.00 84.50 318 LYS A N 1
ATOM 2498 C CA . LYS A 1 318 ? 15.424 27.906 14.324 1.00 84.50 318 LYS A CA 1
ATOM 2499 C C . LYS A 1 318 ? 14.102 27.363 13.808 1.00 84.50 318 LYS A C 1
ATOM 2501 O O . LYS A 1 318 ? 13.874 27.350 12.600 1.00 84.50 318 LYS A O 1
ATOM 2506 N N . PHE A 1 319 ? 13.225 26.993 14.731 1.00 83.38 319 PHE A N 1
ATOM 2507 C CA . PHE A 1 319 ? 11.895 26.480 14.428 1.00 83.38 319 PHE A CA 1
ATOM 2508 C C . PHE A 1 319 ? 10.834 27.494 14.856 1.00 83.38 319 PHE A C 1
ATOM 2510 O O . PHE A 1 319 ? 10.986 28.188 15.865 1.00 83.38 319 PHE A O 1
ATOM 2517 N N . LYS A 1 320 ? 9.762 27.607 14.070 1.00 83.94 320 LYS A N 1
ATOM 2518 C CA . LYS A 1 320 ? 8.550 28.315 14.489 1.00 83.94 320 LYS A CA 1
ATOM 2519 C C . LYS A 1 320 ? 7.674 27.318 15.235 1.00 83.94 320 LYS A C 1
ATOM 2521 O O . LYS A 1 320 ? 7.493 26.213 14.740 1.00 83.94 320 LYS A O 1
ATOM 2526 N N . LEU A 1 321 ? 7.148 27.715 16.389 1.00 86.25 321 LEU A N 1
ATOM 2527 C CA . LEU A 1 321 ? 6.266 26.873 17.185 1.00 86.25 321 LEU A CA 1
ATOM 2528 C C . LEU A 1 321 ? 4.859 27.466 17.235 1.00 86.25 321 LEU A C 1
ATOM 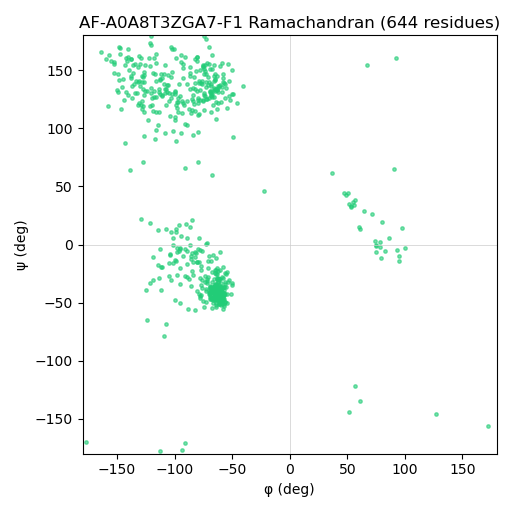2530 O O . LEU A 1 321 ? 4.693 28.652 17.520 1.00 86.25 321 LEU A O 1
ATOM 2534 N N . GLU A 1 322 ? 3.866 26.611 17.020 1.00 83.00 322 GLU A N 1
ATOM 2535 C CA . GLU A 1 322 ? 2.467 26.873 17.330 1.00 83.00 322 GLU A CA 1
ATOM 2536 C C . GLU A 1 322 ? 2.025 25.915 18.447 1.00 83.00 322 GLU A C 1
ATOM 2538 O O . GLU A 1 322 ? 1.809 24.734 18.214 1.00 83.00 322 GLU A O 1
ATOM 2543 N N . ASP A 1 323 ? 1.925 26.420 19.680 1.00 83.88 323 ASP A N 1
ATOM 2544 C CA . ASP A 1 323 ? 1.628 25.612 20.882 1.00 83.88 323 ASP A CA 1
ATOM 2545 C C . ASP A 1 323 ? 0.158 25.720 21.339 1.00 83.88 323 ASP A C 1
ATOM 2547 O O . ASP A 1 323 ? -0.242 25.215 22.389 1.00 83.88 323 ASP A O 1
ATOM 2551 N N . SER A 1 324 ? -0.681 26.409 20.560 1.00 84.31 324 SER A N 1
ATOM 2552 C CA . SER A 1 324 ? -2.071 26.713 20.928 1.00 84.31 324 SER A CA 1
ATOM 2553 C C . SER A 1 324 ? -2.887 25.453 21.247 1.00 84.31 324 SER A C 1
ATOM 2555 O O . SER A 1 324 ? -3.756 25.482 22.120 1.00 84.31 324 SER A O 1
ATOM 2557 N N . GLY A 1 325 ? -2.585 24.335 20.586 1.00 90.31 325 GLY A N 1
ATOM 2558 C CA . GLY A 1 325 ? -3.288 23.078 20.778 1.00 90.31 325 GLY A CA 1
ATOM 2559 C C . GLY A 1 325 ? -2.926 22.311 22.049 1.00 90.31 325 GLY A C 1
ATOM 2560 O O . GLY A 1 325 ? -3.839 21.773 22.674 1.00 90.31 325 GLY A O 1
ATOM 2561 N N . TYR A 1 326 ? -1.662 22.304 22.494 1.00 93.69 326 TYR A N 1
ATOM 2562 C CA . TYR A 1 326 ? -1.318 21.724 23.804 1.00 93.69 326 TYR A CA 1
ATOM 2563 C C . TYR A 1 326 ? -1.866 22.574 24.945 1.00 93.69 326 TYR A C 1
ATOM 2565 O O . TYR A 1 326 ? -2.400 22.031 25.905 1.00 93.69 326 TYR A O 1
ATOM 2573 N N . VAL A 1 327 ? -1.861 23.906 24.805 1.00 91.31 327 VAL A N 1
ATOM 2574 C CA . VAL A 1 327 ? -2.516 24.796 25.780 1.00 91.31 327 VAL A CA 1
ATOM 2575 C C . VAL A 1 327 ? -4.001 24.448 25.933 1.00 91.31 327 VAL A C 1
ATOM 2577 O O . VAL A 1 327 ? -4.525 24.423 27.047 1.00 91.31 327 VAL A O 1
ATOM 2580 N N . GLN A 1 328 ? -4.703 24.161 24.833 1.00 91.75 328 GLN A N 1
ATOM 2581 C CA . GLN A 1 328 ? -6.096 23.708 24.890 1.00 91.75 328 GLN A CA 1
ATOM 2582 C C . GLN A 1 328 ? -6.229 22.314 25.508 1.00 91.75 328 GLN A C 1
ATOM 2584 O O . GLN A 1 328 ? -7.147 22.093 26.297 1.00 91.75 328 GLN A O 1
ATOM 2589 N N . LEU A 1 329 ? -5.330 21.390 25.168 1.00 92.75 329 LEU A N 1
ATOM 2590 C CA . LEU A 1 329 ? -5.316 20.033 25.707 1.00 92.75 329 LEU A CA 1
ATOM 2591 C C . LEU A 1 329 ? -5.117 20.036 27.232 1.00 92.75 329 LEU A C 1
ATOM 2593 O O . LEU A 1 329 ? -5.928 19.455 27.948 1.00 92.75 329 LEU A O 1
ATOM 2597 N N . HIS A 1 330 ? -4.131 20.780 27.739 1.00 94.06 330 HIS A N 1
ATOM 2598 C CA . HIS A 1 330 ? -3.860 20.928 29.173 1.00 94.06 330 HIS A CA 1
ATOM 2599 C C . HIS A 1 330 ? -5.038 21.562 29.917 1.00 94.06 330 HIS A C 1
ATOM 2601 O O . HIS A 1 330 ? -5.431 21.085 30.981 1.00 94.06 330 HIS A O 1
ATOM 2607 N N . ARG A 1 331 ? -5.692 22.571 29.322 1.00 92.06 331 ARG A N 1
ATOM 2608 C CA . ARG A 1 331 ? -6.913 23.162 29.893 1.00 92.06 331 ARG A CA 1
ATOM 2609 C C . ARG A 1 331 ? -8.039 22.144 30.063 1.00 92.06 331 ARG A C 1
ATOM 2611 O O . ARG A 1 331 ? -8.734 22.209 31.072 1.00 92.06 331 ARG A O 1
ATOM 2618 N N . LYS A 1 332 ? -8.218 21.199 29.127 1.00 91.75 332 LYS A N 1
ATOM 2619 C CA . LYS A 1 332 ? -9.255 20.154 29.245 1.00 91.75 332 LYS A CA 1
ATOM 2620 C C . LYS A 1 332 ? -9.044 19.251 30.461 1.00 91.75 332 LYS A C 1
ATOM 2622 O O . LYS A 1 332 ? -10.024 18.779 31.025 1.00 91.75 332 LYS A O 1
ATOM 2627 N N . VAL A 1 333 ? -7.794 19.051 30.878 1.00 92.06 333 VAL A N 1
ATOM 2628 C CA . VAL A 1 333 ? -7.432 18.238 32.052 1.00 92.06 333 VAL A CA 1
ATOM 2629 C C . VAL A 1 333 ? -7.065 19.073 33.282 1.00 92.06 333 VAL A C 1
ATOM 2631 O O . VAL A 1 333 ? -6.599 18.542 34.284 1.00 92.06 333 VAL A O 1
ATOM 2634 N N . SER A 1 334 ? -7.319 20.386 33.243 1.00 90.62 334 SER A N 1
ATOM 2635 C CA . SER A 1 334 ? -6.989 21.324 34.328 1.00 90.62 334 SER A CA 1
ATOM 2636 C C . SER A 1 334 ? -5.507 21.308 34.741 1.00 90.62 334 SER A C 1
ATOM 2638 O O . SER A 1 334 ? -5.207 21.483 35.925 1.00 90.62 334 SER A O 1
ATOM 2640 N N . ALA A 1 335 ? -4.606 21.087 33.780 1.00 89.25 335 ALA A N 1
ATOM 2641 C CA . ALA A 1 335 ? -3.160 21.209 33.945 1.00 89.25 335 ALA A CA 1
ATOM 2642 C C . ALA A 1 335 ? -2.706 22.648 33.636 1.00 89.25 335 ALA A C 1
ATOM 2644 O O . ALA A 1 335 ? -3.185 23.273 32.685 1.00 89.25 335 ALA A O 1
ATOM 2645 N N . GLU A 1 336 ? -1.787 23.173 34.447 1.00 87.19 336 GLU A N 1
ATOM 2646 C CA . GLU A 1 336 ? -1.219 24.527 34.303 1.00 87.19 336 GLU A CA 1
ATOM 2647 C C . GLU A 1 336 ? 0.201 24.497 33.719 1.00 87.19 336 GLU A C 1
ATOM 2649 O O . GLU A 1 336 ? 0.783 25.534 33.393 1.00 87.19 336 GLU A O 1
ATOM 2654 N N . GLU A 1 337 ? 0.768 23.301 33.583 1.00 89.25 337 GLU A N 1
ATOM 2655 C CA . GLU A 1 337 ? 2.107 23.067 33.080 1.00 89.25 337 GLU A CA 1
ATOM 2656 C C . GLU A 1 337 ? 2.263 23.516 31.618 1.00 89.25 337 GLU A C 1
ATOM 2658 O O . GLU A 1 337 ? 1.363 23.397 30.783 1.00 89.25 337 GLU A O 1
ATOM 2663 N N . MET A 1 338 ? 3.455 24.020 31.296 1.00 90.81 338 MET A N 1
ATOM 2664 C CA . MET A 1 338 ? 3.867 24.289 29.920 1.00 90.81 338 MET A CA 1
ATOM 2665 C C . MET A 1 338 ? 4.147 22.968 29.197 1.00 90.81 338 MET A C 1
ATOM 2667 O O . MET A 1 338 ? 4.773 22.080 29.777 1.00 90.81 338 MET A O 1
ATOM 2671 N N . SER A 1 339 ? 3.732 22.865 27.931 1.00 92.31 339 SER A N 1
ATOM 2672 C CA . SER A 1 339 ? 4.005 21.684 27.110 1.00 92.31 339 SER A CA 1
ATOM 2673 C C . SER A 1 339 ? 5.504 21.438 26.942 1.00 92.31 339 SER A C 1
ATOM 2675 O O . SER A 1 339 ? 6.326 22.368 26.971 1.00 92.31 339 SER A O 1
ATOM 2677 N N . SER A 1 340 ? 5.870 20.176 26.718 1.00 91.94 340 SER A N 1
ATOM 2678 C CA . SER A 1 340 ? 7.270 19.788 26.495 1.00 91.94 340 SER A CA 1
ATOM 2679 C C . SER A 1 340 ? 7.889 20.548 25.316 1.00 91.94 340 SER A C 1
ATOM 2681 O O . SER A 1 340 ? 9.036 21.001 25.378 1.00 91.94 340 SER A O 1
ATOM 2683 N N . ILE A 1 341 ? 7.099 20.749 24.256 1.00 92.88 341 ILE A N 1
ATOM 2684 C CA . ILE A 1 341 ? 7.556 21.355 23.015 1.00 92.88 341 ILE A CA 1
ATOM 2685 C C . ILE A 1 341 ? 7.794 22.853 23.167 1.00 92.88 341 ILE A C 1
ATOM 2687 O O . ILE A 1 341 ? 8.785 23.380 22.654 1.00 92.88 341 ILE A O 1
ATOM 2691 N N . ARG A 1 342 ? 6.935 23.537 23.930 1.00 93.06 342 ARG A N 1
ATOM 2692 C CA . ARG A 1 342 ? 7.119 24.951 24.236 1.00 93.06 342 ARG A CA 1
ATOM 2693 C C . ARG A 1 342 ? 8.307 25.175 25.147 1.00 93.06 342 ARG A C 1
ATOM 2695 O O . ARG A 1 342 ? 9.105 26.068 24.872 1.00 93.06 342 ARG A O 1
ATOM 2702 N N . TRP A 1 343 ? 8.483 24.332 26.161 1.00 92.56 343 TRP A N 1
ATOM 2703 C CA . TRP A 1 343 ? 9.663 24.394 27.018 1.00 92.56 343 TRP A CA 1
ATOM 2704 C C . TRP A 1 343 ? 10.956 24.218 26.208 1.00 92.56 343 TRP A C 1
ATOM 2706 O O . TRP A 1 343 ? 11.886 25.021 26.327 1.00 92.56 343 TRP A O 1
ATOM 2716 N N . LEU A 1 344 ? 10.994 23.214 25.325 1.00 92.25 344 LEU A N 1
ATOM 2717 C CA . LEU A 1 344 ? 12.144 22.936 24.467 1.00 92.25 344 LEU A CA 1
ATOM 2718 C C . LEU A 1 344 ? 12.434 24.094 23.498 1.00 92.25 344 LEU A C 1
ATOM 2720 O O . LEU A 1 344 ? 13.595 24.459 23.298 1.00 92.25 344 LEU A O 1
ATOM 2724 N N . HIS A 1 345 ? 11.389 24.697 22.924 1.00 93.56 345 HIS A N 1
ATOM 2725 C CA . HIS A 1 345 ? 11.500 25.848 22.025 1.00 93.56 345 HIS A CA 1
ATOM 2726 C C . HIS A 1 345 ? 12.026 27.097 22.736 1.00 93.56 345 HIS A C 1
ATOM 2728 O O . HIS A 1 345 ? 12.941 27.753 22.227 1.00 93.56 345 HIS A O 1
ATOM 2734 N N . GLU A 1 346 ? 11.506 27.408 23.927 1.00 91.81 346 GLU A N 1
ATOM 2735 C CA . GLU A 1 346 ? 11.975 28.541 24.728 1.00 91.81 346 GLU A CA 1
ATOM 2736 C C . GLU A 1 346 ? 13.437 28.357 25.145 1.00 91.81 346 GLU A C 1
ATOM 2738 O O . GLU A 1 346 ? 14.234 29.297 25.062 1.00 91.81 346 GLU A O 1
ATOM 2743 N N . LEU A 1 347 ? 13.817 27.140 25.539 1.00 89.38 347 LEU A N 1
ATOM 2744 C CA . LEU A 1 347 ? 15.187 26.819 25.917 1.00 89.38 347 LEU A CA 1
ATOM 2745 C C . LEU A 1 347 ? 16.151 26.959 24.735 1.00 89.38 347 LEU A C 1
ATOM 2747 O O . LEU A 1 347 ? 17.182 27.622 24.866 1.00 89.38 347 LEU A O 1
ATOM 2751 N N . ALA A 1 348 ? 15.792 26.417 23.568 1.00 89.62 348 ALA A N 1
ATOM 2752 C CA . ALA A 1 348 ? 16.585 26.555 22.348 1.00 89.62 348 ALA A CA 1
ATOM 2753 C C . ALA A 1 348 ? 16.693 28.018 21.887 1.00 89.62 348 ALA A C 1
ATOM 2755 O O . ALA A 1 348 ? 17.757 28.457 21.451 1.00 89.62 348 ALA A O 1
ATOM 2756 N N . SER A 1 349 ? 15.621 28.800 22.039 1.00 87.88 349 SER A N 1
ATOM 2757 C CA . SER A 1 349 ? 15.607 30.227 21.700 1.00 87.88 349 SER A CA 1
ATOM 2758 C C . SER A 1 349 ? 16.531 31.053 22.600 1.00 87.88 349 SER A C 1
ATOM 2760 O O . SER A 1 349 ? 17.200 31.962 22.112 1.00 87.88 349 SER A O 1
ATOM 2762 N N . ARG A 1 350 ? 16.608 30.727 23.899 1.00 88.06 350 ARG A N 1
ATOM 2763 C CA . ARG A 1 350 ? 17.490 31.411 24.861 1.00 88.06 350 ARG A CA 1
ATOM 2764 C C . ARG A 1 350 ? 18.953 30.981 24.724 1.00 88.06 350 ARG A C 1
ATOM 2766 O O . ARG A 1 350 ? 19.837 31.829 24.760 1.00 88.06 350 ARG A O 1
ATOM 2773 N N . ALA A 1 351 ? 19.212 29.682 24.571 1.00 85.88 351 ALA A N 1
ATOM 2774 C CA . ALA A 1 351 ? 20.565 29.122 24.506 1.00 85.88 351 ALA A CA 1
ATOM 2775 C C . ALA A 1 351 ? 21.182 29.151 23.092 1.00 85.88 351 ALA A C 1
ATOM 2777 O O . ALA A 1 351 ? 22.364 28.851 22.930 1.00 85.88 351 ALA A O 1
ATOM 2778 N N . GLY A 1 352 ? 20.390 29.471 22.063 1.00 83.88 352 GLY A N 1
ATOM 2779 C CA . GLY A 1 352 ? 20.798 29.457 20.653 1.00 83.88 352 GLY A CA 1
ATOM 2780 C C . GLY A 1 352 ? 20.922 28.058 2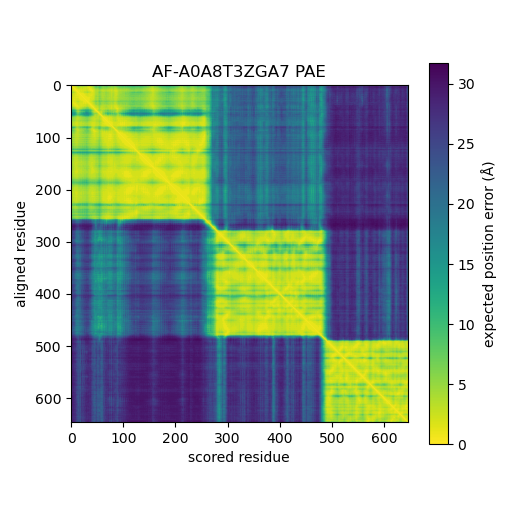0.038 1.00 83.88 352 GLY A C 1
ATOM 2781 O O . GLY A 1 352 ? 21.249 27.944 18.856 1.00 83.88 352 GLY A O 1
ATOM 2782 N N . GLN A 1 353 ? 20.677 27.006 20.821 1.00 86.06 353 GLN A N 1
ATOM 2783 C CA . GLN A 1 353 ? 20.684 25.611 20.392 1.00 86.06 353 GLN A CA 1
ATOM 2784 C C . GLN A 1 353 ? 19.890 24.730 21.363 1.00 86.06 353 GLN A C 1
ATOM 2786 O O . GLN A 1 353 ? 19.711 25.074 22.532 1.00 86.06 353 GLN A O 1
ATOM 2791 N N . ILE A 1 354 ? 19.464 23.565 20.885 1.00 86.88 354 ILE A N 1
ATOM 2792 C CA . ILE A 1 354 ? 18.819 22.523 21.698 1.00 86.88 354 ILE A CA 1
ATOM 2793 C C . ILE A 1 354 ? 19.822 21.953 22.728 1.00 86.88 354 ILE A C 1
ATOM 2795 O O . ILE A 1 354 ? 21.008 21.825 22.400 1.00 86.88 354 ILE A O 1
ATOM 2799 N N . PRO A 1 355 ? 19.384 21.583 23.953 1.00 85.25 355 PRO A N 1
ATOM 2800 C CA . PRO A 1 355 ? 20.228 20.889 24.924 1.00 85.25 355 PRO A CA 1
ATOM 2801 C C . PRO A 1 355 ? 20.946 19.668 24.346 1.00 85.25 355 PRO A C 1
ATOM 2803 O O . PRO A 1 355 ? 20.438 18.983 23.462 1.00 85.25 355 PRO A O 1
ATOM 2806 N N . ASN A 1 356 ? 22.125 19.374 24.893 1.00 89.25 356 ASN A N 1
ATOM 2807 C CA . ASN A 1 356 ? 22.861 18.156 24.582 1.00 89.25 356 ASN A CA 1
ATOM 2808 C C . ASN A 1 356 ? 22.633 17.118 25.684 1.00 89.25 356 ASN A C 1
ATOM 2810 O O . ASN A 1 356 ? 23.170 17.273 26.783 1.00 89.25 356 ASN A O 1
ATOM 2814 N N . ILE A 1 357 ? 21.853 16.079 25.391 1.00 89.81 357 ILE A N 1
ATOM 2815 C CA . ILE A 1 357 ? 21.562 14.985 26.321 1.00 89.81 357 ILE A CA 1
ATOM 2816 C C . ILE A 1 357 ? 22.299 13.723 25.874 1.00 89.81 357 ILE A C 1
ATOM 2818 O O . ILE A 1 357 ? 23.233 13.271 26.537 1.00 89.81 357 ILE A O 1
ATOM 2822 N N . ASN A 1 358 ? 21.884 13.156 24.744 1.00 92.06 358 ASN A N 1
ATOM 2823 C CA . ASN A 1 358 ? 22.536 12.044 24.063 1.00 92.06 358 ASN A CA 1
ATOM 2824 C C . ASN A 1 358 ? 22.009 11.954 22.625 1.00 92.06 358 ASN A C 1
ATOM 2826 O O . ASN A 1 358 ? 20.970 12.524 22.305 1.00 92.06 358 ASN A O 1
ATOM 2830 N N . THR A 1 359 ? 22.687 11.200 21.763 1.00 92.94 359 THR A N 1
ATOM 2831 C CA . THR A 1 359 ? 22.357 11.133 20.331 1.00 92.94 359 THR A CA 1
ATOM 2832 C C . THR A 1 359 ? 20.921 10.729 20.022 1.00 92.94 359 THR A C 1
ATOM 2834 O O . THR A 1 359 ? 20.373 11.220 19.042 1.00 92.94 359 THR A O 1
ATOM 2837 N N . LEU A 1 360 ? 20.310 9.856 20.830 1.00 94.56 360 LEU A N 1
ATOM 2838 C CA . LEU A 1 360 ? 18.927 9.424 20.627 1.00 94.56 360 LEU A CA 1
ATOM 2839 C C . LEU A 1 360 ? 17.952 10.528 21.047 1.00 94.56 360 LEU A C 1
ATOM 2841 O O . LEU A 1 360 ? 17.049 10.875 20.288 1.00 94.56 360 LEU A O 1
ATOM 2845 N N . VAL A 1 361 ? 18.165 11.092 22.239 1.00 93.19 361 VAL A N 1
ATOM 2846 C CA . VAL A 1 361 ? 17.303 12.133 22.810 1.00 93.19 361 VAL A CA 1
ATOM 2847 C C . VAL A 1 361 ? 17.334 13.403 21.975 1.00 93.19 361 VAL A C 1
ATOM 2849 O O . VAL A 1 361 ? 16.303 13.991 21.660 1.00 93.19 361 VAL A O 1
ATOM 2852 N N . ASP A 1 362 ? 18.526 13.802 21.559 1.00 93.56 362 ASP A N 1
ATOM 2853 C CA . ASP A 1 362 ? 18.719 14.997 20.756 1.00 93.56 362 ASP A CA 1
ATOM 2854 C C . ASP A 1 362 ? 18.083 14.844 19.368 1.00 93.56 362 ASP A C 1
ATOM 2856 O O . ASP A 1 362 ? 17.507 15.799 18.850 1.00 93.56 362 ASP A O 1
ATOM 2860 N N . ALA A 1 363 ? 18.153 13.644 18.777 1.00 93.81 363 ALA A N 1
ATOM 2861 C CA . ALA A 1 363 ? 17.561 13.356 17.476 1.00 93.81 363 ALA A CA 1
ATOM 2862 C C . ALA A 1 363 ? 16.034 13.484 17.497 1.00 93.81 363 ALA A C 1
ATOM 2864 O O . ALA A 1 363 ? 15.488 14.201 16.658 1.00 93.81 363 ALA A O 1
ATOM 2865 N N . TYR A 1 364 ? 15.342 12.856 18.459 1.00 95.06 364 TYR A N 1
ATOM 2866 C CA . TYR A 1 364 ? 13.886 13.013 18.530 1.00 95.06 364 TYR A CA 1
ATOM 2867 C C . TYR A 1 364 ? 13.500 14.453 18.897 1.00 95.06 364 TYR A C 1
ATOM 2869 O O . TYR A 1 364 ? 12.566 14.992 18.317 1.00 95.06 364 TYR A O 1
ATOM 2877 N N . ASN A 1 365 ? 14.246 15.139 19.771 1.00 94.50 365 ASN A N 1
ATOM 2878 C CA . ASN A 1 365 ? 13.937 16.524 20.149 1.00 94.50 365 ASN A CA 1
ATOM 2879 C C . ASN A 1 365 ? 14.006 17.496 18.957 1.00 94.50 365 ASN A C 1
ATOM 2881 O O . ASN A 1 365 ? 13.177 18.401 18.846 1.00 94.50 365 ASN A O 1
ATOM 2885 N N . ILE A 1 366 ? 14.960 17.302 18.039 1.00 93.12 366 ILE A N 1
ATOM 2886 C CA . ILE A 1 366 ? 15.039 18.080 16.790 1.00 93.12 366 ILE A CA 1
ATOM 2887 C C . ILE A 1 366 ? 13.778 17.876 15.951 1.00 93.12 366 ILE A C 1
ATOM 2889 O O . ILE A 1 366 ? 13.185 18.845 15.475 1.00 93.12 366 ILE A O 1
ATOM 2893 N N . ILE A 1 367 ? 13.357 16.623 15.779 1.00 95.06 367 ILE A N 1
ATOM 2894 C CA . ILE A 1 367 ? 12.165 16.301 14.993 1.00 95.06 367 ILE A CA 1
ATOM 2895 C C . ILE A 1 367 ? 10.895 16.798 15.696 1.00 95.06 367 ILE A C 1
ATOM 2897 O O . ILE A 1 367 ? 10.013 17.348 15.041 1.00 95.06 367 ILE A O 1
ATOM 2901 N N . SER A 1 368 ? 10.832 16.734 17.026 1.00 94.88 368 SER A N 1
ATOM 2902 C CA . SER A 1 368 ? 9.751 17.327 17.813 1.00 94.88 368 SER A CA 1
ATOM 2903 C C . SER A 1 368 ? 9.603 18.818 17.526 1.00 94.88 368 SER A C 1
ATOM 2905 O O . SER A 1 368 ? 8.506 19.251 17.180 1.00 94.88 368 SER A O 1
ATOM 2907 N N . LEU A 1 369 ? 10.692 19.599 17.556 1.00 93.44 369 LEU A N 1
ATOM 2908 C CA . LEU A 1 369 ? 10.657 21.030 17.206 1.00 93.44 369 LEU A CA 1
ATOM 2909 C C . LEU A 1 369 ? 10.284 21.290 15.748 1.00 93.44 369 LEU A C 1
ATOM 2911 O O . LEU A 1 369 ? 9.597 22.270 15.468 1.00 93.44 369 LEU A O 1
ATOM 2915 N N . LYS A 1 370 ? 10.719 20.426 14.827 1.00 92.50 370 LYS A N 1
ATOM 2916 C CA . LYS A 1 370 ? 10.390 20.545 13.404 1.00 92.50 370 LYS A CA 1
ATOM 2917 C C . LYS A 1 370 ? 8.885 20.434 13.148 1.00 92.50 370 LYS A C 1
ATOM 2919 O O . LYS A 1 370 ? 8.374 21.178 12.315 1.00 92.50 370 LYS A O 1
ATOM 2924 N N . TYR A 1 371 ? 8.200 19.522 13.838 1.00 92.69 371 TYR A N 1
ATOM 2925 C CA . TYR A 1 371 ? 6.767 19.276 13.637 1.00 92.69 371 TYR A CA 1
ATOM 2926 C C . TYR A 1 371 ? 5.861 19.952 14.666 1.00 92.69 371 TYR A C 1
ATOM 2928 O O . TYR A 1 371 ? 4.659 20.002 14.444 1.00 92.69 371 TYR A O 1
ATOM 2936 N N . GLY A 1 372 ? 6.405 20.453 15.777 1.00 94.19 372 GLY A N 1
ATOM 2937 C CA . GLY A 1 372 ? 5.596 20.929 16.897 1.00 94.19 372 GLY A CA 1
ATOM 2938 C C . GLY A 1 372 ? 4.912 19.792 17.670 1.00 94.19 372 GLY A C 1
ATOM 2939 O O . GLY A 1 372 ? 3.861 20.005 18.263 1.00 94.19 372 GLY A O 1
ATOM 2940 N N . ILE A 1 373 ? 5.477 18.577 17.661 1.00 95.50 373 ILE A N 1
ATOM 2941 C CA . ILE A 1 373 ? 4.856 17.377 18.250 1.00 95.50 373 ILE A CA 1
ATOM 2942 C C . ILE A 1 373 ? 5.729 16.838 19.388 1.00 95.50 373 ILE A C 1
ATOM 2944 O O . ILE A 1 373 ? 6.943 16.696 19.219 1.00 95.50 373 ILE A O 1
ATOM 2948 N N . SER A 1 374 ? 5.126 16.538 20.542 1.00 95.44 374 SER A N 1
ATOM 2949 C CA . SER A 1 374 ? 5.850 15.996 21.693 1.00 95.44 374 SER A CA 1
ATOM 2950 C C . SER A 1 374 ? 6.317 14.567 21.429 1.00 95.44 374 SER A C 1
ATOM 2952 O O . SER A 1 374 ? 5.687 13.829 20.671 1.00 95.44 374 SER A O 1
ATOM 2954 N N . ALA A 1 375 ? 7.419 14.171 22.063 1.00 95.50 375 ALA A N 1
ATOM 2955 C CA . ALA A 1 375 ? 7.944 12.818 21.989 1.00 95.50 375 ALA A CA 1
ATOM 2956 C C . ALA A 1 375 ? 8.320 12.273 23.371 1.00 95.50 375 ALA A C 1
ATOM 2958 O O . ALA A 1 375 ? 8.906 12.974 24.201 1.00 95.50 375 ALA A O 1
ATOM 2959 N N . GLY A 1 376 ? 8.028 10.992 23.583 1.00 94.94 376 GLY A N 1
ATOM 2960 C CA . GLY A 1 376 ? 8.454 10.206 24.738 1.00 94.94 376 GLY A CA 1
ATOM 2961 C C . GLY A 1 376 ? 9.366 9.062 24.306 1.00 94.94 376 GLY A C 1
ATOM 2962 O O . GLY A 1 376 ? 9.143 8.438 23.268 1.00 94.94 376 GLY A O 1
ATOM 2963 N N . ALA A 1 377 ? 10.410 8.789 25.090 1.00 95.62 377 ALA A N 1
ATOM 2964 C CA . ALA A 1 377 ? 11.345 7.703 24.825 1.00 95.62 377 ALA A CA 1
ATOM 2965 C C . ALA A 1 377 ? 11.673 6.945 26.116 1.00 95.62 377 ALA A C 1
ATOM 2967 O O . ALA A 1 377 ? 12.127 7.546 27.089 1.00 95.62 377 ALA A O 1
ATOM 2968 N N . HIS A 1 378 ? 11.485 5.625 26.110 1.00 95.56 378 HIS A N 1
ATOM 2969 C CA . HIS A 1 378 ? 11.589 4.788 27.306 1.00 95.56 378 HIS A CA 1
ATOM 2970 C C . HIS A 1 378 ? 12.391 3.514 27.041 1.00 95.56 378 HIS A C 1
ATOM 2972 O O . HIS A 1 378 ? 12.213 2.858 26.018 1.00 95.56 378 HIS A O 1
ATOM 2978 N N . ASP A 1 379 ? 13.263 3.133 27.972 1.00 94.12 379 ASP A N 1
ATOM 2979 C CA . ASP A 1 379 ? 13.964 1.852 27.944 1.00 94.12 379 ASP A CA 1
ATOM 2980 C C . ASP A 1 379 ? 12.974 0.708 28.193 1.00 94.12 379 ASP A C 1
ATOM 2982 O O . ASP A 1 379 ? 12.421 0.565 29.287 1.00 94.12 379 ASP A O 1
ATOM 2986 N N . ILE A 1 380 ? 12.775 -0.133 27.176 1.00 91.44 380 ILE A N 1
ATOM 2987 C CA . ILE A 1 380 ? 11.794 -1.227 27.204 1.00 91.44 380 ILE A CA 1
ATOM 2988 C C . ILE A 1 380 ? 12.091 -2.223 28.325 1.00 91.44 380 ILE A C 1
ATOM 2990 O O . ILE A 1 380 ? 11.165 -2.792 28.891 1.00 91.44 380 ILE A O 1
ATOM 2994 N N . SER A 1 381 ? 13.357 -2.399 28.723 1.00 88.75 381 SER A N 1
ATOM 2995 C CA . SER A 1 381 ? 13.713 -3.307 29.826 1.00 88.75 381 SER A CA 1
ATOM 2996 C C . SER A 1 381 ? 13.150 -2.875 31.188 1.00 88.75 381 SER A C 1
ATOM 2998 O O . SER A 1 381 ? 13.227 -3.631 32.161 1.00 88.75 381 SER A O 1
ATOM 3000 N N . LYS A 1 382 ? 12.619 -1.650 31.276 1.00 92.50 382 LYS A N 1
ATOM 3001 C CA . LYS A 1 382 ? 12.051 -1.035 32.482 1.00 92.50 382 LYS A CA 1
ATOM 3002 C C . LYS A 1 382 ? 10.536 -0.823 32.395 1.00 92.50 382 LYS A C 1
ATOM 3004 O O . LYS A 1 382 ? 9.933 -0.409 33.391 1.00 92.50 382 LYS A O 1
ATOM 3009 N N . ILE A 1 383 ? 9.943 -1.127 31.241 1.00 91.00 383 ILE A N 1
ATOM 3010 C CA . ILE A 1 383 ? 8.498 -1.116 31.006 1.00 91.00 383 ILE A CA 1
ATOM 3011 C C . ILE A 1 383 ? 7.904 -2.442 31.483 1.00 91.00 383 ILE A C 1
ATOM 3013 O O . ILE A 1 383 ? 8.536 -3.498 31.377 1.00 91.00 383 ILE A O 1
ATOM 3017 N N . LYS A 1 384 ? 6.696 -2.381 32.039 1.00 88.31 384 LYS A N 1
ATOM 3018 C CA . LYS A 1 384 ? 5.946 -3.542 32.517 1.00 88.31 384 LYS A CA 1
ATOM 3019 C C . LYS A 1 384 ? 4.696 -3.734 31.670 1.00 88.31 384 LYS A C 1
ATOM 3021 O O . LYS A 1 384 ? 3.825 -2.880 31.680 1.00 88.31 384 LYS A O 1
ATOM 3026 N N . GLY A 1 385 ? 4.653 -4.841 30.930 1.00 84.38 385 GLY A N 1
ATOM 3027 C CA . GLY A 1 385 ? 3.542 -5.182 30.042 1.00 84.38 385 GLY A CA 1
ATOM 3028 C C . GLY A 1 385 ? 3.306 -4.166 28.926 1.00 84.38 385 GLY A C 1
ATOM 3029 O O . GLY A 1 385 ? 4.253 -3.762 28.243 1.00 84.38 385 GLY A O 1
ATOM 3030 N N . GLY A 1 386 ? 2.040 -3.807 28.707 1.00 84.69 386 GLY A N 1
ATOM 3031 C CA . GLY A 1 386 ? 1.641 -2.857 27.670 1.00 84.69 386 GLY A CA 1
ATOM 3032 C C . GLY A 1 386 ? 1.844 -1.406 28.099 1.00 84.69 386 GLY A C 1
ATOM 3033 O O . GLY A 1 386 ? 1.950 -1.101 29.278 1.00 84.69 386 GLY A O 1
ATOM 3034 N N . VAL A 1 387 ? 1.875 -0.495 27.131 1.00 90.12 387 VAL A N 1
ATOM 3035 C CA . VAL A 1 387 ? 1.827 0.950 27.361 1.00 90.12 387 VAL A CA 1
ATOM 3036 C C . VAL A 1 387 ? 0.528 1.493 26.790 1.00 90.12 387 VAL A C 1
ATOM 3038 O O . VAL A 1 387 ? 0.189 1.236 25.635 1.00 90.12 387 VAL A O 1
ATOM 3041 N N . ARG A 1 388 ? -0.186 2.287 27.579 1.00 90.81 388 ARG A N 1
ATOM 3042 C CA . ARG A 1 388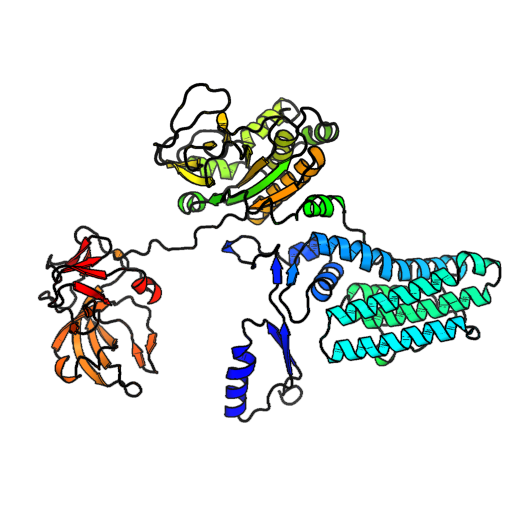 ? -1.375 3.014 27.137 1.00 90.81 388 ARG A CA 1
ATOM 3043 C C . ARG A 1 388 ? -1.242 4.493 27.456 1.00 90.81 388 ARG A C 1
ATOM 3045 O O . ARG A 1 388 ? -0.756 4.841 28.526 1.00 90.81 388 ARG A O 1
ATOM 3052 N N . ILE A 1 389 ? -1.681 5.357 26.549 1.00 93.25 389 ILE A N 1
ATOM 3053 C CA . ILE A 1 389 ? -1.971 6.750 26.888 1.00 93.25 389 ILE A CA 1
ATOM 3054 C C . ILE A 1 389 ? -3.415 6.802 27.374 1.00 93.25 389 ILE A C 1
ATOM 3056 O O . ILE A 1 389 ? -4.322 6.465 26.613 1.00 93.25 389 ILE A O 1
ATOM 3060 N N . ASP A 1 390 ? -3.621 7.176 28.633 1.00 92.81 390 ASP A N 1
ATOM 3061 C CA . ASP A 1 390 ? -4.924 7.106 29.297 1.00 92.81 390 ASP A CA 1
ATOM 3062 C C . ASP A 1 390 ? -5.108 8.222 30.333 1.00 92.81 390 ASP A C 1
ATOM 3064 O O . ASP A 1 390 ? -4.160 8.940 30.648 1.00 92.81 390 ASP A O 1
ATOM 3068 N N . ILE A 1 391 ? -6.331 8.373 30.845 1.00 92.38 391 ILE A N 1
ATOM 3069 C CA . ILE A 1 391 ? -6.674 9.286 31.936 1.00 92.38 391 ILE A CA 1
ATOM 3070 C C . ILE A 1 391 ? -6.376 8.616 33.274 1.00 92.38 391 ILE A C 1
ATOM 3072 O O . ILE A 1 391 ? -6.933 7.566 33.583 1.00 92.38 391 ILE A O 1
ATOM 3076 N N . CYS A 1 392 ? -5.549 9.265 34.086 1.00 91.50 392 CYS A N 1
ATOM 3077 C CA . CYS A 1 392 ? -5.173 8.802 35.409 1.00 91.50 392 CYS A CA 1
ATOM 3078 C C . CYS A 1 392 ? -6.358 8.854 36.382 1.00 91.50 392 CYS A C 1
ATOM 3080 O O . CYS A 1 392 ? -7.079 9.860 36.465 1.00 91.50 392 CYS A O 1
ATOM 3082 N N . ASP A 1 393 ? -6.520 7.807 37.186 1.00 89.62 393 ASP A N 1
ATOM 3083 C CA . ASP A 1 393 ? -7.494 7.750 38.277 1.00 89.62 393 ASP A CA 1
ATOM 3084 C C . ASP A 1 393 ? -6.965 8.353 39.592 1.00 89.62 393 ASP A C 1
ATOM 3086 O O . ASP A 1 393 ? -7.754 8.669 40.491 1.00 89.62 393 ASP A O 1
ATOM 3090 N N . GLY A 1 394 ? -5.654 8.605 39.658 1.00 88.81 394 GLY A N 1
ATOM 3091 C CA . GLY A 1 394 ? -4.952 9.215 40.781 1.00 88.81 394 GLY A CA 1
ATOM 3092 C C . GLY A 1 394 ? -4.232 8.220 41.693 1.00 88.81 394 GLY A C 1
ATOM 3093 O O . GLY A 1 394 ? -3.579 8.641 42.650 1.00 88.81 394 GLY A O 1
ATOM 3094 N N . SER A 1 395 ? -4.355 6.920 41.426 1.00 88.94 395 SER A N 1
ATOM 3095 C CA . SER A 1 395 ? -3.675 5.841 42.149 1.00 88.94 395 SER A CA 1
ATOM 3096 C C . SER A 1 395 ? -2.349 5.431 41.509 1.00 88.94 395 SER A C 1
ATOM 3098 O O . SER A 1 395 ? -1.570 4.700 42.122 1.00 88.94 395 SER A O 1
ATOM 3100 N N . GLU A 1 396 ? -2.053 5.921 40.304 1.00 91.25 396 GLU A N 1
ATOM 3101 C CA . GLU A 1 396 ? -0.882 5.511 39.544 1.00 91.25 396 GLU A CA 1
ATOM 3102 C C . GLU A 1 396 ? 0.405 6.139 40.109 1.00 91.25 396 GLU A C 1
ATOM 3104 O O . GLU A 1 396 ? 0.516 7.372 40.191 1.00 91.25 396 GLU A O 1
ATOM 3109 N N . PRO A 1 397 ? 1.414 5.328 40.479 1.00 93.62 397 PRO A N 1
ATOM 3110 C CA . PRO A 1 397 ? 2.673 5.845 40.991 1.00 93.62 397 PRO A CA 1
ATOM 3111 C C . PRO A 1 397 ? 3.502 6.489 39.873 1.00 93.62 397 PRO A C 1
ATOM 3113 O O . PRO A 1 397 ? 3.516 6.028 38.730 1.00 93.62 397 PRO A O 1
ATOM 3116 N N . PHE A 1 398 ? 4.249 7.534 40.224 1.00 94.94 398 PHE A N 1
ATOM 3117 C CA . PHE A 1 398 ? 5.121 8.265 39.309 1.00 94.94 398 PHE A CA 1
ATOM 3118 C C . PHE A 1 398 ? 6.384 8.768 40.020 1.00 94.94 398 PHE A C 1
ATOM 3120 O O . PHE A 1 398 ? 6.315 9.333 41.111 1.00 94.94 398 PHE A O 1
ATOM 3127 N N . THR A 1 399 ? 7.546 8.607 39.387 1.00 94.19 399 THR A N 1
ATOM 3128 C CA . THR A 1 399 ? 8.808 9.209 39.844 1.00 94.19 399 THR A CA 1
ATOM 3129 C C . THR A 1 399 ? 9.371 10.068 38.718 1.00 94.19 399 THR A C 1
ATOM 3131 O O . THR A 1 399 ? 9.861 9.547 37.720 1.00 94.19 399 THR A O 1
ATOM 3134 N N . GLU A 1 400 ? 9.306 11.390 38.858 1.00 92.38 400 GLU A N 1
ATOM 3135 C CA . GLU A 1 400 ? 9.820 12.328 37.852 1.00 92.38 400 GLU A CA 1
ATOM 3136 C C . GLU A 1 400 ? 11.348 12.218 37.695 1.00 92.38 400 GLU A C 1
ATOM 3138 O O . GLU A 1 400 ? 12.062 12.048 38.688 1.00 92.38 400 GLU A O 1
ATOM 3143 N N . ILE A 1 401 ? 11.862 12.350 36.464 1.00 89.00 401 ILE A N 1
ATOM 3144 C CA . ILE A 1 401 ? 13.312 12.382 36.203 1.00 89.00 401 ILE A CA 1
ATOM 3145 C C . ILE A 1 401 ? 14.014 13.394 37.121 1.00 89.00 401 ILE A C 1
ATOM 3147 O O . ILE A 1 401 ? 13.639 14.561 37.208 1.00 89.00 401 ILE A O 1
ATOM 3151 N N . GLY A 1 402 ? 15.078 12.939 37.788 1.00 87.00 402 GLY A N 1
ATOM 3152 C CA . GLY A 1 402 ? 15.854 13.751 38.732 1.00 87.00 402 GLY A CA 1
ATOM 3153 C C . GLY A 1 402 ? 15.277 13.842 40.152 1.00 87.00 402 GLY A C 1
ATOM 3154 O O . GLY A 1 402 ? 15.959 14.359 41.038 1.00 87.00 402 GLY A O 1
ATOM 3155 N N . SER A 1 403 ? 14.081 13.300 40.405 1.00 88.25 403 SER A N 1
ATOM 3156 C CA . SER A 1 403 ? 13.498 13.170 41.745 1.00 88.25 403 SER A CA 1
ATOM 3157 C C . SER A 1 403 ? 13.832 11.817 42.386 1.00 88.25 403 SER A C 1
ATOM 3159 O O . SER A 1 403 ? 14.022 10.811 41.706 1.00 88.25 403 SER A O 1
ATOM 3161 N N . LYS A 1 404 ? 13.879 11.780 43.725 1.00 82.38 404 LYS A N 1
ATOM 3162 C CA . LYS A 1 404 ? 13.919 10.534 44.524 1.00 82.38 404 LYS A CA 1
ATOM 3163 C C . LYS A 1 404 ? 12.573 10.203 45.175 1.00 82.38 404 LYS A C 1
ATOM 3165 O O . LYS A 1 404 ? 12.426 9.132 45.760 1.00 82.38 404 LYS A O 1
ATOM 3170 N N . SER A 1 405 ? 11.619 11.127 45.112 1.00 85.56 405 SER A N 1
ATOM 3171 C CA . SER A 1 405 ? 10.322 11.005 45.770 1.00 85.56 405 SER A CA 1
ATOM 3172 C C . SER A 1 405 ? 9.305 10.414 44.806 1.00 85.56 405 SER A C 1
ATOM 3174 O O . SER A 1 405 ? 9.067 10.990 43.744 1.00 85.56 405 SER A O 1
ATOM 3176 N N . LYS A 1 406 ? 8.687 9.298 45.204 1.00 85.56 406 LYS A N 1
ATOM 3177 C CA . LYS A 1 406 ? 7.519 8.745 44.516 1.00 85.56 406 LYS A CA 1
ATOM 3178 C C . LYS A 1 406 ? 6.301 9.611 44.812 1.00 85.56 406 LYS A C 1
ATOM 3180 O O . LYS A 1 406 ? 5.997 9.874 45.976 1.00 85.56 406 LYS A O 1
ATOM 3185 N N . THR A 1 407 ? 5.620 10.040 43.765 1.00 89.25 407 THR A N 1
ATOM 3186 C CA . THR A 1 407 ? 4.365 10.787 43.822 1.00 89.25 407 THR A CA 1
ATOM 3187 C C . THR A 1 407 ? 3.272 10.007 43.096 1.00 89.25 407 THR A C 1
ATOM 3189 O O . THR A 1 407 ? 3.508 8.904 42.604 1.00 89.25 407 THR A O 1
ATOM 3192 N N . HIS A 1 408 ? 2.065 10.564 43.069 1.00 88.19 408 HIS A N 1
ATOM 3193 C CA . HIS A 1 408 ? 0.969 10.069 42.244 1.00 88.19 408 HIS A CA 1
ATOM 3194 C C . HIS A 1 408 ? 0.571 11.162 41.262 1.00 88.19 408 HIS A C 1
ATOM 3196 O O . HIS A 1 408 ? 0.688 12.355 41.573 1.00 88.19 408 HIS A O 1
ATOM 3202 N N . VAL A 1 409 ? 0.130 10.758 40.075 1.00 88.94 409 VAL A N 1
ATOM 3203 C CA . VAL A 1 409 ? -0.422 11.698 39.097 1.00 88.94 409 VAL A CA 1
ATOM 3204 C C . VAL A 1 409 ? -1.805 12.141 39.560 1.00 88.94 409 VAL A C 1
ATOM 3206 O O . VAL A 1 409 ? -2.502 11.423 40.270 1.00 88.94 409 VAL A O 1
ATOM 3209 N N . ARG A 1 410 ? -2.205 13.366 39.223 1.00 89.06 410 ARG A N 1
ATOM 3210 C CA . ARG A 1 410 ? -3.516 13.872 39.617 1.00 89.06 410 ARG A CA 1
ATOM 3211 C C . ARG A 1 410 ? -4.609 13.153 38.826 1.00 89.06 410 ARG A C 1
ATOM 3213 O O . ARG A 1 410 ? -4.522 13.027 37.607 1.00 89.06 410 ARG A O 1
ATOM 3220 N N . LYS A 1 411 ? -5.687 12.776 39.516 1.00 90.88 411 LYS A N 1
ATOM 3221 C CA . LYS A 1 411 ? -6.900 12.254 38.880 1.00 90.88 411 LYS A CA 1
ATOM 3222 C C . LYS A 1 411 ? -7.411 13.207 37.793 1.00 90.88 411 LYS A C 1
ATOM 3224 O O . LYS A 1 411 ? -7.647 14.384 38.074 1.00 90.88 411 LYS A O 1
ATOM 3229 N N . GLY A 1 412 ? -7.643 12.677 36.595 1.00 88.62 412 GLY A N 1
ATOM 3230 C CA . GLY A 1 412 ? -8.164 13.415 35.442 1.00 88.62 412 GLY A CA 1
ATOM 3231 C C . GLY A 1 412 ? -7.101 13.959 34.482 1.00 88.62 412 GLY A C 1
ATOM 3232 O O . GLY A 1 412 ? -7.463 14.390 33.390 1.00 88.62 412 GLY A O 1
ATOM 3233 N N . GLU A 1 413 ? -5.816 13.920 34.843 1.00 92.81 413 GLU A N 1
ATOM 3234 C CA . GLU A 1 413 ? -4.728 14.150 33.884 1.00 92.81 413 GLU A CA 1
ATOM 3235 C C . GLU A 1 413 ? -4.566 12.949 32.957 1.00 92.81 413 GLU A C 1
ATOM 3237 O O . GLU A 1 413 ? -4.907 11.836 33.342 1.00 92.81 413 GLU A O 1
ATOM 3242 N N . TYR A 1 414 ? -4.031 13.157 31.753 1.00 93.81 414 TYR A N 1
ATOM 3243 C CA . TYR A 1 414 ? -3.595 12.038 30.922 1.00 93.81 414 TYR A CA 1
ATOM 3244 C C . TYR A 1 414 ? -2.114 11.739 31.144 1.00 93.8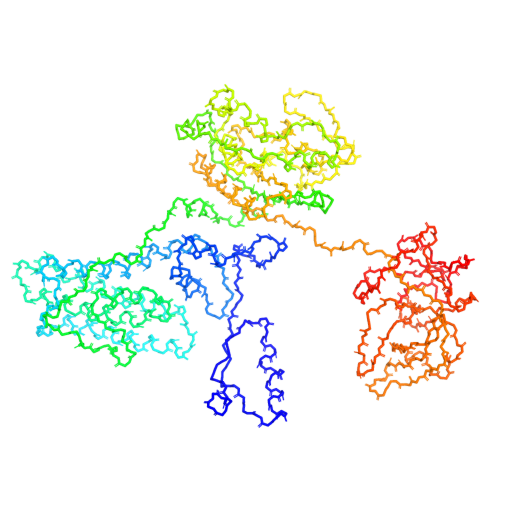1 414 TYR A C 1
ATOM 3246 O O . TYR A 1 414 ? -1.328 12.606 31.538 1.00 93.81 414 TYR A O 1
ATOM 3254 N N . ALA A 1 415 ? -1.727 10.503 30.870 1.00 95.94 415 ALA A N 1
ATOM 3255 C CA . ALA A 1 415 ? -0.352 10.052 30.949 1.00 95.94 415 ALA A CA 1
ATOM 3256 C C . ALA A 1 415 ? -0.126 8.843 30.041 1.00 95.94 415 ALA A C 1
ATOM 3258 O O . ALA A 1 415 ? -1.061 8.101 29.747 1.00 95.94 415 ALA A O 1
ATOM 3259 N N . ALA A 1 416 ? 1.127 8.603 29.658 1.00 95.06 416 ALA A N 1
ATOM 3260 C CA . ALA A 1 416 ? 1.559 7.283 29.223 1.00 95.06 416 ALA A CA 1
ATOM 3261 C C . ALA A 1 416 ? 1.814 6.413 30.463 1.00 95.06 416 ALA A C 1
ATOM 3263 O O . ALA A 1 416 ? 2.609 6.777 31.335 1.00 95.06 416 ALA A O 1
ATOM 3264 N N . ILE A 1 417 ? 1.145 5.266 30.532 1.00 93.75 417 ILE A N 1
ATOM 3265 C CA . ILE A 1 417 ? 1.089 4.368 31.689 1.00 93.75 417 ILE A CA 1
ATOM 3266 C C . ILE A 1 417 ? 1.462 2.962 31.223 1.00 93.75 417 ILE A C 1
ATOM 3268 O O . ILE A 1 417 ? 0.965 2.509 30.191 1.00 93.75 417 ILE A O 1
ATOM 3272 N N . ASP A 1 418 ? 2.339 2.288 31.965 1.00 92.56 418 ASP A N 1
ATOM 3273 C CA . ASP A 1 418 ? 2.546 0.845 31.819 1.00 92.56 418 ASP A CA 1
ATOM 3274 C C . ASP A 1 418 ? 1.622 0.058 32.777 1.00 92.56 418 ASP A C 1
ATOM 3276 O O . ASP A 1 418 ? 0.706 0.630 33.374 1.00 92.56 418 ASP A O 1
ATOM 3280 N N . ASP A 1 419 ? 1.793 -1.254 32.927 1.00 86.12 419 ASP A N 1
ATOM 3281 C CA . ASP A 1 419 ? 0.932 -2.049 33.818 1.00 86.12 419 ASP A CA 1
ATOM 3282 C C . ASP A 1 419 ? 1.127 -1.727 35.318 1.00 86.12 419 ASP A C 1
ATOM 3284 O O . ASP A 1 419 ? 0.303 -2.123 36.142 1.00 86.12 419 ASP A O 1
ATOM 3288 N N . GLU A 1 420 ? 2.196 -1.018 35.700 1.00 89.06 420 GLU A N 1
ATOM 3289 C CA . GLU A 1 420 ? 2.542 -0.734 37.100 1.00 89.06 420 GLU A CA 1
ATOM 3290 C C . GLU A 1 420 ? 2.562 0.762 37.454 1.00 89.06 420 GLU A C 1
ATOM 3292 O O . GLU A 1 420 ? 2.352 1.112 38.618 1.00 89.06 420 GLU A O 1
ATOM 3297 N N . LYS A 1 421 ? 2.893 1.650 36.510 1.00 93.69 421 LYS A N 1
ATOM 3298 C CA . LYS A 1 421 ? 3.224 3.054 36.804 1.00 93.69 421 LYS A CA 1
ATOM 3299 C C . LYS A 1 421 ? 3.032 3.985 35.614 1.00 93.69 421 LYS A C 1
ATOM 3301 O O . LYS A 1 421 ? 3.055 3.580 34.453 1.00 93.69 421 LYS A O 1
ATOM 3306 N N . VAL A 1 422 ? 2.969 5.280 35.911 1.00 96.06 422 VAL A N 1
ATOM 3307 C CA . VAL A 1 422 ? 3.116 6.314 34.886 1.00 96.06 422 VAL A CA 1
ATOM 3308 C C . VAL A 1 422 ? 4.562 6.351 34.397 1.00 96.06 422 VAL A C 1
ATOM 3310 O O . VAL A 1 422 ? 5.498 6.504 35.185 1.00 96.06 422 VAL A O 1
ATOM 3313 N N . ILE A 1 423 ? 4.747 6.243 33.081 1.00 95.50 423 ILE A N 1
ATOM 3314 C CA . ILE A 1 423 ? 6.054 6.365 32.427 1.00 95.50 423 ILE A CA 1
ATOM 3315 C C . ILE A 1 423 ? 6.279 7.769 31.856 1.00 95.50 423 ILE A C 1
ATOM 3317 O O . ILE A 1 423 ? 7.421 8.224 31.795 1.00 95.50 423 ILE A O 1
ATOM 3321 N N . CYS A 1 424 ? 5.209 8.489 31.515 1.00 96.00 424 CYS A N 1
ATOM 3322 C CA . CYS A 1 424 ? 5.257 9.907 31.172 1.00 96.00 424 CYS A CA 1
ATOM 3323 C C . CYS A 1 424 ? 3.968 10.595 31.630 1.00 96.00 424 CYS A C 1
ATOM 3325 O O . CYS A 1 424 ? 2.889 10.236 31.168 1.00 96.00 424 CYS A O 1
ATOM 3327 N N . ARG A 1 425 ? 4.065 11.553 32.557 1.00 94.50 425 ARG A N 1
ATOM 3328 C CA . ARG A 1 425 ? 2.935 12.381 32.996 1.00 94.50 425 ARG A CA 1
ATOM 3329 C C . ARG A 1 425 ? 2.703 13.480 31.963 1.00 94.50 425 ARG A C 1
ATOM 3331 O O . ARG A 1 425 ? 3.639 14.234 31.663 1.00 94.50 425 ARG A O 1
ATOM 3338 N N . LEU A 1 426 ? 1.465 13.580 31.471 1.00 91.56 426 LEU A N 1
ATOM 3339 C CA . LEU A 1 426 ? 1.134 14.334 30.262 1.00 91.56 426 LEU A CA 1
ATOM 3340 C C . LEU A 1 426 ? 2.076 13.885 29.122 1.00 91.56 426 LEU A C 1
ATOM 3342 O O . LEU A 1 426 ? 2.505 12.734 29.070 1.00 91.56 426 LEU A O 1
ATOM 3346 N N . GLU A 1 427 ? 2.474 14.800 28.255 1.00 90.88 427 GLU A N 1
ATOM 3347 C CA . GLU A 1 427 ? 3.483 14.607 27.213 1.00 90.88 427 GLU A CA 1
ATOM 3348 C C . GLU A 1 427 ? 4.860 15.158 27.625 1.00 90.88 427 GLU A C 1
ATOM 3350 O O . GLU A 1 427 ? 5.731 15.342 26.773 1.00 90.88 427 GLU A O 1
ATOM 3355 N N . LEU A 1 428 ? 5.055 15.474 28.915 1.00 87.94 428 LEU A N 1
ATOM 3356 C CA . LEU A 1 428 ? 6.136 16.362 29.359 1.00 87.94 428 LEU A CA 1
ATOM 3357 C C . LEU A 1 428 ? 7.070 15.784 30.429 1.00 87.94 428 LEU A C 1
ATOM 3359 O O . LEU A 1 428 ? 8.281 16.002 30.368 1.00 87.94 428 LEU A O 1
ATOM 3363 N N . LYS A 1 429 ? 6.546 15.045 31.408 1.00 89.19 429 LYS A N 1
ATOM 3364 C CA . LYS A 1 429 ? 7.299 14.610 32.593 1.00 89.19 429 LYS A CA 1
ATOM 3365 C C . LYS A 1 429 ? 7.587 13.119 32.521 1.00 89.19 429 LYS A C 1
ATOM 3367 O O . LYS A 1 429 ? 6.764 12.304 32.922 1.00 89.19 429 LYS A O 1
ATOM 3372 N N . GLN A 1 430 ? 8.769 12.756 32.032 1.00 92.12 430 GLN A N 1
ATOM 3373 C CA . GLN A 1 430 ? 9.178 11.352 31.937 1.00 92.12 430 GLN A CA 1
ATOM 3374 C C . GLN A 1 430 ? 9.563 10.756 33.303 1.00 92.12 430 GLN A C 1
ATOM 3376 O O . GLN A 1 430 ? 9.990 11.460 34.223 1.00 92.12 430 GLN A O 1
ATOM 3381 N N . CYS A 1 431 ? 9.419 9.437 33.407 1.00 93.12 431 CYS A N 1
ATOM 3382 C CA . CYS A 1 431 ? 9.721 8.628 34.583 1.00 93.12 431 CYS A CA 1
ATOM 3383 C C . CYS A 1 431 ? 11.225 8.310 34.699 1.00 93.12 431 CYS A C 1
ATOM 3385 O O . CYS A 1 431 ? 11.864 7.860 33.743 1.00 93.12 431 CYS A O 1
ATOM 3387 N N . GLU A 1 432 ? 11.795 8.509 35.891 1.00 93.62 432 GLU A N 1
ATOM 3388 C CA . GLU A 1 432 ? 13.217 8.286 36.201 1.00 93.62 432 GLU A CA 1
ATOM 3389 C C . GLU A 1 432 ? 13.661 6.838 35.941 1.00 93.62 432 GLU A C 1
ATOM 3391 O O . GLU A 1 432 ? 14.773 6.597 35.460 1.00 93.62 432 GLU A O 1
ATOM 3396 N N . GLU A 1 433 ? 12.794 5.868 36.227 1.00 92.62 433 GLU A N 1
ATOM 3397 C CA . GLU A 1 433 ? 13.068 4.439 36.104 1.00 92.62 433 GLU A CA 1
ATOM 3398 C C . GLU A 1 433 ? 13.138 3.974 34.647 1.00 92.62 433 GLU A C 1
ATOM 3400 O O . GLU A 1 433 ? 13.889 3.043 34.351 1.00 92.62 433 GLU A O 1
ATOM 3405 N N . THR A 1 434 ? 12.384 4.613 33.748 1.00 93.19 434 THR A N 1
ATOM 3406 C CA . THR A 1 434 ? 12.277 4.217 32.333 1.00 93.19 434 THR A CA 1
ATOM 3407 C C . THR A 1 434 ? 13.113 5.078 31.391 1.00 93.19 434 THR A C 1
ATOM 3409 O O . THR A 1 434 ? 13.136 4.810 30.194 1.00 93.19 434 THR A O 1
ATOM 3412 N N . LYS A 1 435 ? 13.833 6.087 31.893 1.00 93.50 435 LYS A N 1
ATOM 3413 C CA . LYS A 1 435 ? 14.614 6.999 31.048 1.00 93.50 435 LYS A CA 1
ATOM 3414 C C . LYS A 1 435 ? 15.650 6.279 30.183 1.00 93.50 435 LYS A C 1
ATOM 3416 O O . LYS A 1 435 ? 16.340 5.362 30.637 1.00 93.50 435 LYS A O 1
ATOM 3421 N N . VAL A 1 436 ? 15.836 6.779 28.964 1.00 93.25 436 VAL A N 1
ATOM 3422 C CA . VAL A 1 436 ? 16.883 6.295 28.058 1.00 93.25 436 VAL A CA 1
ATOM 3423 C C . VAL A 1 436 ? 18.268 6.672 28.586 1.00 93.25 436 VAL A C 1
ATOM 3425 O O . VAL A 1 436 ? 18.550 7.828 28.911 1.00 93.25 436 VAL A O 1
ATOM 3428 N N . LYS A 1 437 ? 19.160 5.683 28.635 1.00 91.38 437 LYS A N 1
ATOM 3429 C CA . LYS A 1 437 ? 20.562 5.810 29.048 1.00 91.38 437 LYS A CA 1
ATOM 3430 C C . LYS A 1 437 ? 21.484 5.357 27.915 1.00 91.38 437 LYS A C 1
ATOM 3432 O O . LYS A 1 437 ? 21.045 4.847 26.893 1.00 91.38 437 LYS A O 1
ATOM 3437 N N . LYS A 1 438 ? 22.796 5.539 28.086 1.00 90.00 438 LYS A N 1
ATOM 3438 C CA . LYS A 1 438 ? 23.802 5.135 27.081 1.00 90.00 438 LYS A CA 1
ATOM 3439 C C . LYS A 1 438 ? 23.820 3.632 26.796 1.00 90.00 438 LYS A C 1
ATOM 3441 O O . LYS A 1 438 ? 24.216 3.212 25.712 1.00 90.00 438 LYS A O 1
ATOM 3446 N N . ASP A 1 439 ? 23.458 2.840 27.794 1.00 90.25 439 ASP A N 1
ATOM 3447 C CA . ASP A 1 439 ? 23.399 1.385 27.760 1.00 90.25 439 ASP A CA 1
ATOM 3448 C C . ASP A 1 439 ? 22.039 0.847 27.293 1.00 90.25 439 ASP A C 1
ATOM 3450 O O . ASP A 1 439 ? 21.933 -0.355 27.047 1.00 90.25 439 ASP A O 1
ATOM 3454 N N . SER A 1 440 ? 21.036 1.709 27.086 1.00 92.94 440 SER A N 1
ATOM 3455 C CA . SER A 1 440 ? 19.739 1.310 26.538 1.00 92.94 440 SER A CA 1
ATOM 3456 C C . SER A 1 440 ? 19.907 0.694 25.148 1.00 92.94 440 SER A C 1
ATOM 3458 O O . SER A 1 440 ? 20.455 1.306 24.229 1.00 92.94 440 SER A O 1
ATOM 3460 N N . LYS A 1 441 ? 19.430 -0.546 24.999 1.00 90.06 441 LYS A N 1
ATOM 3461 C CA . LYS A 1 441 ? 19.481 -1.310 23.739 1.00 90.06 441 LYS A CA 1
ATOM 3462 C C . LYS A 1 441 ? 18.146 -1.391 23.027 1.00 90.06 441 LYS A C 1
ATOM 3464 O O . LYS A 1 441 ? 18.125 -1.562 21.815 1.00 90.06 441 LYS A O 1
ATOM 3469 N N . LYS A 1 442 ? 17.048 -1.299 23.772 1.00 91.31 442 LYS A N 1
ATOM 3470 C CA . LYS A 1 442 ? 15.690 -1.399 23.249 1.00 91.31 442 LYS A CA 1
ATOM 3471 C C . LYS A 1 442 ? 14.876 -0.242 23.797 1.00 91.31 442 LYS A C 1
ATOM 3473 O O . LYS A 1 442 ? 14.773 -0.099 25.013 1.00 91.31 442 LYS A O 1
ATOM 3478 N N . VAL A 1 443 ? 14.351 0.594 22.913 1.00 94.06 443 VAL A N 1
ATOM 3479 C CA . VAL A 1 443 ? 13.686 1.846 23.281 1.00 94.06 443 VAL A CA 1
ATOM 3480 C C . VAL A 1 443 ? 12.301 1.891 22.659 1.00 94.06 443 VAL A C 1
ATOM 3482 O O . VAL A 1 443 ? 12.161 1.684 21.459 1.00 94.06 443 VAL A O 1
ATOM 3485 N N . LEU A 1 444 ? 11.285 2.172 23.466 1.00 94.38 444 LEU A N 1
ATOM 3486 C CA . LEU A 1 444 ? 9.975 2.589 22.995 1.00 94.38 444 LEU A CA 1
ATOM 3487 C C . LEU A 1 444 ? 10.064 4.087 22.725 1.00 94.38 444 LEU A C 1
ATOM 3489 O O . LEU A 1 444 ? 10.272 4.854 23.659 1.00 94.38 444 LEU A O 1
ATOM 3493 N N . LEU A 1 445 ? 9.926 4.490 21.469 1.00 95.75 445 LEU A N 1
ATOM 3494 C CA . LEU A 1 445 ? 9.784 5.885 21.070 1.00 95.75 445 LEU A CA 1
ATOM 3495 C C . LEU A 1 445 ? 8.341 6.111 20.650 1.00 95.75 445 LEU A C 1
ATOM 3497 O O . LEU A 1 445 ? 7.808 5.328 19.872 1.00 95.75 445 LEU A O 1
ATOM 3501 N N . TYR A 1 446 ? 7.719 7.186 21.102 1.00 95.19 446 TYR A N 1
ATOM 3502 C CA . TYR A 1 446 ? 6.413 7.583 20.604 1.00 95.19 446 TYR A CA 1
ATOM 3503 C C . TYR A 1 446 ? 6.331 9.091 20.438 1.00 95.19 446 TYR A C 1
ATOM 3505 O O . TYR A 1 446 ? 7.009 9.843 21.136 1.00 95.19 446 TYR A O 1
ATOM 3513 N N . TYR A 1 447 ? 5.512 9.514 19.483 1.00 95.50 447 TYR A N 1
ATOM 3514 C CA . TYR A 1 447 ? 5.120 10.901 19.295 1.00 95.50 447 TYR A CA 1
ATOM 3515 C C . TYR A 1 447 ? 3.666 11.052 19.696 1.00 95.50 447 TYR A C 1
ATOM 3517 O O . TYR A 1 447 ? 2.838 10.206 19.357 1.00 95.50 447 TYR A O 1
ATOM 3525 N N . GLU A 1 448 ? 3.372 12.137 20.395 1.00 94.75 448 GLU A N 1
ATOM 3526 C CA . GLU A 1 448 ? 2.051 12.460 20.905 1.00 94.75 448 GLU A CA 1
ATOM 3527 C C . GLU A 1 448 ? 1.679 13.871 20.454 1.00 94.75 448 GLU A C 1
ATOM 3529 O O . GLU A 1 448 ? 2.388 14.829 20.748 1.00 94.75 448 GLU A O 1
ATOM 3534 N N . GLY A 1 449 ? 0.597 13.985 19.688 1.00 93.38 449 GLY A N 1
ATOM 3535 C CA . GLY A 1 449 ? 0.060 15.226 19.150 1.00 93.38 449 GLY A CA 1
ATOM 3536 C C . GLY A 1 449 ? -1.345 15.526 19.669 1.00 93.38 449 GLY A C 1
ATOM 3537 O O . GLY A 1 449 ? -2.076 14.644 20.108 1.00 93.38 449 GLY A O 1
ATOM 3538 N N . HIS A 1 450 ? -1.744 16.791 19.572 1.00 93.31 450 HIS A N 1
ATOM 3539 C CA . HIS A 1 450 ? -3.094 17.258 19.902 1.00 93.31 450 HIS A CA 1
ATOM 3540 C C . HIS A 1 450 ? -4.036 17.302 18.677 1.00 93.31 450 HIS A C 1
ATOM 3542 O O . HIS A 1 450 ? -3.660 17.014 17.539 1.00 93.31 450 HIS A O 1
ATOM 3548 N N . SER A 1 451 ? -5.264 17.777 18.899 1.00 88.00 451 SER A N 1
ATOM 3549 C CA . SER A 1 451 ? -6.366 17.848 17.922 1.00 88.00 451 SER A CA 1
ATOM 3550 C C . SER A 1 451 ? -6.062 18.580 16.605 1.00 88.00 451 SER A C 1
ATOM 3552 O O . SER A 1 451 ? -6.704 18.292 15.596 1.00 88.00 451 SER A O 1
ATOM 3554 N N . GLY A 1 452 ? -5.081 19.484 16.602 1.00 88.81 452 GLY A N 1
ATOM 3555 C CA . GLY A 1 452 ? -4.668 20.285 15.447 1.00 88.81 452 GLY A CA 1
ATOM 3556 C C . GLY A 1 452 ? -3.684 19.571 14.519 1.00 88.81 452 GLY A C 1
ATOM 3557 O O . GLY A 1 452 ? -3.530 19.987 13.378 1.00 88.81 452 GLY A O 1
ATOM 3558 N N . HIS A 1 453 ? -3.066 18.477 14.970 1.00 91.56 453 HIS A N 1
ATOM 3559 C CA . HIS A 1 453 ? -2.233 17.624 14.124 1.00 91.56 453 HIS A CA 1
ATOM 3560 C C . HIS A 1 453 ? -3.089 16.576 13.423 1.00 91.56 453 HIS A C 1
ATOM 3562 O O . HIS A 1 453 ? -4.034 16.061 14.013 1.00 91.56 453 HIS A O 1
ATOM 3568 N N . THR A 1 454 ? -2.773 16.192 12.192 1.00 85.12 454 THR A N 1
ATOM 3569 C CA . THR A 1 454 ? -3.332 14.981 11.574 1.00 85.12 454 THR A CA 1
ATOM 3570 C C . THR A 1 454 ? -2.586 13.740 12.068 1.00 85.12 454 THR A C 1
ATOM 3572 O O . THR A 1 454 ? -1.444 13.831 12.518 1.00 85.12 454 THR A O 1
ATOM 3575 N N . GLN A 1 455 ? -3.209 12.560 11.976 1.00 81.69 455 GLN A N 1
ATOM 3576 C CA . GLN A 1 455 ? -2.512 11.315 12.321 1.00 81.69 455 GLN A CA 1
ATOM 3577 C C . GLN A 1 455 ? -1.284 11.098 11.424 1.00 81.69 455 GLN A C 1
ATOM 3579 O O . GLN A 1 455 ? -0.234 10.677 11.902 1.00 81.69 455 GLN A O 1
ATOM 3584 N N . ASP A 1 456 ? -1.378 11.475 10.147 1.00 74.94 456 ASP A N 1
ATOM 3585 C CA . ASP A 1 456 ? -0.265 11.384 9.201 1.00 74.94 456 ASP A CA 1
ATOM 3586 C C . ASP A 1 456 ? 0.912 12.274 9.599 1.00 74.94 456 ASP A C 1
ATOM 3588 O O . ASP A 1 456 ? 2.061 11.864 9.446 1.00 74.94 456 ASP A O 1
ATOM 3592 N N . GLN A 1 457 ? 0.660 13.462 10.161 1.00 85.62 457 GLN A N 1
ATOM 3593 C CA . GLN A 1 457 ? 1.723 14.320 10.691 1.00 85.62 457 GLN A CA 1
ATOM 3594 C C . GLN A 1 457 ? 2.446 13.655 11.868 1.00 85.62 457 GLN A C 1
ATOM 3596 O O . GLN A 1 457 ? 3.676 13.652 11.891 1.00 85.62 457 GLN A O 1
ATOM 3601 N N . VAL A 1 458 ? 1.707 13.039 12.798 1.00 89.19 458 VAL A N 1
ATOM 3602 C CA . VAL A 1 458 ? 2.284 12.315 13.948 1.00 89.19 458 VAL A CA 1
ATOM 3603 C C . VAL A 1 458 ? 3.098 11.102 13.478 1.00 89.19 458 VAL A C 1
ATOM 3605 O O . VAL A 1 458 ? 4.247 10.928 13.886 1.00 89.19 458 VAL A O 1
ATOM 3608 N N . ASN A 1 459 ? 2.549 10.312 12.551 1.00 81.00 459 ASN A N 1
ATOM 3609 C CA . ASN A 1 459 ? 3.232 9.168 11.942 1.00 81.00 459 ASN A CA 1
ATOM 3610 C C . ASN A 1 459 ? 4.513 9.593 11.206 1.00 81.00 459 ASN A C 1
ATOM 3612 O O . ASN A 1 459 ? 5.550 8.937 11.316 1.00 81.00 459 ASN A O 1
ATOM 3616 N N . THR A 1 460 ? 4.449 10.700 10.462 1.00 81.88 460 THR A N 1
ATOM 3617 C CA . THR A 1 460 ? 5.588 11.241 9.710 1.00 81.88 460 THR A CA 1
ATOM 3618 C C . THR A 1 460 ? 6.694 11.706 10.651 1.00 81.88 460 THR A C 1
ATOM 3620 O O . THR A 1 460 ? 7.854 11.363 10.424 1.00 81.88 460 THR A O 1
ATOM 3623 N N . ALA A 1 461 ? 6.346 12.429 11.721 1.00 91.06 461 ALA A N 1
ATOM 3624 C CA . ALA A 1 461 ? 7.304 12.883 12.725 1.00 91.06 461 ALA A CA 1
ATOM 3625 C C . ALA A 1 461 ? 8.018 11.697 13.387 1.00 91.06 461 ALA A C 1
ATOM 3627 O O . ALA A 1 461 ? 9.248 11.654 13.408 1.00 91.06 461 ALA A O 1
ATOM 3628 N N . LEU A 1 462 ? 7.270 10.681 13.829 1.00 92.69 462 LEU A N 1
ATOM 3629 C CA . LEU A 1 462 ? 7.865 9.475 14.399 1.00 92.69 462 LEU A CA 1
ATOM 3630 C C . LEU A 1 462 ? 8.797 8.771 13.405 1.00 92.69 462 LEU A C 1
ATOM 3632 O O . LEU A 1 462 ? 9.928 8.443 13.757 1.00 92.69 462 LEU A O 1
ATOM 3636 N N . LYS A 1 463 ? 8.354 8.556 12.160 1.00 84.81 463 LYS A N 1
ATOM 3637 C CA . LYS A 1 463 ? 9.161 7.867 11.141 1.00 84.81 463 LYS A CA 1
ATOM 3638 C C . LYS A 1 463 ? 10.458 8.622 10.850 1.00 84.81 463 LYS A C 1
ATOM 3640 O O . LYS A 1 463 ? 11.516 8.008 10.714 1.00 84.81 463 LYS A O 1
ATOM 3645 N N . GLU A 1 464 ? 10.404 9.951 10.770 1.00 88.12 464 GLU A N 1
ATOM 3646 C CA . GLU A 1 464 ? 11.599 10.768 10.556 1.00 88.12 464 GLU A CA 1
ATOM 3647 C C . GLU A 1 464 ? 12.546 10.729 11.767 1.00 88.12 464 GLU A C 1
ATOM 3649 O O . GLU A 1 464 ? 13.758 10.594 11.583 1.00 88.12 464 GLU A O 1
ATOM 3654 N N . ALA A 1 465 ? 12.009 10.736 12.992 1.00 94.38 465 ALA A N 1
ATOM 3655 C CA . ALA A 1 465 ? 12.788 10.556 14.215 1.00 94.38 465 ALA A CA 1
ATOM 3656 C C . ALA A 1 465 ? 13.466 9.183 14.268 1.00 94.38 465 ALA A C 1
ATOM 3658 O O . ALA A 1 465 ? 14.671 9.111 14.507 1.00 94.38 465 ALA A O 1
ATOM 3659 N N . CYS A 1 466 ? 12.739 8.103 13.974 1.00 88.50 466 CYS A N 1
ATOM 3660 C CA . CYS A 1 466 ? 13.291 6.754 13.884 1.00 88.50 466 CYS A CA 1
ATOM 3661 C C . CYS A 1 466 ? 14.440 6.680 12.872 1.00 88.50 466 CYS A C 1
ATOM 3663 O O . CYS A 1 466 ? 15.524 6.208 13.211 1.00 88.50 466 CYS A O 1
ATOM 3665 N N . ASN A 1 467 ? 14.245 7.205 11.659 1.00 82.62 467 ASN A N 1
ATOM 3666 C CA . ASN A 1 467 ? 15.284 7.210 10.626 1.00 82.62 467 ASN A CA 1
ATOM 3667 C C . ASN A 1 467 ? 16.533 7.986 11.068 1.00 82.62 467 ASN A C 1
ATOM 3669 O O . ASN A 1 467 ? 17.653 7.508 10.880 1.00 82.62 467 ASN A O 1
ATOM 3673 N N . LEU A 1 468 ? 16.355 9.161 11.683 1.00 89.25 468 LEU A N 1
ATOM 3674 C CA . LEU A 1 468 ? 17.469 9.959 12.190 1.00 89.25 468 LEU A CA 1
ATOM 3675 C C . LEU A 1 468 ? 18.201 9.237 13.330 1.00 89.25 468 LEU A C 1
ATOM 3677 O O . LEU A 1 468 ? 19.428 9.170 13.322 1.00 89.25 468 LEU A O 1
ATOM 3681 N N . ILE A 1 469 ? 17.474 8.640 14.276 1.00 92.81 469 ILE A N 1
ATOM 3682 C CA . ILE A 1 469 ? 18.067 7.877 15.381 1.00 92.81 469 ILE A CA 1
ATOM 3683 C C . ILE A 1 469 ? 18.855 6.680 14.847 1.00 92.81 469 ILE A C 1
ATOM 3685 O O . ILE A 1 469 ? 19.999 6.490 15.251 1.00 92.81 469 ILE A O 1
ATOM 3689 N N . ILE A 1 470 ? 18.302 5.894 13.919 1.00 88.56 470 ILE A N 1
ATOM 3690 C CA . ILE A 1 470 ? 19.012 4.734 13.361 1.00 88.56 470 ILE A CA 1
ATOM 3691 C C . ILE A 1 470 ? 20.250 5.160 12.578 1.00 88.56 470 ILE A C 1
ATOM 3693 O O . ILE A 1 470 ? 21.297 4.528 12.722 1.00 88.56 470 ILE A O 1
ATOM 3697 N N . LYS A 1 471 ? 20.184 6.264 11.829 1.00 86.31 471 LYS A N 1
ATOM 3698 C CA . LYS A 1 471 ? 21.358 6.828 11.155 1.00 86.31 471 LYS A CA 1
ATOM 3699 C C . LYS A 1 471 ? 22.483 7.163 12.142 1.00 86.31 471 LYS A C 1
ATOM 3701 O O . LYS A 1 471 ? 23.645 6.883 11.865 1.00 86.31 471 LYS A O 1
ATOM 3706 N N . LEU A 1 472 ? 22.147 7.759 13.286 1.00 88.31 472 LEU A N 1
ATOM 3707 C CA . LEU A 1 472 ? 23.130 8.274 14.246 1.00 88.31 472 LEU A CA 1
ATOM 3708 C C . LEU A 1 472 ? 23.625 7.219 15.242 1.00 88.31 472 LEU A C 1
ATOM 3710 O O . LEU A 1 472 ? 24.782 7.259 15.658 1.00 88.31 472 LEU A O 1
ATOM 3714 N N . CYS A 1 473 ? 22.747 6.311 15.663 1.00 88.94 473 CYS A N 1
ATOM 3715 C CA . CYS A 1 473 ? 23.002 5.343 16.728 1.00 88.94 473 CYS A CA 1
ATOM 3716 C C . CYS A 1 473 ? 23.243 3.918 16.207 1.00 88.94 473 CYS A C 1
ATOM 3718 O O . CYS A 1 473 ? 23.761 3.071 16.944 1.00 88.94 473 CYS A O 1
ATOM 3720 N N . GLY A 1 474 ? 22.880 3.651 14.949 1.00 80.88 474 GLY A N 1
ATOM 3721 C CA . GLY A 1 474 ? 22.849 2.321 14.352 1.00 80.88 474 GLY A CA 1
ATOM 3722 C C . GLY A 1 474 ? 21.773 1.423 14.968 1.00 80.88 474 GLY A C 1
ATOM 3723 O O . GLY A 1 474 ? 21.409 1.570 16.134 1.00 80.88 474 GLY A O 1
ATOM 3724 N N . GLY A 1 475 ? 21.307 0.436 14.204 1.00 84.06 475 GLY A N 1
ATOM 3725 C CA . GLY A 1 475 ? 20.304 -0.526 14.667 1.00 84.06 475 GLY A CA 1
ATOM 3726 C C . GLY A 1 475 ? 19.114 -0.617 13.722 1.00 84.06 475 GLY A C 1
ATOM 3727 O O . GLY A 1 475 ? 19.305 -0.500 12.514 1.00 84.06 475 GLY A O 1
ATOM 3728 N N . SER A 1 476 ? 17.925 -0.840 14.271 1.00 77.50 476 SER A N 1
ATOM 3729 C CA . SER A 1 476 ? 16.668 -1.012 13.536 1.00 77.50 476 SER A CA 1
ATOM 3730 C C . SER A 1 476 ? 15.493 -0.463 14.339 1.00 77.50 476 SER A C 1
ATOM 3732 O O . SER A 1 476 ? 15.599 -0.253 15.547 1.00 77.50 476 SER A O 1
ATOM 3734 N N . TYR A 1 477 ? 14.351 -0.250 13.694 1.00 78.94 477 TYR A N 1
ATOM 3735 C CA . TYR A 1 477 ? 13.108 0.048 14.397 1.00 78.94 477 TYR A CA 1
ATOM 3736 C C . TYR A 1 477 ? 11.941 -0.711 13.781 1.00 78.94 477 TYR A C 1
ATOM 3738 O O . TYR A 1 477 ? 12.032 -1.142 12.641 1.00 78.94 477 TYR A O 1
ATOM 3746 N N . LYS A 1 478 ? 10.870 -0.865 14.558 1.00 78.50 478 LYS A N 1
ATOM 3747 C CA . LYS A 1 478 ? 9.580 -1.413 14.150 1.00 78.50 478 LYS A CA 1
ATOM 3748 C C . LYS A 1 478 ? 8.497 -0.431 14.558 1.00 78.50 478 LYS A C 1
ATOM 3750 O O . LYS A 1 478 ? 8.378 -0.121 15.745 1.00 78.50 478 LYS A O 1
ATOM 3755 N N . MET A 1 479 ? 7.694 0.029 13.607 1.00 79.38 479 MET A N 1
ATOM 3756 C CA . MET A 1 479 ? 6.535 0.868 13.916 1.00 79.38 479 MET A CA 1
ATOM 3757 C C . MET A 1 479 ? 5.498 0.065 14.713 1.00 79.38 479 MET A C 1
ATOM 3759 O O . MET A 1 479 ? 5.154 -1.069 14.374 1.00 79.38 479 MET A O 1
ATOM 3763 N N . LEU A 1 480 ? 5.000 0.667 15.785 1.00 74.75 480 LEU A N 1
ATOM 3764 C CA . LEU A 1 480 ? 3.816 0.240 16.507 1.00 74.75 480 LEU A CA 1
ATOM 3765 C C . LEU A 1 480 ? 2.651 1.092 16.017 1.00 74.75 480 LEU A C 1
ATOM 3767 O O . LEU A 1 480 ? 2.629 2.312 16.177 1.00 74.75 480 LEU A O 1
ATOM 3771 N N . TYR A 1 481 ? 1.674 0.430 15.422 1.00 62.44 481 TYR A N 1
ATOM 3772 C CA . TYR A 1 481 ? 0.422 1.057 15.041 1.00 62.44 481 TYR A CA 1
ATOM 3773 C C . TYR A 1 481 ? -0.539 0.893 16.219 1.00 62.44 481 TYR A C 1
ATOM 3775 O O . TYR A 1 481 ? -0.983 -0.238 16.446 1.00 62.44 481 TYR A O 1
ATOM 3783 N N . PRO A 1 482 ? -0.798 1.946 17.022 1.00 55.88 482 PRO A N 1
ATOM 3784 C CA . PRO A 1 482 ? -1.692 1.821 18.157 1.00 55.88 482 PRO A CA 1
ATOM 3785 C C . PRO A 1 482 ? -3.045 1.321 17.676 1.00 55.88 482 PRO A C 1
ATOM 3787 O O . PRO A 1 482 ? -3.650 1.896 16.771 1.00 55.88 482 PRO A O 1
ATOM 3790 N N . ALA A 1 483 ? -3.518 0.236 18.280 1.00 43.56 483 ALA A N 1
ATOM 3791 C CA . ALA A 1 483 ? -4.918 -0.104 18.164 1.00 43.56 483 ALA A CA 1
ATOM 3792 C C . ALA A 1 483 ? -5.687 1.030 18.848 1.00 43.56 483 ALA A C 1
ATOM 3794 O O . ALA A 1 483 ? -5.633 1.160 20.070 1.00 43.56 483 ALA A O 1
ATOM 3795 N N . TYR A 1 484 ? -6.368 1.866 18.066 1.00 45.84 484 TYR A N 1
ATOM 3796 C CA . TYR A 1 484 ? -7.496 2.611 18.603 1.00 45.84 484 TYR A CA 1
ATOM 3797 C C . TYR A 1 484 ? -8.505 1.551 19.014 1.00 45.84 484 TYR A C 1
ATOM 3799 O O . TYR A 1 484 ? -8.863 0.699 18.187 1.00 45.84 484 TYR A O 1
ATOM 3807 N N . GLU A 1 485 ? -8.890 1.540 20.290 1.00 36.91 485 GLU A N 1
ATOM 3808 C CA . GLU A 1 485 ? -10.002 0.712 20.739 1.00 36.91 485 GLU A CA 1
ATOM 3809 C C . GLU A 1 485 ? -11.140 0.901 19.732 1.00 36.91 485 GLU A C 1
ATOM 3811 O O . GLU A 1 485 ? -11.535 2.026 19.418 1.00 36.91 485 GLU A O 1
ATOM 3816 N N . LYS A 1 486 ? -11.591 -0.200 19.116 1.00 31.84 486 LYS A N 1
ATOM 3817 C CA . LYS A 1 486 ? -12.764 -0.150 18.241 1.00 31.84 486 LYS A CA 1
ATOM 3818 C C . LYS A 1 486 ? -13.886 0.497 19.043 1.00 31.84 486 LYS A C 1
ATOM 3820 O O . LYS A 1 486 ? -14.020 0.177 20.220 1.00 31.84 486 LYS A O 1
ATOM 3825 N N . GLU A 1 487 ? -14.681 1.350 18.398 1.00 34.56 487 GLU A N 1
ATOM 3826 C CA . GLU A 1 487 ? -15.976 1.789 18.917 1.00 34.56 487 GLU A CA 1
ATOM 3827 C C . GLU A 1 487 ? -16.783 0.558 19.358 1.00 34.56 487 GLU A C 1
ATOM 3829 O O . GLU A 1 487 ? -17.512 -0.057 18.583 1.00 34.56 487 GLU A O 1
ATOM 3834 N N . GLU A 1 488 ? -16.679 0.192 20.624 1.00 39.69 488 GLU A N 1
ATOM 3835 C CA . GLU A 1 488 ? -17.885 -0.023 21.381 1.00 39.69 488 GLU A CA 1
ATOM 3836 C C . GLU A 1 488 ? -18.312 1.390 21.761 1.00 39.69 488 GLU A C 1
ATOM 3838 O O . GLU A 1 488 ? -17.795 1.993 22.700 1.00 39.69 488 GLU A O 1
ATOM 3843 N N . GLU A 1 489 ? -19.235 1.969 20.980 1.00 45.06 489 GLU A N 1
ATOM 3844 C CA . GLU A 1 489 ? -20.137 2.950 21.575 1.00 45.06 489 GLU A CA 1
ATOM 3845 C C . GLU A 1 489 ? -20.524 2.402 22.950 1.00 45.06 489 GLU A C 1
ATOM 3847 O O . GLU A 1 489 ? -20.791 1.204 23.063 1.00 45.06 489 GLU A O 1
ATOM 3852 N N . ASN A 1 490 ? -20.534 3.258 23.970 1.00 59.19 490 ASN A N 1
ATOM 3853 C CA . ASN A 1 490 ? -20.907 2.916 25.341 1.00 59.19 490 ASN A CA 1
ATOM 3854 C C . ASN A 1 490 ? -22.416 2.578 25.386 1.00 59.19 490 ASN A C 1
ATOM 3856 O O . ASN A 1 490 ? -23.218 3.295 25.976 1.00 59.19 490 ASN A O 1
ATOM 3860 N N . PHE A 1 491 ? -22.826 1.559 24.633 1.00 78.56 491 PHE A N 1
ATOM 3861 C CA . PHE A 1 491 ? -24.180 1.123 24.383 1.00 78.56 491 PHE A CA 1
ATOM 3862 C C . PHE A 1 491 ? -24.575 0.227 25.544 1.00 78.56 491 PHE A C 1
ATOM 3864 O O . PHE A 1 491 ? -24.271 -0.961 25.571 1.00 78.56 491 PHE A O 1
ATOM 3871 N N . SER A 1 492 ? -25.219 0.836 26.529 1.00 89.44 492 SER A N 1
ATOM 3872 C CA . SER A 1 492 ? -25.863 0.137 27.632 1.00 89.44 492 SER A CA 1
ATOM 3873 C C . SER A 1 492 ? -27.381 0.076 27.458 1.00 89.44 492 SER A C 1
ATOM 3875 O O . SER A 1 492 ? -27.957 0.762 26.604 1.00 89.44 492 SER A O 1
ATOM 3877 N N . PHE A 1 493 ? -28.035 -0.713 28.306 1.00 92.50 493 PHE A N 1
ATOM 3878 C CA . PHE A 1 493 ? -29.478 -0.944 28.321 1.00 92.50 493 PHE A CA 1
ATOM 3879 C C . PHE A 1 493 ? -30.302 0.348 28.311 1.00 92.50 493 PHE A C 1
ATOM 3881 O O . PHE A 1 493 ? -31.343 0.403 27.663 1.00 92.50 493 PHE A O 1
ATOM 3888 N N . LYS A 1 494 ? -29.828 1.418 28.967 1.00 90.94 494 LYS A N 1
ATOM 3889 C CA . LYS A 1 494 ? -30.533 2.711 29.022 1.00 90.94 494 LYS A CA 1
ATOM 3890 C C . LYS A 1 494 ? -30.805 3.335 27.646 1.00 90.94 494 LYS A C 1
ATOM 3892 O O . LYS A 1 494 ? -31.643 4.222 27.556 1.00 90.94 494 LYS A O 1
ATOM 3897 N N . HIS A 1 495 ? -30.093 2.919 26.594 1.00 93.62 495 HIS A N 1
ATOM 3898 C CA . HIS A 1 495 ? -30.300 3.412 25.228 1.00 93.62 495 HIS A CA 1
ATOM 3899 C C . HIS A 1 495 ? -31.447 2.716 24.488 1.00 93.62 495 HIS A C 1
ATOM 3901 O O . HIS A 1 495 ? -31.836 3.174 23.408 1.00 93.62 495 HIS A O 1
ATOM 3907 N N . LEU A 1 496 ? -31.975 1.621 25.036 1.00 93.75 496 LEU A N 1
ATOM 3908 C CA . LEU A 1 496 ? -33.131 0.924 24.491 1.00 93.75 496 LEU A CA 1
ATOM 3909 C C . LEU A 1 496 ? -34.425 1.653 24.868 1.00 93.75 496 LEU A C 1
ATOM 3911 O O . LEU A 1 496 ? -34.599 2.083 26.005 1.00 93.75 496 LEU A O 1
ATOM 3915 N N . ASP A 1 497 ? -35.353 1.743 23.918 1.00 93.94 497 ASP A N 1
ATOM 3916 C CA . ASP A 1 497 ? -36.730 2.164 24.175 1.00 93.94 497 ASP A CA 1
ATOM 3917 C C . ASP A 1 497 ? -37.612 0.915 24.272 1.00 93.94 497 ASP A C 1
ATOM 3919 O O . ASP A 1 497 ? -38.101 0.417 23.254 1.00 93.94 497 ASP A O 1
ATOM 3923 N N . ILE A 1 498 ? -37.745 0.361 25.481 1.00 94.50 498 ILE A N 1
ATOM 3924 C CA . ILE A 1 498 ? -38.581 -0.817 25.745 1.00 94.50 498 ILE A CA 1
ATOM 3925 C C . ILE A 1 498 ? -39.861 -0.380 26.449 1.00 94.50 498 ILE A C 1
ATOM 3927 O O . ILE A 1 498 ? -39.819 0.329 27.456 1.00 94.50 498 ILE A O 1
ATOM 3931 N N . GLU A 1 499 ? -41.004 -0.841 25.948 1.00 94.00 499 GLU A N 1
ATOM 3932 C CA . GLU A 1 499 ? -42.305 -0.544 26.541 1.00 94.00 499 GLU A CA 1
ATOM 3933 C C . GLU A 1 499 ? -43.267 -1.731 26.485 1.00 94.00 499 GLU A C 1
ATOM 3935 O O . GLU A 1 499 ? -43.099 -2.669 25.702 1.00 94.00 499 GLU A O 1
ATOM 3940 N N . ILE A 1 500 ? -44.286 -1.686 27.340 1.00 95.44 500 ILE A N 1
ATOM 3941 C CA . ILE A 1 500 ? -45.369 -2.665 27.345 1.00 95.44 500 ILE A CA 1
ATOM 3942 C C . ILE A 1 500 ? -46.332 -2.350 26.200 1.00 95.44 500 ILE A C 1
ATOM 3944 O O . ILE A 1 500 ? -46.888 -1.257 26.121 1.00 95.44 500 ILE A O 1
ATOM 3948 N N . GLY A 1 501 ? -46.563 -3.334 25.341 1.00 95.81 501 GLY A N 1
ATOM 3949 C CA . GLY A 1 501 ? -47.510 -3.287 24.236 1.00 95.81 501 GLY A CA 1
ATOM 3950 C C . GLY A 1 501 ? -48.642 -4.290 24.382 1.00 95.81 501 GLY A C 1
ATOM 3951 O O . GLY A 1 501 ? -48.539 -5.254 25.139 1.00 95.81 501 GLY A O 1
ATOM 3952 N N . GLU A 1 502 ? -49.702 -4.086 23.610 1.00 96.56 502 GLU A N 1
ATOM 3953 C CA . GLU A 1 502 ? -50.803 -5.035 23.434 1.00 96.56 502 GLU A CA 1
ATOM 3954 C C . GLU A 1 502 ? -50.778 -5.592 22.010 1.00 96.56 502 GLU A C 1
ATOM 3956 O O . GLU A 1 502 ? -50.743 -4.836 21.039 1.00 96.56 502 GLU A O 1
ATOM 3961 N N . ILE A 1 503 ? -50.813 -6.914 21.869 1.00 97.06 503 ILE A N 1
ATOM 3962 C CA . ILE A 1 503 ? -50.932 -7.564 20.563 1.00 97.06 503 ILE A CA 1
ATOM 3963 C C . ILE A 1 503 ? -52.402 -7.500 20.137 1.00 97.06 503 ILE A C 1
ATOM 3965 O O . ILE A 1 503 ? -53.253 -8.144 20.740 1.00 97.06 503 ILE A O 1
ATOM 3969 N N . LEU A 1 504 ? -52.715 -6.733 19.096 1.00 96.69 504 LEU A N 1
ATOM 3970 C CA . LEU A 1 504 ? -54.078 -6.564 18.581 1.00 96.69 504 LEU A CA 1
ATOM 3971 C C . LEU A 1 504 ? -54.508 -7.752 17.723 1.00 96.69 504 LEU A C 1
ATOM 3973 O O . LEU A 1 504 ? -55.631 -8.239 17.829 1.00 96.69 504 LEU A O 1
ATOM 3977 N N . SER A 1 505 ? -53.598 -8.222 16.876 1.00 97.06 505 SER A N 1
ATOM 3978 C CA . SER A 1 505 ? -53.780 -9.415 16.060 1.00 97.06 505 SER A CA 1
ATOM 3979 C C . SER A 1 505 ? -52.432 -10.048 15.741 1.00 97.06 505 SER A C 1
ATOM 3981 O O . SER A 1 505 ? -51.393 -9.384 15.768 1.00 97.06 505 SER A O 1
ATOM 3983 N N . ALA A 1 506 ? -52.453 -11.339 15.429 1.00 96.81 506 ALA A N 1
ATOM 3984 C CA . ALA A 1 506 ? -51.305 -12.065 14.917 1.00 96.81 506 ALA A CA 1
ATOM 3985 C C . ALA A 1 506 ? -51.754 -12.960 13.762 1.00 96.81 506 ALA A C 1
ATOM 3987 O O . ALA A 1 506 ? -52.870 -13.478 13.763 1.00 96.81 506 ALA A O 1
ATOM 3988 N N . GLU A 1 507 ? -50.870 -13.163 12.794 1.00 96.56 507 GLU A N 1
ATOM 3989 C CA . GLU A 1 507 ? -51.080 -14.041 11.646 1.00 96.56 507 GLU A CA 1
ATOM 3990 C C . GLU A 1 507 ? -49.804 -14.840 11.364 1.00 96.56 507 GLU A C 1
ATOM 3992 O O . GLU A 1 507 ? -48.702 -14.460 11.770 1.00 96.56 507 GLU A O 1
ATOM 3997 N N . LYS A 1 508 ? -49.922 -15.963 10.648 1.00 96.69 508 LYS A N 1
ATOM 3998 C CA . LYS A 1 508 ? -48.735 -16.677 10.161 1.00 96.69 508 LYS A CA 1
ATOM 3999 C C . LYS A 1 508 ? -48.057 -15.873 9.061 1.00 96.69 508 LYS A C 1
ATOM 4001 O O . LYS A 1 508 ? -48.718 -15.345 8.170 1.00 96.69 508 LYS A O 1
ATOM 4006 N N . HIS A 1 509 ? -46.730 -15.842 9.078 1.00 96.12 509 HIS A N 1
ATOM 4007 C CA . HIS A 1 509 ? -45.984 -15.171 8.028 1.00 96.12 509 HIS A CA 1
ATOM 4008 C C . HIS A 1 509 ? -46.183 -15.878 6.669 1.00 96.12 509 HIS A C 1
ATOM 4010 O O . HIS A 1 509 ? -45.991 -17.092 6.578 1.00 96.12 509 HIS A O 1
ATOM 4016 N N . PRO A 1 510 ? -46.480 -15.143 5.578 1.00 92.75 510 PRO A N 1
ATOM 4017 C CA . PRO A 1 510 ? -46.884 -15.732 4.294 1.00 92.75 510 PRO A CA 1
ATOM 4018 C C . PRO A 1 510 ? -45.804 -16.611 3.648 1.00 92.75 510 PRO A C 1
ATOM 4020 O O . PRO A 1 510 ? -46.114 -17.555 2.932 1.00 92.75 510 PRO A O 1
ATOM 4023 N N . ASN A 1 511 ? -44.531 -16.302 3.914 1.00 93.00 511 ASN A N 1
ATOM 4024 C CA . ASN A 1 511 ? -43.376 -16.969 3.305 1.00 93.00 511 ASN A CA 1
ATOM 4025 C C . ASN A 1 511 ? -42.421 -17.628 4.326 1.00 93.00 511 ASN A C 1
ATOM 4027 O O . ASN A 1 511 ? -41.244 -17.816 4.011 1.00 93.00 511 ASN A O 1
ATOM 4031 N N . ALA A 1 512 ? -42.851 -17.880 5.573 1.00 93.38 512 ALA A N 1
ATOM 4032 C CA . ALA A 1 512 ? -41.966 -18.458 6.594 1.00 93.38 512 ALA A CA 1
ATOM 4033 C C . ALA A 1 512 ? -42.715 -19.165 7.737 1.00 93.38 512 ALA A C 1
ATOM 4035 O O . ALA A 1 512 ? -43.396 -18.524 8.527 1.00 93.38 512 ALA A O 1
ATOM 4036 N N . ASP A 1 513 ? -42.468 -20.464 7.912 1.00 90.75 513 ASP A N 1
ATOM 4037 C CA . ASP A 1 513 ? -43.185 -21.297 8.896 1.00 90.75 513 ASP A CA 1
ATOM 4038 C C . ASP A 1 513 ? -42.831 -21.003 10.361 1.00 90.75 513 ASP A C 1
ATOM 4040 O O . ASP A 1 513 ? -43.567 -21.369 11.273 1.00 90.75 513 ASP A O 1
ATOM 4044 N N . LYS A 1 514 ? -41.679 -20.366 10.596 1.00 93.56 514 LYS A N 1
ATOM 4045 C CA . LYS A 1 514 ? -41.182 -20.030 11.939 1.00 93.56 514 LYS A CA 1
ATOM 4046 C C . LYS A 1 514 ? -41.542 -18.616 12.385 1.00 93.56 514 LYS A C 1
ATOM 4048 O O . LYS A 1 514 ? -41.176 -18.244 13.496 1.00 93.56 514 LYS A O 1
ATOM 4053 N N . LEU A 1 515 ? -42.196 -17.832 11.527 1.00 96.25 515 LEU A N 1
ATOM 4054 C CA . LEU A 1 515 ? -42.465 -16.426 11.795 1.00 96.25 515 LEU A CA 1
ATOM 4055 C C . LEU A 1 515 ? -43.960 -16.156 11.978 1.00 96.25 515 LEU A C 1
ATOM 4057 O O . LEU A 1 515 ? -44.794 -16.704 11.253 1.00 96.25 515 LEU A O 1
ATOM 4061 N N . LEU A 1 516 ? -44.277 -15.276 12.921 1.00 96.50 516 LEU A N 1
ATOM 4062 C CA . LEU A 1 516 ? -45.587 -14.642 13.047 1.00 96.50 516 LEU A CA 1
ATOM 4063 C C . LEU A 1 516 ? -45.477 -13.173 12.640 1.00 96.50 516 LEU A C 1
ATOM 4065 O O . LEU A 1 516 ? -44.392 -12.595 12.681 1.00 96.50 516 LEU A O 1
ATOM 4069 N N . VAL A 1 517 ? -46.591 -12.602 12.192 1.00 97.12 517 VAL A N 1
ATOM 4070 C CA . VAL A 1 517 ? -46.734 -11.175 11.898 1.00 97.12 517 VAL A CA 1
ATOM 4071 C C . VAL A 1 517 ? -47.773 -10.620 12.856 1.00 97.12 517 VAL A C 1
ATOM 4073 O O . VAL A 1 517 ? -48.941 -10.996 12.785 1.00 97.12 517 VAL A O 1
ATOM 4076 N N . GLU A 1 518 ? -47.349 -9.745 13.757 1.00 97.69 518 GLU A N 1
ATOM 4077 C CA . GLU A 1 518 ? -48.193 -9.146 14.781 1.00 97.69 518 GLU A CA 1
ATOM 4078 C C . GLU A 1 518 ? -48.506 -7.680 14.478 1.00 97.69 518 GLU A C 1
ATOM 4080 O O . GLU A 1 518 ? -47.625 -6.887 14.132 1.00 97.69 518 GLU A O 1
ATOM 4085 N N . ARG A 1 519 ? -49.768 -7.293 14.679 1.00 97.44 519 ARG A N 1
ATOM 4086 C CA . ARG A 1 519 ? -50.167 -5.894 14.853 1.00 97.44 519 ARG A CA 1
ATOM 4087 C C . ARG A 1 519 ? -50.148 -5.580 16.337 1.00 97.44 519 ARG A C 1
ATOM 4089 O O . ARG A 1 519 ? -50.861 -6.215 17.109 1.00 97.44 519 ARG A O 1
ATOM 4096 N N . VAL A 1 520 ? -49.339 -4.608 16.734 1.00 96.62 520 VAL A N 1
ATOM 4097 C CA . VAL A 1 520 ? -49.081 -4.300 18.144 1.00 96.62 520 VAL A CA 1
ATOM 4098 C C . VAL A 1 520 ? -49.401 -2.840 18.416 1.00 96.62 520 VAL A C 1
ATOM 4100 O O . VAL A 1 520 ? -48.941 -1.959 17.688 1.00 96.62 520 VAL A O 1
ATOM 4103 N N . ARG A 1 521 ? -50.155 -2.583 19.486 1.00 95.62 521 ARG A N 1
ATOM 4104 C CA . ARG A 1 521 ? -50.364 -1.248 20.044 1.00 95.62 521 ARG A CA 1
ATOM 4105 C C . ARG A 1 521 ? -49.282 -0.938 21.072 1.00 95.62 521 ARG A C 1
ATOM 4107 O O . ARG A 1 521 ? -49.118 -1.662 22.050 1.00 95.62 521 ARG A O 1
ATOM 4114 N N . LEU A 1 522 ? -48.583 0.162 20.840 1.00 90.88 522 LEU A N 1
ATOM 4115 C CA . LEU A 1 522 ? -47.443 0.683 21.581 1.00 90.88 522 LEU A CA 1
ATOM 4116 C C . LEU A 1 522 ? -47.737 2.142 21.966 1.00 90.88 522 LEU A C 1
ATOM 4118 O O . LEU A 1 522 ? -47.568 3.064 21.159 1.00 90.88 522 LEU A O 1
ATOM 4122 N N . GLY A 1 523 ? -48.277 2.344 23.173 1.00 82.19 523 GLY A N 1
ATOM 4123 C CA . GLY A 1 523 ? -48.906 3.613 23.559 1.00 82.19 523 GLY A CA 1
ATOM 4124 C C . GLY A 1 523 ? -50.036 3.978 22.587 1.00 82.19 523 GLY A C 1
ATOM 4125 O O . GLY A 1 523 ? -50.941 3.176 22.363 1.00 82.19 523 GLY A O 1
ATOM 4126 N N . ASP A 1 524 ? -49.936 5.147 21.950 1.00 80.00 524 ASP A N 1
ATOM 4127 C CA . ASP A 1 524 ? -50.920 5.638 20.969 1.00 80.00 524 ASP A CA 1
ATOM 4128 C C . ASP A 1 524 ? -50.633 5.205 19.517 1.00 80.00 524 ASP A C 1
ATOM 4130 O O . ASP A 1 524 ? -51.287 5.671 18.582 1.00 80.00 524 ASP A O 1
ATOM 4134 N N . LYS A 1 525 ? -49.618 4.362 19.284 1.00 87.62 525 LYS A N 1
ATOM 4135 C CA . LYS A 1 525 ? -49.203 3.943 17.936 1.00 87.62 525 LYS A CA 1
ATOM 4136 C C . LYS A 1 525 ? -49.483 2.470 17.698 1.00 87.62 525 LYS A C 1
ATOM 4138 O O . LYS A 1 525 ? -49.251 1.640 18.568 1.00 87.62 525 LYS A O 1
ATOM 4143 N N . GLU A 1 526 ? -49.891 2.140 16.479 1.00 94.56 526 GLU A N 1
ATOM 4144 C CA . GLU A 1 526 ? -49.947 0.760 16.003 1.00 94.56 526 GLU A CA 1
ATOM 4145 C C . GLU A 1 526 ? -48.768 0.493 15.068 1.00 94.56 526 GLU A C 1
ATOM 4147 O O . GLU A 1 526 ? -48.547 1.225 14.100 1.00 94.56 526 GLU A O 1
ATOM 4152 N N . ILE A 1 527 ? -47.998 -0.550 15.367 1.00 94.12 527 ILE A N 1
ATOM 4153 C CA . ILE A 1 527 ? -46.852 -0.983 14.566 1.00 94.12 527 ILE A CA 1
ATOM 4154 C C . ILE A 1 527 ? -47.020 -2.434 14.120 1.00 94.12 527 ILE A C 1
ATOM 4156 O O . ILE A 1 527 ? -47.801 -3.196 14.694 1.00 94.12 527 ILE A O 1
ATOM 4160 N N . GLN A 1 528 ? -46.275 -2.822 13.087 1.00 96.88 528 GLN A N 1
ATOM 4161 C CA . GLN A 1 528 ? -46.138 -4.222 12.695 1.00 96.88 528 GLN A CA 1
ATOM 4162 C C . GLN A 1 528 ? -44.821 -4.792 13.222 1.00 96.88 528 GLN A C 1
ATOM 4164 O O . GLN A 1 528 ? -43.757 -4.212 12.994 1.00 96.88 528 GLN A O 1
ATOM 4169 N N . VAL A 1 529 ? -44.890 -5.938 13.889 1.00 96.75 529 VAL A N 1
ATOM 4170 C CA . VAL A 1 529 ? -43.733 -6.709 14.358 1.00 96.75 529 VAL A CA 1
ATOM 4171 C C . VAL A 1 529 ? -43.749 -8.064 13.656 1.00 96.75 529 VAL A C 1
ATOM 4173 O O . VAL A 1 529 ? -44.809 -8.573 13.305 1.00 96.75 529 VAL A O 1
ATOM 4176 N N . VAL A 1 530 ? -42.571 -8.614 13.373 1.00 96.56 530 VAL A N 1
ATOM 4177 C CA . VAL A 1 530 ? -42.421 -9.984 12.877 1.00 96.56 530 VAL A CA 1
ATOM 4178 C C . VAL A 1 530 ? -41.539 -10.745 13.855 1.00 96.56 530 VAL A C 1
ATOM 4180 O O . VAL A 1 530 ? -40.378 -10.382 14.054 1.00 96.56 530 VAL A O 1
ATOM 4183 N N . SER A 1 531 ? -42.074 -11.802 14.457 1.00 94.44 531 SER A N 1
ATOM 4184 C CA . SER A 1 531 ? -41.421 -12.547 15.536 1.00 94.44 531 SER A CA 1
ATOM 4185 C C . SER A 1 531 ? -41.104 -13.994 15.148 1.00 94.44 531 SER A C 1
ATOM 4187 O O . SER A 1 531 ? -41.737 -14.578 14.273 1.00 94.44 531 SER A O 1
ATOM 4189 N N . GLY A 1 532 ? -40.119 -14.605 15.815 1.00 93.12 532 GLY A N 1
ATOM 4190 C CA . GLY A 1 532 ? -39.687 -15.992 15.584 1.00 93.12 532 GLY A CA 1
ATOM 4191 C C . GLY A 1 532 ? -40.400 -17.062 16.417 1.00 93.12 532 GLY A C 1
ATOM 4192 O O . GLY A 1 532 ? -39.863 -18.158 16.574 1.00 93.12 532 GLY A O 1
ATOM 4193 N N . ILE A 1 533 ? -41.559 -16.755 17.006 1.00 92.94 533 ILE A N 1
ATOM 4194 C CA . ILE A 1 533 ? -42.182 -17.589 18.051 1.00 92.94 533 ILE A CA 1
ATOM 4195 C C . ILE A 1 533 ? -43.296 -18.522 17.547 1.00 92.94 533 ILE A C 1
ATOM 4197 O O . ILE A 1 533 ? -43.963 -19.166 18.356 1.00 92.94 533 ILE A O 1
ATOM 4201 N N . ALA A 1 534 ? -43.462 -18.677 16.228 1.00 92.25 534 ALA A N 1
ATOM 4202 C CA . ALA A 1 534 ? -44.534 -19.487 15.623 1.00 92.25 534 ALA A CA 1
ATOM 4203 C C . ALA A 1 534 ? -44.510 -20.979 16.016 1.00 92.25 534 ALA A C 1
ATOM 4205 O O . ALA A 1 534 ? -45.517 -21.673 15.908 1.00 92.25 534 ALA A O 1
ATOM 4206 N N . GLN A 1 535 ? -43.356 -21.489 16.457 1.00 91.25 535 GLN A N 1
ATOM 4207 C CA . GLN A 1 535 ? -43.213 -22.868 16.938 1.00 91.25 535 GLN A CA 1
ATOM 4208 C C . GLN A 1 535 ? -43.726 -23.070 18.376 1.00 91.25 535 GLN A C 1
ATOM 4210 O O . GLN A 1 535 ? -43.912 -24.208 18.797 1.00 91.25 535 GLN A O 1
ATOM 4215 N N . PHE A 1 536 ? -43.947 -21.981 19.119 1.00 90.88 536 PHE A N 1
ATOM 4216 C CA . PHE A 1 536 ? -44.372 -22.003 20.522 1.00 90.88 536 PHE A CA 1
ATOM 4217 C C . PHE A 1 536 ? -45.776 -21.435 20.730 1.00 90.88 536 PHE A C 1
ATOM 4219 O O . PHE A 1 536 ? -46.466 -21.852 21.656 1.00 90.88 536 PHE A O 1
ATOM 4226 N N . TYR A 1 537 ? -46.205 -20.511 19.870 1.00 92.81 537 TYR A N 1
ATOM 4227 C CA . TYR A 1 537 ? -47.497 -19.844 19.970 1.00 92.81 537 TYR A CA 1
ATOM 4228 C C . TYR A 1 537 ? -48.260 -19.936 18.658 1.00 92.81 537 TYR A C 1
ATOM 4230 O O . TYR A 1 537 ? -47.685 -19.764 17.579 1.00 92.81 537 TYR A O 1
ATOM 4238 N N . LYS A 1 538 ? -49.570 -20.169 18.755 1.00 93.69 538 LYS A N 1
ATOM 4239 C CA . LYS A 1 538 ? -50.467 -19.990 17.618 1.00 93.69 538 LYS A CA 1
ATOM 4240 C C . LYS A 1 538 ? -50.939 -18.535 17.561 1.00 93.69 538 LYS A C 1
ATOM 4242 O O . LYS A 1 538 ? -51.013 -17.892 18.609 1.00 93.69 538 LYS A O 1
ATOM 4247 N N . PRO A 1 539 ? -51.279 -18.009 16.373 1.00 93.56 539 PRO A N 1
ATOM 4248 C CA . PRO A 1 539 ? -51.728 -16.625 16.243 1.00 93.56 539 PRO A CA 1
ATOM 4249 C C . PRO A 1 539 ? -52.928 -16.285 17.141 1.00 93.56 539 PRO A C 1
ATOM 4251 O O . PRO A 1 539 ? -52.982 -15.206 17.729 1.00 93.56 539 PRO A O 1
ATOM 4254 N N . GLU A 1 540 ? -53.854 -17.232 17.316 1.00 92.94 540 GLU A N 1
ATOM 4255 C CA . GLU A 1 540 ? -55.071 -17.043 18.114 1.00 92.94 540 GLU A CA 1
ATOM 4256 C C . GLU A 1 540 ? -54.773 -16.887 19.613 1.00 92.94 540 GLU A C 1
ATOM 4258 O O . GLU A 1 540 ? -55.543 -16.260 20.336 1.00 92.94 540 GLU A O 1
ATOM 4263 N N . ASP A 1 541 ? -53.631 -17.407 20.077 1.00 90.56 541 ASP A N 1
ATOM 4264 C CA . ASP A 1 541 ? -53.214 -17.336 21.477 1.00 90.56 541 ASP A CA 1
ATOM 4265 C C . ASP A 1 541 ? -52.575 -15.986 21.837 1.00 90.56 541 ASP A C 1
ATOM 4267 O O . ASP A 1 541 ? -52.228 -15.778 23.002 1.00 90.56 541 ASP A O 1
ATOM 4271 N N . LEU A 1 542 ? -52.335 -15.104 20.862 1.00 93.81 542 LEU A N 1
ATOM 4272 C CA . LEU A 1 542 ? -51.585 -13.860 21.056 1.00 93.81 542 LEU A CA 1
ATOM 4273 C C . LEU A 1 542 ? -52.471 -12.618 21.128 1.00 93.81 542 LEU A C 1
ATOM 4275 O O . LEU A 1 542 ? -52.112 -11.675 21.829 1.00 93.81 542 LEU A O 1
ATOM 4279 N N . ALA A 1 543 ? -53.618 -12.610 20.447 1.00 93.31 543 ALA A N 1
ATOM 4280 C CA . 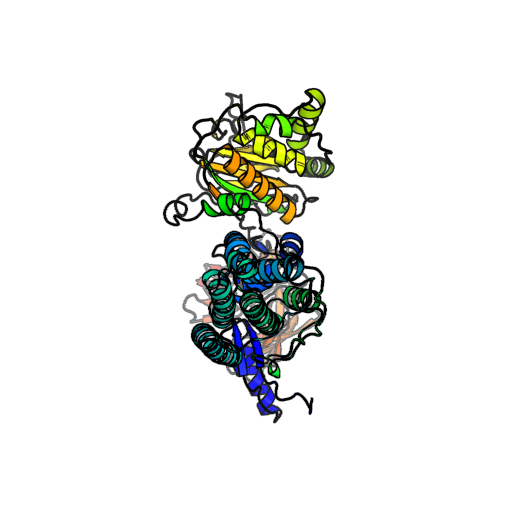ALA A 1 543 ? -54.511 -11.455 20.435 1.00 93.31 543 ALA A CA 1
ATOM 4281 C C . ALA A 1 543 ? -54.983 -11.089 21.859 1.00 93.31 543 ALA A C 1
ATOM 4283 O O . ALA A 1 543 ? -55.405 -11.944 22.637 1.00 93.31 543 ALA A O 1
ATOM 4284 N N . GLY A 1 544 ? -54.885 -9.806 22.207 1.00 91.44 544 GLY A N 1
ATOM 4285 C CA . GLY A 1 544 ? -55.209 -9.249 23.522 1.00 91.44 544 GLY A CA 1
ATOM 4286 C C . GLY A 1 544 ? -54.139 -9.455 24.601 1.00 91.44 544 GLY A C 1
ATOM 4287 O O . GLY A 1 544 ? -54.316 -8.985 25.727 1.00 91.44 544 GLY A O 1
ATOM 4288 N N . LYS A 1 545 ? -53.021 -10.141 24.314 1.00 94.25 545 LYS A N 1
ATOM 4289 C CA . LYS A 1 545 ? -51.940 -10.300 25.298 1.00 94.25 545 LYS A CA 1
ATOM 4290 C C . LYS A 1 545 ? -51.071 -9.052 25.388 1.00 94.25 545 LYS A C 1
ATOM 4292 O O . LYS A 1 545 ? -50.698 -8.453 24.380 1.00 94.25 545 LYS A O 1
ATOM 4297 N N . LYS A 1 546 ? -50.679 -8.726 26.622 1.00 95.31 546 LYS A N 1
ATOM 4298 C CA . LYS A 1 546 ? -49.612 -7.764 26.898 1.00 95.31 546 LYS A CA 1
ATOM 4299 C C . LYS A 1 546 ? -48.245 -8.430 26.783 1.00 95.31 546 LYS A C 1
ATOM 4301 O O . LYS A 1 546 ? -48.062 -9.547 27.272 1.00 95.31 546 LYS A O 1
ATOM 4306 N N . ALA A 1 547 ? -47.290 -7.728 26.196 1.00 95.56 547 ALA A N 1
ATOM 4307 C CA . ALA A 1 547 ? -45.895 -8.145 26.112 1.00 95.56 547 ALA A CA 1
ATOM 4308 C C . ALA A 1 547 ? -44.972 -6.924 26.157 1.00 95.56 547 ALA A C 1
ATOM 4310 O O . ALA A 1 547 ? -45.435 -5.792 26.042 1.00 95.56 547 ALA A O 1
ATOM 4311 N N . ILE A 1 548 ? -43.672 -7.144 26.317 1.00 95.75 548 ILE A N 1
ATOM 4312 C CA . ILE A 1 548 ? -42.662 -6.085 26.221 1.00 95.75 548 ILE A CA 1
ATOM 4313 C C . ILE A 1 548 ? -42.056 -6.044 24.816 1.00 95.75 548 ILE A C 1
ATOM 4315 O O . ILE A 1 548 ? -41.763 -7.084 24.222 1.00 95.75 548 ILE A O 1
ATOM 4319 N N . PHE A 1 549 ? -41.870 -4.837 24.287 1.00 95.81 549 PHE A N 1
ATOM 4320 C CA . PHE A 1 549 ? -41.390 -4.605 22.929 1.00 95.81 549 PHE A CA 1
ATOM 4321 C C . PHE A 1 549 ? -40.255 -3.590 22.904 1.00 95.81 549 PHE A C 1
ATOM 4323 O O . PHE A 1 549 ? -40.324 -2.565 23.578 1.00 95.81 549 PHE A O 1
ATOM 4330 N N . LEU A 1 550 ? -39.248 -3.847 22.072 1.00 94.56 550 LEU A N 1
ATOM 4331 C CA . LEU A 1 550 ? -38.214 -2.883 21.714 1.00 94.56 550 LEU A CA 1
ATOM 4332 C C . LEU A 1 550 ? -38.702 -2.021 20.542 1.00 94.56 550 LEU A C 1
ATOM 4334 O O . LEU A 1 550 ? -38.891 -2.518 19.427 1.00 94.56 550 LEU A O 1
ATOM 4338 N N . ARG A 1 551 ? -38.905 -0.729 20.807 1.00 91.62 551 ARG A N 1
ATOM 4339 C CA . ARG A 1 551 ? -39.559 0.223 19.901 1.00 91.62 551 ARG A CA 1
ATOM 4340 C C . ARG A 1 551 ? -38.598 1.029 19.036 1.00 91.62 551 ARG A C 1
ATOM 4342 O O . ARG A 1 551 ? -38.937 1.343 17.900 1.00 91.62 551 ARG A O 1
ATOM 4349 N N . ASN A 1 552 ? -37.417 1.377 19.542 1.00 93.25 552 ASN A N 1
ATOM 4350 C CA . ASN A 1 552 ? -36.423 2.141 18.782 1.00 93.25 552 ASN A CA 1
ATOM 4351 C C . ASN A 1 552 ? -35.503 1.254 17.926 1.00 93.25 552 ASN A C 1
ATOM 4353 O O . ASN A 1 552 ? -34.468 1.724 17.460 1.00 93.25 552 ASN A O 1
ATOM 4357 N N . LEU A 1 553 ? -35.858 -0.016 17.695 1.00 92.38 553 LEU A N 1
ATOM 4358 C CA . LEU A 1 553 ? -35.114 -0.888 16.791 1.00 92.38 553 LEU A CA 1
ATOM 4359 C C . LEU A 1 553 ? -35.266 -0.404 15.347 1.00 92.38 553 LEU A C 1
ATOM 4361 O O . LEU A 1 553 ? -36.377 -0.183 14.863 1.00 92.38 553 LEU A O 1
ATOM 4365 N N . LYS A 1 554 ? -34.144 -0.309 14.634 1.00 92.94 554 LYS A N 1
ATOM 4366 C CA . LYS A 1 554 ? -34.123 -0.014 13.206 1.00 92.94 554 LYS A CA 1
ATOM 4367 C C . LYS A 1 554 ? -35.052 -0.972 12.448 1.00 92.94 554 LYS A C 1
ATOM 4369 O O . LYS A 1 554 ? -34.847 -2.188 12.537 1.00 92.94 554 LYS A O 1
ATOM 4374 N N . PRO A 1 555 ? -36.025 -0.466 11.665 1.00 92.75 555 PRO A N 1
ATOM 4375 C CA . PRO A 1 555 ? -36.929 -1.319 10.912 1.00 92.75 555 PRO A CA 1
ATOM 4376 C C . PRO A 1 555 ? -36.181 -2.279 9.984 1.00 92.75 555 PRO A C 1
ATOM 4378 O O . PRO A 1 555 ? -35.236 -1.899 9.289 1.00 92.75 555 PRO A O 1
ATOM 4381 N N . ALA A 1 556 ? -36.639 -3.525 9.941 1.00 92.69 556 ALA A N 1
ATOM 4382 C CA . ALA A 1 556 ? -36.053 -4.582 9.130 1.00 92.69 556 ALA A CA 1
ATOM 4383 C C . ALA A 1 556 ? -37.110 -5.218 8.227 1.00 92.69 556 ALA A C 1
ATOM 4385 O O . ALA A 1 556 ? -38.298 -5.215 8.530 1.00 92.69 556 ALA A O 1
ATOM 4386 N N . THR A 1 557 ? -36.682 -5.792 7.103 1.00 93.62 557 THR A N 1
ATOM 4387 C CA . THR A 1 557 ? -37.557 -6.615 6.258 1.00 93.62 557 THR A CA 1
ATOM 4388 C C . THR A 1 557 ? -37.215 -8.080 6.474 1.00 93.62 557 THR A C 1
ATOM 4390 O O . THR A 1 557 ? -36.153 -8.550 6.066 1.00 93.62 557 THR A O 1
ATOM 4393 N N . LEU A 1 558 ? -38.121 -8.815 7.108 1.00 90.56 558 LEU A N 1
ATOM 4394 C CA . LEU A 1 558 ? -37.986 -10.238 7.384 1.00 90.56 558 LEU A CA 1
ATOM 4395 C C . LEU A 1 558 ? -38.785 -10.996 6.327 1.00 90.56 558 LEU A C 1
ATOM 4397 O O . LEU A 1 558 ? -40.003 -10.909 6.280 1.00 90.56 558 LEU A O 1
ATOM 4401 N N . ARG A 1 559 ? -38.087 -11.694 5.419 1.00 91.50 559 ARG A N 1
ATOM 4402 C CA . ARG A 1 559 ? -38.707 -12.520 4.355 1.00 91.50 559 ARG A CA 1
ATOM 4403 C C . ARG A 1 559 ? -39.773 -11.779 3.520 1.00 91.50 559 ARG A C 1
ATOM 4405 O O . ARG A 1 559 ? -40.738 -12.382 3.054 1.00 91.50 559 ARG A O 1
ATOM 4412 N N . GLY A 1 560 ? -39.546 -10.484 3.289 1.00 89.88 560 GLY A N 1
ATOM 4413 C CA . GLY A 1 560 ? -40.411 -9.614 2.486 1.00 89.88 560 GLY A CA 1
ATOM 4414 C C . GLY A 1 560 ? -41.468 -8.841 3.281 1.00 89.88 560 GLY A C 1
ATOM 4415 O O . GLY A 1 560 ? -42.144 -8.004 2.695 1.00 89.88 560 GLY A O 1
ATOM 4416 N N . VAL A 1 561 ? -41.589 -9.070 4.592 1.00 93.75 561 VAL A N 1
ATOM 4417 C CA . VAL A 1 561 ? -42.531 -8.365 5.473 1.00 93.75 561 VAL A CA 1
ATOM 4418 C C . VAL A 1 561 ? -41.765 -7.411 6.391 1.00 93.75 561 VAL A C 1
ATOM 4420 O O . VAL A 1 561 ? -40.731 -7.767 6.955 1.00 93.75 561 VAL A O 1
ATOM 4423 N N . ALA A 1 562 ? -42.243 -6.174 6.520 1.00 93.81 562 ALA A N 1
ATOM 4424 C CA . ALA A 1 562 ? -41.617 -5.172 7.377 1.00 93.81 562 ALA A CA 1
ATOM 4425 C C . ALA A 1 562 ? -41.856 -5.481 8.866 1.00 93.81 562 ALA A C 1
ATOM 4427 O O . ALA A 1 562 ? -42.980 -5.779 9.262 1.00 93.81 562 ALA A O 1
ATOM 4428 N N . SER A 1 563 ? -40.816 -5.356 9.686 1.00 95.88 563 SER A N 1
ATOM 4429 C CA . SER A 1 563 ? -40.882 -5.352 11.147 1.00 95.88 563 SER A CA 1
ATOM 4430 C C . SER A 1 563 ? -40.338 -4.027 11.655 1.00 95.88 563 SER A C 1
ATOM 4432 O O . SER A 1 563 ? -39.228 -3.630 11.299 1.00 95.88 563 SER A O 1
ATOM 4434 N N . GLN A 1 564 ? -41.128 -3.335 12.465 1.00 93.94 564 GLN A N 1
ATOM 4435 C CA . GLN A 1 564 ? -40.841 -2.000 12.996 1.00 93.94 564 GLN A CA 1
ATOM 4436 C C . GLN A 1 564 ? -40.485 -2.036 14.490 1.00 93.94 564 GLN A C 1
ATOM 4438 O O . GLN A 1 564 ? -40.492 -1.005 15.151 1.00 93.94 564 GLN A O 1
ATOM 4443 N N . GLY A 1 565 ? -40.214 -3.227 15.020 1.00 93.19 565 GLY A N 1
ATOM 4444 C CA . GLY A 1 565 ? -39.858 -3.461 16.411 1.00 93.19 565 GLY A CA 1
ATOM 4445 C C . GLY A 1 565 ? -39.536 -4.932 16.648 1.00 93.19 565 GLY A C 1
ATOM 4446 O O . GLY A 1 565 ? -39.429 -5.720 15.701 1.00 93.19 565 GLY A O 1
ATOM 4447 N N . MET A 1 566 ? -39.394 -5.298 17.917 1.00 95.06 566 MET A N 1
ATOM 4448 C CA . MET A 1 566 ? -39.121 -6.669 18.348 1.00 95.06 566 MET A CA 1
ATOM 4449 C C . MET A 1 566 ? -39.883 -6.968 19.638 1.00 95.06 566 MET A C 1
ATOM 4451 O O . MET A 1 566 ? -39.838 -6.173 20.571 1.00 95.06 566 MET A O 1
ATOM 4455 N N . ILE A 1 567 ? -40.588 -8.100 19.682 1.00 95.50 567 ILE A N 1
ATOM 4456 C CA . ILE A 1 567 ? -41.156 -8.648 20.920 1.00 95.50 567 ILE A CA 1
ATOM 4457 C C . ILE A 1 567 ? -40.043 -9.329 21.713 1.00 95.50 567 ILE A C 1
ATOM 4459 O O . ILE A 1 567 ? -39.282 -10.096 21.128 1.00 95.50 567 ILE A O 1
ATOM 4463 N N . LEU A 1 568 ? -39.955 -9.060 23.016 1.00 94.50 568 LEU A N 1
ATOM 4464 C CA . LEU A 1 568 ? -38.954 -9.689 23.876 1.00 94.50 568 LEU A CA 1
ATOM 4465 C C . LEU A 1 568 ? -39.565 -10.882 24.614 1.00 94.50 568 LEU A C 1
ATOM 4467 O O . LEU A 1 568 ? -40.593 -10.754 25.289 1.00 94.50 568 LEU A O 1
ATOM 4471 N N . VAL A 1 569 ? -38.933 -12.049 24.494 1.00 94.75 569 VAL A N 1
ATOM 4472 C CA . VAL A 1 569 ? -39.421 -13.304 25.088 1.00 94.75 569 VAL A CA 1
ATOM 4473 C C . VAL A 1 569 ? -38.360 -13.970 25.952 1.00 94.75 569 VAL A C 1
ATOM 4475 O O . VAL A 1 569 ? -37.166 -13.905 25.677 1.00 94.75 569 VAL A O 1
ATOM 4478 N N . ALA A 1 570 ? -38.803 -14.627 27.018 1.00 95.44 570 ALA A N 1
ATOM 4479 C CA . ALA A 1 570 ? -37.959 -15.408 27.905 1.00 95.44 570 ALA A CA 1
ATOM 4480 C C . ALA A 1 570 ? -37.749 -16.819 27.342 1.00 95.44 570 ALA A C 1
ATOM 4482 O O . ALA A 1 570 ? -38.715 -17.523 27.067 1.00 95.44 570 ALA A O 1
ATOM 4483 N N . GLU A 1 571 ? -36.503 -17.273 27.233 1.00 94.50 571 GLU A N 1
ATOM 4484 C CA . GLU A 1 571 ? -36.143 -18.638 26.829 1.00 94.50 571 GLU A CA 1
ATOM 4485 C C . GLU A 1 571 ? -35.330 -19.330 27.919 1.00 94.50 571 GLU A C 1
ATOM 4487 O O . GLU A 1 571 ? -34.378 -18.766 28.466 1.00 94.50 571 GLU A O 1
ATOM 4492 N N . SER A 1 572 ? -35.683 -20.580 28.214 1.00 92.50 572 SER A N 1
ATOM 4493 C CA . SER A 1 572 ? -34.944 -21.422 29.153 1.00 92.50 572 SER A CA 1
ATOM 4494 C C . SER A 1 572 ? -33.553 -21.806 28.624 1.00 92.50 572 SER A C 1
ATOM 4496 O O . SER A 1 572 ? -33.341 -21.936 27.421 1.00 92.50 572 SER A O 1
ATOM 4498 N N . LYS A 1 573 ? -32.575 -22.042 29.514 1.00 87.50 573 LYS A N 1
ATOM 4499 C CA . LYS A 1 573 ? -31.190 -22.408 29.115 1.00 87.50 573 LYS A CA 1
ATOM 4500 C C . LYS A 1 573 ? -31.099 -23.619 28.171 1.00 87.50 573 LYS A C 1
ATOM 4502 O O . LYS A 1 573 ? -30.198 -23.676 27.338 1.00 87.50 573 LYS A O 1
ATOM 4507 N N . ASP A 1 574 ? -32.012 -24.575 28.303 1.00 87.12 574 ASP A N 1
ATOM 4508 C CA . ASP A 1 574 ? -32.115 -25.788 27.481 1.00 87.12 574 ASP A CA 1
ATOM 4509 C C . ASP A 1 574 ? -32.938 -25.595 26.190 1.00 87.12 574 ASP A C 1
ATOM 4511 O O . ASP A 1 574 ? -33.072 -26.534 25.408 1.00 87.12 574 ASP A O 1
ATOM 4515 N N . LYS A 1 575 ? -33.475 -24.388 25.956 1.00 82.62 575 LYS A N 1
ATOM 4516 C CA . LYS A 1 575 ? -34.342 -24.014 24.823 1.00 82.62 575 LYS A CA 1
ATOM 4517 C C . LYS A 1 575 ? -35.650 -24.805 24.731 1.00 82.62 575 LYS A C 1
ATOM 4519 O O . LYS A 1 575 ? -36.300 -24.789 23.687 1.00 82.62 575 LYS A O 1
ATOM 4524 N N . SER A 1 576 ? -36.039 -25.504 25.797 1.00 84.56 576 SER A N 1
ATOM 4525 C CA . SER A 1 576 ? -37.269 -26.301 25.821 1.00 84.56 576 SER A CA 1
ATOM 4526 C C . SER A 1 576 ? -38.526 -25.446 25.994 1.00 84.56 576 SER A C 1
ATOM 4528 O O . SER A 1 576 ? -39.615 -25.877 25.615 1.00 84.56 576 SER A O 1
ATOM 4530 N N . LYS A 1 577 ? -38.387 -24.227 26.532 1.00 88.19 577 LYS A N 1
ATOM 4531 C CA . LYS A 1 577 ? -39.496 -23.320 26.827 1.00 88.19 577 LYS A CA 1
ATOM 4532 C C . LYS A 1 577 ? -39.185 -21.900 26.359 1.00 88.19 577 LYS A C 1
ATOM 4534 O O . LYS A 1 577 ? -38.150 -21.344 26.720 1.00 88.19 577 LYS A O 1
ATOM 4539 N N . VAL A 1 578 ? -40.129 -21.310 25.626 1.00 91.81 578 VAL A N 1
ATOM 4540 C CA . VAL A 1 578 ? -40.172 -19.878 25.306 1.00 91.81 578 VAL A CA 1
ATOM 4541 C C . VAL A 1 578 ? -41.474 -19.301 25.841 1.00 91.81 578 VAL A C 1
ATOM 4543 O O . VAL A 1 578 ? -42.540 -19.875 25.630 1.00 91.81 578 VAL A O 1
ATOM 4546 N N . GLU A 1 579 ? -41.377 -18.196 26.570 1.00 94.06 579 GLU A N 1
ATOM 4547 C CA . GLU A 1 579 ? -42.483 -17.566 27.278 1.00 94.06 579 GLU A CA 1
ATOM 4548 C C . GLU A 1 579 ? -42.510 -16.058 27.007 1.00 94.06 579 GLU A C 1
ATOM 4550 O O . GLU A 1 579 ? -41.502 -15.369 27.157 1.00 94.06 579 GLU A O 1
ATOM 4555 N N . ILE A 1 580 ? -43.671 -15.527 26.630 1.00 93.12 580 ILE A N 1
ATOM 4556 C CA . ILE A 1 580 ? -43.883 -14.079 26.546 1.00 93.12 580 ILE A CA 1
ATOM 4557 C C . ILE A 1 580 ? -43.859 -13.487 27.956 1.00 93.12 580 ILE A C 1
ATOM 4559 O O . ILE A 1 580 ? -44.586 -13.936 28.841 1.00 93.12 580 ILE A O 1
ATOM 4563 N N . VAL A 1 581 ? -43.037 -12.457 28.156 1.00 91.94 581 VAL A N 1
ATOM 4564 C CA . VAL A 1 581 ? -42.993 -11.710 29.414 1.00 91.94 581 VAL A CA 1
ATOM 4565 C C . VAL A 1 581 ? -44.164 -10.728 29.424 1.00 91.94 581 VAL A C 1
ATOM 4567 O O . VAL A 1 581 ? -44.182 -9.780 28.639 1.00 91.94 581 VAL A O 1
ATOM 4570 N N . SER A 1 582 ? -45.144 -10.962 30.301 1.00 89.69 582 SER A N 1
ATOM 4571 C CA . SER A 1 582 ? -46.395 -10.191 30.383 1.00 89.69 582 SER A CA 1
ATOM 4572 C C . SER A 1 582 ? -46.526 -9.473 31.735 1.00 89.69 582 SER A C 1
ATOM 4574 O O . SER A 1 582 ? -47.074 -10.054 32.673 1.00 89.69 582 SER A O 1
ATOM 4576 N N . PRO A 1 583 ? -46.044 -8.223 31.865 1.00 88.88 583 PRO A N 1
ATOM 4577 C CA . PRO A 1 583 ? -46.200 -7.446 33.096 1.00 88.88 583 PRO A CA 1
ATOM 4578 C C . PRO A 1 583 ? -47.657 -7.006 33.326 1.00 88.88 583 PRO A C 1
ATOM 4580 O O . PRO A 1 583 ? -48.438 -6.861 32.379 1.00 88.88 583 PRO A O 1
ATOM 4583 N N . ALA A 1 584 ? -48.028 -6.760 34.585 1.00 89.62 584 ALA A N 1
ATOM 4584 C CA . ALA A 1 584 ? -49.356 -6.276 34.967 1.00 89.62 584 ALA A CA 1
ATOM 4585 C C . ALA A 1 584 ? -49.567 -4.792 34.617 1.00 89.62 584 ALA A C 1
ATOM 4587 O O . ALA A 1 584 ? -50.707 -4.369 34.378 1.00 89.62 584 ALA A O 1
ATOM 4588 N N . SER A 1 585 ? -48.480 -4.019 34.557 1.00 92.94 585 SER A N 1
ATOM 4589 C CA . SER A 1 585 ? -48.486 -2.581 34.286 1.00 92.94 585 SER A CA 1
ATOM 4590 C C . SER A 1 585 ? -49.245 -2.200 32.995 1.00 92.94 585 SER A C 1
ATOM 4592 O O . SER A 1 585 ? -49.454 -3.034 32.098 1.00 92.94 585 SER A O 1
ATOM 4594 N N . PRO A 1 586 ? -49.755 -0.957 32.897 1.00 92.06 586 PRO A N 1
ATOM 4595 C CA . PRO A 1 586 ? -50.514 -0.492 31.735 1.00 92.06 586 PRO A CA 1
ATOM 4596 C C . PRO A 1 586 ? -49.731 -0.570 30.415 1.00 92.06 586 PRO A C 1
ATOM 4598 O O . PRO A 1 586 ? -48.503 -0.537 30.392 1.00 92.06 586 PRO A O 1
ATOM 4601 N N . VAL A 1 587 ? -50.461 -0.652 29.299 1.00 92.50 587 VAL A N 1
ATOM 4602 C CA . VAL A 1 587 ? -49.873 -0.500 27.957 1.00 92.50 587 VAL A CA 1
ATOM 4603 C C . VAL A 1 587 ? -49.261 0.899 27.849 1.00 92.50 587 VAL A C 1
ATOM 4605 O O . VAL A 1 587 ? -49.869 1.872 28.286 1.00 92.50 587 VAL A O 1
ATOM 4608 N N . GLY A 1 588 ? -48.065 0.989 27.274 1.00 90.50 588 GLY A N 1
ATOM 4609 C CA . GLY A 1 588 ? -47.271 2.211 27.162 1.00 90.50 588 GLY A CA 1
ATOM 4610 C C . GLY A 1 588 ? -46.240 2.399 28.275 1.00 90.50 588 GLY A C 1
ATOM 4611 O O . GLY A 1 588 ? -45.332 3.208 28.098 1.00 90.50 588 GLY A O 1
ATOM 4612 N N . SER A 1 589 ? -4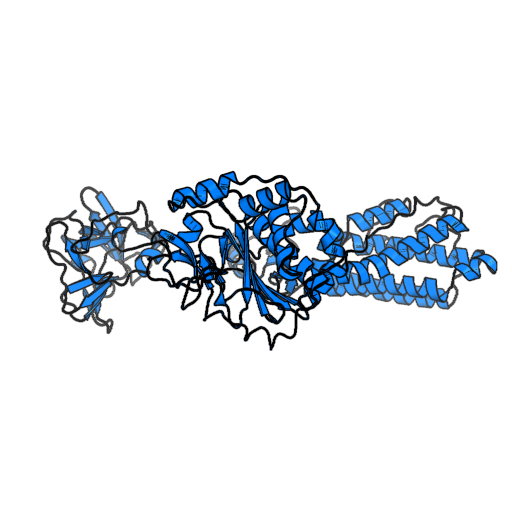6.319 1.645 29.379 1.00 92.88 589 SER A N 1
ATOM 4613 C CA . SER A 1 589 ? -45.335 1.777 30.455 1.00 92.88 589 SER A CA 1
ATOM 4614 C C . SER A 1 589 ? -43.940 1.337 30.024 1.00 92.88 589 SER A C 1
ATOM 4616 O O . SER A 1 589 ? -43.776 0.280 29.404 1.00 92.88 589 SER A O 1
ATOM 4618 N N . LYS A 1 590 ? -42.930 2.142 30.371 1.00 93.25 590 LYS A N 1
ATOM 4619 C CA . LYS A 1 590 ? -41.523 1.875 30.047 1.00 93.25 590 LYS A CA 1
ATOM 4620 C C . LYS A 1 590 ? -40.927 0.775 30.915 1.00 93.25 590 LYS A C 1
ATOM 4622 O O . LYS A 1 590 ? -41.332 0.586 32.061 1.00 93.25 590 LYS A O 1
ATOM 4627 N N . VAL A 1 591 ? -39.948 0.069 30.354 1.00 93.75 591 VAL A N 1
ATOM 4628 C CA . VAL A 1 591 ? -39.113 -0.916 31.051 1.00 93.75 591 VAL A CA 1
ATOM 4629 C C . VAL A 1 591 ? -37.697 -0.365 31.172 1.00 93.75 591 VAL A C 1
ATOM 4631 O O . VAL A 1 591 ? -37.091 0.036 30.180 1.00 93.75 591 VAL A O 1
ATOM 4634 N N . GLU A 1 592 ? -37.160 -0.366 32.386 1.00 93.75 592 GLU A N 1
ATOM 4635 C CA . GLU A 1 592 ? -35.874 0.236 32.733 1.00 93.75 592 GLU A CA 1
ATOM 4636 C C . GLU A 1 592 ? -35.084 -0.624 33.730 1.00 93.75 592 GLU A C 1
ATOM 4638 O O . GLU A 1 592 ? -35.598 -1.586 34.310 1.00 93.75 592 GLU A O 1
ATOM 4643 N N . LEU A 1 593 ? -33.803 -0.301 33.928 1.00 93.06 593 LEU A N 1
ATOM 4644 C CA . LEU A 1 593 ? -33.004 -0.926 34.980 1.00 93.06 593 LEU A CA 1
ATOM 4645 C C . LEU A 1 593 ? -33.266 -0.236 36.313 1.00 93.06 593 LEU A C 1
ATOM 4647 O O . LEU A 1 593 ? -33.215 0.987 36.422 1.00 93.06 593 LEU A O 1
ATOM 4651 N N . LYS A 1 594 ? -33.472 -1.032 37.364 1.00 91.75 594 LYS A N 1
ATOM 4652 C CA . LYS A 1 594 ? -33.687 -0.520 38.719 1.00 91.75 594 LYS A CA 1
ATOM 4653 C C . LYS A 1 594 ? -32.552 0.420 39.142 1.00 91.75 594 LYS A C 1
ATOM 4655 O O . LYS A 1 594 ? -31.405 -0.008 39.284 1.00 91.75 594 LYS A O 1
ATOM 4660 N N . GLY A 1 595 ? -32.892 1.683 39.401 1.00 84.94 595 GLY A N 1
ATOM 4661 C CA . GLY A 1 595 ? -31.938 2.712 39.825 1.00 84.94 595 GLY A CA 1
ATOM 4662 C C . GLY A 1 595 ? -31.125 3.334 38.685 1.00 84.94 595 GLY A C 1
ATOM 4663 O O . GLY A 1 595 ? -30.065 3.902 38.941 1.00 84.94 595 GLY A O 1
ATOM 4664 N N . GLU A 1 596 ? -31.581 3.217 37.438 1.00 83.25 596 GLU A N 1
ATOM 4665 C CA . GLU A 1 596 ? -30.964 3.845 36.272 1.00 83.25 596 GLU A CA 1
ATOM 4666 C C . GLU A 1 596 ? -32.003 4.592 35.441 1.00 83.25 596 GLU A C 1
ATOM 4668 O O . GLU A 1 596 ? -33.098 4.095 35.210 1.00 83.25 596 GLU A O 1
ATOM 4673 N N . VAL A 1 597 ? -31.653 5.798 34.996 1.00 76.50 597 VAL A N 1
ATOM 4674 C CA . VAL A 1 597 ? -32.550 6.643 34.205 1.00 76.50 597 VAL A CA 1
ATOM 4675 C C . VAL A 1 597 ? -32.449 6.248 32.734 1.00 76.50 597 VAL A C 1
ATOM 4677 O O . VAL A 1 597 ? -31.353 6.263 32.167 1.00 76.50 597 VAL A O 1
ATOM 4680 N N . SER A 1 598 ? -33.588 5.937 32.112 1.00 83.06 598 SER A N 1
ATOM 4681 C CA . SER A 1 598 ? -33.672 5.648 30.677 1.00 83.06 598 SER A CA 1
ATOM 4682 C C . SER A 1 598 ? -33.252 6.856 29.819 1.00 83.06 598 SER A C 1
ATOM 4684 O O . SER A 1 598 ? -33.619 8.000 30.094 1.00 83.06 598 SER A O 1
ATOM 4686 N N . GLN A 1 599 ? -32.452 6.610 28.779 1.00 87.31 599 GLN A N 1
ATOM 4687 C CA . GLN A 1 599 ? -31.919 7.599 27.831 1.00 87.31 599 GLN A CA 1
ATOM 4688 C C . GLN A 1 599 ? -31.973 7.032 26.398 1.00 87.31 599 GLN A C 1
ATOM 4690 O O . GLN A 1 599 ? -30.923 6.797 25.786 1.00 87.31 599 GLN A O 1
ATOM 4695 N N . PRO A 1 600 ? -33.176 6.769 25.855 1.00 89.75 600 PRO A N 1
ATOM 4696 C CA . PRO A 1 600 ? -33.320 6.043 24.603 1.00 89.75 600 PRO A CA 1
ATOM 4697 C C . PRO A 1 600 ? -32.689 6.804 23.432 1.00 89.75 600 PRO A C 1
ATOM 4699 O O . PRO A 1 600 ? -32.923 8.000 23.241 1.00 89.75 600 PRO A O 1
ATOM 4702 N N . LYS A 1 601 ? -31.898 6.098 22.615 1.00 88.12 601 LYS A N 1
ATOM 4703 C CA . LYS A 1 601 ? -31.401 6.634 21.338 1.00 88.12 601 LYS A CA 1
ATOM 4704 C C . LYS A 1 601 ? -32.548 6.706 20.312 1.00 88.12 601 LYS A C 1
ATOM 4706 O O . LYS A 1 601 ? -33.494 5.924 20.416 1.00 88.12 601 LYS A O 1
ATOM 4711 N N . PRO A 1 602 ? -32.464 7.578 19.286 1.00 86.25 602 PRO A N 1
ATOM 4712 C CA . PRO A 1 602 ? -33.483 7.651 18.233 1.00 86.25 602 PRO A CA 1
ATOM 4713 C C . PRO A 1 602 ? -33.689 6.333 17.472 1.00 86.25 602 PRO A C 1
ATOM 4715 O O . PRO A 1 602 ? -34.815 6.008 17.107 1.00 86.25 602 PRO A O 1
ATOM 4718 N N . GLU A 1 603 ? -32.607 5.587 17.237 1.00 87.19 603 GLU A N 1
ATOM 4719 C CA . GLU A 1 603 ? -32.603 4.297 16.542 1.00 87.19 603 GLU A CA 1
ATOM 4720 C C . GLU A 1 603 ? -31.470 3.417 17.110 1.00 87.19 603 GLU A C 1
ATOM 4722 O O . GLU A 1 603 ? -30.388 3.930 17.407 1.00 87.19 603 GLU A O 1
ATOM 4727 N N . VAL A 1 604 ? -31.711 2.110 17.259 1.00 89.56 604 VAL A N 1
ATOM 4728 C CA . VAL A 1 604 ? -30.727 1.088 17.670 1.00 89.56 604 VAL A CA 1
ATOM 4729 C C . VAL A 1 604 ? -30.704 -0.064 16.667 1.00 89.56 604 VAL A C 1
ATOM 4731 O O . VAL A 1 604 ? -31.726 -0.374 16.052 1.00 89.56 604 VAL A O 1
ATOM 4734 N N . THR A 1 605 ? -29.558 -0.717 16.468 1.00 89.31 605 THR A N 1
ATOM 4735 C CA . THR A 1 605 ? -29.477 -1.883 15.574 1.00 89.31 605 THR A CA 1
ATOM 4736 C C . THR A 1 605 ? -29.721 -3.196 16.325 1.00 89.31 605 THR A C 1
ATOM 4738 O O . THR A 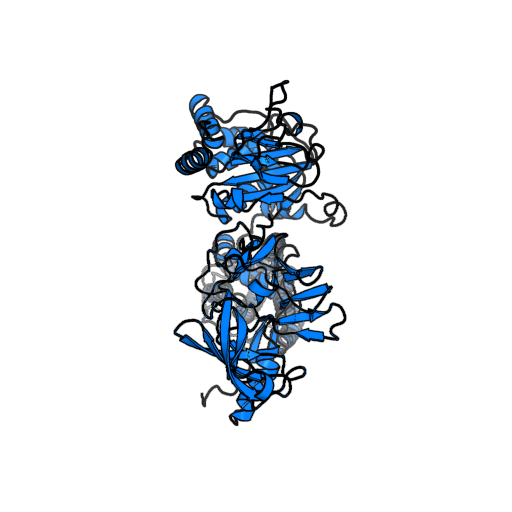1 605 ? -29.603 -3.262 17.548 1.00 89.31 605 THR A O 1
ATOM 4741 N N . ALA A 1 606 ? -30.044 -4.269 15.594 1.00 85.00 606 ALA A N 1
ATOM 4742 C CA . ALA A 1 606 ? -30.164 -5.602 16.188 1.00 85.00 606 ALA A CA 1
ATOM 4743 C C . ALA A 1 606 ? -28.834 -6.070 16.805 1.00 85.00 606 ALA A C 1
ATOM 4745 O O . ALA A 1 606 ? -28.834 -6.658 17.882 1.00 85.00 606 ALA A O 1
ATOM 4746 N N . ASP A 1 607 ? -27.707 -5.757 16.157 1.00 83.19 607 ASP A N 1
ATOM 4747 C CA . ASP A 1 607 ? -26.374 -6.074 16.675 1.00 83.19 607 ASP A CA 1
ATOM 4748 C C . ASP A 1 607 ? -26.100 -5.350 17.997 1.00 83.19 607 ASP A C 1
ATOM 4750 O O . ASP A 1 607 ? -25.497 -5.939 18.888 1.00 83.19 607 ASP A O 1
ATOM 4754 N N . ASP A 1 608 ? -26.570 -4.109 18.162 1.00 86.25 608 ASP A N 1
ATOM 4755 C CA . ASP A 1 608 ? -26.433 -3.383 19.429 1.00 86.25 608 ASP A CA 1
ATOM 4756 C C . ASP A 1 608 ? -27.227 -4.053 20.548 1.00 86.25 608 ASP A C 1
ATOM 4758 O O . ASP A 1 608 ? -26.684 -4.310 21.621 1.00 86.25 608 ASP A O 1
ATOM 4762 N N . TYR A 1 609 ? -28.482 -4.422 20.281 1.00 88.56 609 TYR A N 1
ATOM 4763 C CA . TYR A 1 609 ? -29.299 -5.155 21.245 1.00 88.56 609 TYR A CA 1
ATOM 4764 C C . TYR A 1 609 ? -28.659 -6.495 21.647 1.00 88.56 609 TYR A C 1
ATOM 4766 O O . TYR A 1 609 ? -28.542 -6.782 22.836 1.00 88.56 609 TYR A O 1
ATOM 4774 N N . PHE A 1 610 ? -28.169 -7.291 20.688 1.00 86.94 610 PHE A N 1
ATOM 4775 C CA . PHE A 1 610 ? -27.572 -8.602 20.977 1.00 86.94 610 PHE A CA 1
ATOM 4776 C C . PHE A 1 610 ? -26.209 -8.543 21.690 1.00 86.94 610 PHE A C 1
ATOM 4778 O O . PHE A 1 610 ? -25.735 -9.582 22.159 1.00 86.94 610 PHE A O 1
ATOM 4785 N N . LYS A 1 611 ? -25.580 -7.364 21.816 1.00 84.38 611 LYS A N 1
ATOM 4786 C CA . LYS A 1 611 ? -24.422 -7.168 22.712 1.00 84.38 611 LYS A CA 1
ATOM 4787 C C . LYS A 1 611 ? -24.833 -7.200 24.187 1.00 84.38 611 LYS A C 1
ATOM 4789 O O . LYS A 1 611 ? -24.020 -7.570 25.036 1.00 84.38 611 LYS A O 1
ATOM 4794 N N . LEU A 1 612 ? -26.076 -6.831 24.502 1.00 88.12 612 LEU A N 1
ATOM 4795 C CA . LEU A 1 612 ? -26.587 -6.815 25.868 1.00 88.12 612 LEU A CA 1
ATOM 4796 C C . LEU A 1 612 ? -26.929 -8.232 26.334 1.00 88.12 612 LEU A C 1
ATOM 4798 O O . LEU A 1 612 ? -27.495 -9.046 25.605 1.00 88.12 612 LEU A O 1
ATOM 4802 N N . LYS A 1 613 ? -26.597 -8.528 27.591 1.00 90.00 613 LYS A N 1
ATOM 4803 C CA . LYS A 1 613 ? -26.934 -9.802 28.232 1.00 90.00 613 LYS A CA 1
ATOM 4804 C C . LYS A 1 613 ? -28.144 -9.619 29.136 1.00 90.00 613 LYS A C 1
ATOM 4806 O O . LYS A 1 613 ? -27.988 -9.213 30.285 1.00 90.00 613 LYS A O 1
ATOM 4811 N N . LEU A 1 614 ? -29.326 -9.963 28.624 1.00 93.56 614 LEU A N 1
ATOM 4812 C CA . LEU A 1 614 ? -30.533 -10.084 29.437 1.00 93.56 614 LEU A CA 1
ATOM 4813 C C . LEU A 1 614 ? -30.631 -11.517 29.976 1.00 93.56 614 LEU A C 1
ATOM 4815 O O . LEU A 1 614 ? -30.977 -12.450 29.251 1.00 93.56 614 LEU A O 1
ATOM 4819 N N . GLU A 1 615 ? -30.299 -11.697 31.249 1.00 94.62 615 GLU A N 1
ATOM 4820 C CA . GLU A 1 615 ? -30.271 -12.990 31.934 1.00 94.62 615 GLU A CA 1
ATOM 4821 C C . GLU A 1 615 ? -31.495 -13.163 32.831 1.00 94.62 615 GLU A C 1
ATOM 4823 O O . GLU A 1 615 ? -31.941 -12.223 33.488 1.00 94.62 615 GLU A O 1
ATOM 4828 N N . ILE A 1 616 ? -32.005 -14.389 32.910 1.00 95.81 616 ILE A N 1
ATOM 4829 C CA . ILE A 1 616 ? -33.078 -14.752 33.834 1.00 95.81 616 ILE A CA 1
ATOM 4830 C C . ILE A 1 616 ? -32.474 -15.548 34.987 1.00 95.81 616 ILE A C 1
ATOM 4832 O O . ILE A 1 616 ? -31.841 -16.580 34.742 1.00 95.81 616 ILE A O 1
ATOM 4836 N N . LYS A 1 617 ? -32.683 -15.072 36.218 1.00 93.81 617 LYS A N 1
ATOM 4837 C CA . LYS A 1 617 ? -32.244 -15.709 37.470 1.00 93.81 617 LYS A CA 1
ATOM 4838 C C . LYS A 1 617 ? -33.412 -15.763 38.441 1.00 93.81 617 LYS A C 1
ATOM 4840 O O . LYS A 1 617 ? -33.992 -14.725 38.754 1.00 93.81 617 LYS A O 1
ATOM 4845 N N . ASP A 1 618 ? -33.764 -16.964 38.886 1.00 92.81 618 ASP A N 1
ATOM 4846 C CA . ASP A 1 618 ? -34.929 -17.229 39.745 1.00 92.81 618 ASP A CA 1
ATOM 4847 C C . ASP A 1 618 ? -36.229 -16.544 39.257 1.00 92.81 618 ASP A C 1
ATOM 4849 O O . ASP A 1 618 ? -36.963 -15.904 40.010 1.00 92.81 618 ASP A O 1
ATOM 4853 N N . GLY A 1 619 ? -36.489 -16.611 37.946 1.00 92.12 619 GLY A N 1
ATOM 4854 C CA . GLY A 1 619 ? -37.685 -16.018 37.332 1.00 92.12 619 GLY A CA 1
ATOM 4855 C C . GLY A 1 619 ? -37.678 -14.493 37.205 1.00 92.12 619 GLY A C 1
ATOM 4856 O O . GLY A 1 619 ? -38.665 -13.928 36.738 1.00 92.12 619 GLY A O 1
ATOM 4857 N N . LYS A 1 620 ? -36.591 -13.815 37.587 1.00 95.25 620 LYS A N 1
ATOM 4858 C CA . LYS A 1 620 ? -36.397 -12.364 37.447 1.00 95.25 620 LYS A CA 1
ATOM 4859 C C . LYS A 1 620 ? -35.428 -12.052 36.313 1.00 95.25 620 LYS A C 1
ATOM 4861 O O . LYS A 1 620 ? -34.469 -12.790 36.099 1.00 95.25 620 LYS A O 1
ATOM 4866 N N . ILE A 1 621 ? -35.660 -10.945 35.613 1.00 95.81 621 ILE A N 1
ATOM 4867 C CA . ILE A 1 621 ? -34.865 -10.547 34.444 1.00 95.81 621 ILE A CA 1
ATOM 4868 C C . ILE A 1 621 ? -33.843 -9.484 34.854 1.00 95.81 621 ILE A C 1
ATOM 4870 O O . ILE A 1 621 ? -34.189 -8.507 35.519 1.00 95.81 621 ILE A O 1
ATOM 4874 N N . TYR A 1 622 ? -32.592 -9.672 34.445 1.00 94.12 622 TYR A N 1
ATOM 4875 C CA . TYR A 1 622 ? -31.469 -8.792 34.745 1.00 94.12 622 TYR A CA 1
ATOM 4876 C C . TYR A 1 622 ? -30.721 -8.408 33.474 1.00 94.12 622 TYR A C 1
ATOM 4878 O O . TYR A 1 622 ? -30.531 -9.244 32.599 1.00 94.12 622 TYR A O 1
ATOM 4886 N N . SER A 1 623 ? -30.213 -7.183 33.415 1.00 93.25 623 SER A N 1
ATOM 4887 C CA . SER A 1 623 ? -29.174 -6.773 32.468 1.00 93.25 623 SER A CA 1
ATOM 4888 C C . SER A 1 623 ? -28.176 -5.897 33.211 1.00 93.25 623 SER A C 1
ATOM 4890 O O . SER A 1 623 ? -28.550 -5.191 34.145 1.00 93.25 623 SER A O 1
ATOM 4892 N N . GLU A 1 624 ? -26.893 -5.990 32.858 1.00 90.38 624 GLU A N 1
ATOM 4893 C CA . GLU A 1 624 ? -25.831 -5.167 33.472 1.00 90.38 624 GLU A CA 1
ATOM 4894 C C . GLU A 1 624 ? -25.803 -5.256 35.015 1.00 90.38 624 GLU A C 1
ATOM 4896 O O . GLU A 1 624 ? -25.507 -4.298 35.725 1.00 90.38 624 GLU A O 1
ATOM 4901 N N . GLY A 1 625 ? -26.154 -6.429 35.556 1.00 88.62 625 GLY A N 1
ATOM 4902 C CA . GLY A 1 625 ? -26.205 -6.687 37.000 1.00 88.62 625 GLY A CA 1
ATOM 4903 C C . GLY A 1 625 ? -27.404 -6.075 37.737 1.00 88.62 625 GLY A C 1
ATOM 4904 O O . GLY A 1 625 ? -27.541 -6.296 38.939 1.00 88.62 625 GLY A O 1
ATOM 4905 N N . LYS A 1 626 ? -28.296 -5.354 37.048 1.00 92.56 626 LYS A N 1
ATOM 4906 C CA . LYS A 1 626 ? -29.490 -4.719 37.625 1.00 92.56 626 LYS A CA 1
ATOM 4907 C C . LYS A 1 626 ? -30.762 -5.425 37.173 1.00 92.56 626 LYS A C 1
ATOM 4909 O O . LYS A 1 626 ? -30.837 -5.953 36.068 1.00 92.56 626 LYS A O 1
ATOM 4914 N N . GLN A 1 627 ? -31.763 -5.451 38.050 1.00 94.56 627 GLN A N 1
ATOM 4915 C CA . GLN A 1 627 ? -33.063 -6.049 37.748 1.00 94.56 627 GLN A CA 1
ATOM 4916 C C . GLN A 1 627 ? -33.869 -5.116 36.837 1.00 94.56 627 GLN A C 1
ATOM 4918 O O . GLN A 1 627 ? -33.891 -3.906 37.075 1.00 94.56 627 GLN A O 1
ATOM 4923 N N . LEU A 1 628 ? -34.547 -5.678 35.836 1.00 94.81 628 LEU A N 1
ATOM 4924 C CA . LEU A 1 628 ? -35.497 -4.940 35.009 1.00 94.81 628 LEU A CA 1
ATOM 4925 C C . LEU A 1 628 ? -36.785 -4.693 35.802 1.00 94.81 628 LEU A C 1
ATOM 4927 O O . LEU A 1 628 ? -37.365 -5.615 36.391 1.00 94.81 628 LEU A O 1
ATOM 4931 N N . ILE A 1 629 ? -37.228 -3.443 35.793 1.00 94.44 629 ILE A N 1
ATOM 4932 C CA . ILE A 1 629 ? -38.486 -2.989 36.380 1.00 94.44 629 ILE A CA 1
ATOM 4933 C C . ILE A 1 629 ? -39.267 -2.177 35.348 1.00 94.44 629 ILE A C 1
ATOM 4935 O O . ILE A 1 629 ? -38.705 -1.699 34.364 1.00 94.44 629 ILE A O 1
ATOM 4939 N N . THR A 1 630 ? -40.564 -2.021 35.552 1.00 92.69 630 THR A N 1
ATOM 4940 C CA . THR A 1 630 ? -41.334 -0.999 34.842 1.00 92.69 630 THR A CA 1
ATOM 4941 C C . THR A 1 630 ? -41.138 0.360 35.516 1.00 92.69 630 THR A C 1
ATOM 4943 O O . THR A 1 630 ? -40.787 0.426 36.695 1.00 92.69 630 THR A O 1
ATOM 4946 N N . GLU A 1 631 ? -41.445 1.449 34.811 1.00 87.06 631 GLU A N 1
ATOM 4947 C CA . GLU A 1 631 ? -41.448 2.818 35.366 1.00 87.06 631 GLU A CA 1
ATOM 4948 C C . GLU A 1 631 ? -42.353 2.970 36.611 1.00 87.06 631 GLU A C 1
ATOM 4950 O O . GLU A 1 631 ? -42.140 3.828 37.463 1.00 87.06 631 GLU A O 1
ATOM 4955 N N . THR A 1 632 ? -43.372 2.111 36.736 1.00 86.38 632 THR A N 1
ATOM 4956 C CA . THR A 1 632 ? -44.290 2.029 37.884 1.00 86.38 632 THR A CA 1
ATOM 4957 C C . THR A 1 632 ? -43.683 1.299 39.092 1.00 86.38 632 THR A C 1
ATOM 4959 O O . THR A 1 632 ? -44.314 1.227 40.147 1.00 86.38 632 THR A O 1
ATOM 4962 N N . GLY A 1 633 ? -42.473 0.748 38.959 1.00 86.88 633 GLY A N 1
ATOM 4963 C CA . GLY A 1 633 ? -41.769 -0.016 39.990 1.00 86.88 633 GLY A CA 1
ATOM 4964 C C . GLY A 1 633 ? -42.103 -1.512 40.033 1.00 86.88 633 GLY A C 1
ATOM 4965 O O . GLY A 1 633 ? -41.637 -2.204 40.941 1.00 86.88 633 GLY A O 1
ATOM 4966 N N . GLU A 1 634 ? -42.890 -2.036 39.086 1.00 92.81 634 GLU A N 1
ATOM 4967 C CA . GLU A 1 634 ? -43.180 -3.472 38.986 1.00 92.81 634 GLU A CA 1
ATOM 4968 C C . GLU A 1 634 ? -41.919 -4.243 38.574 1.00 92.81 634 GLU A C 1
ATOM 4970 O O . GLU A 1 634 ? -41.267 -3.929 37.582 1.00 92.81 634 GLU A O 1
ATOM 4975 N N . GLU A 1 635 ? -41.575 -5.292 39.318 1.00 93.56 635 GLU A N 1
ATOM 4976 C CA . GLU A 1 635 ? -40.489 -6.195 38.940 1.00 93.56 635 GLU A CA 1
ATOM 4977 C C . GLU A 1 635 ? -40.898 -7.088 37.763 1.00 93.56 635 GLU A C 1
ATOM 4979 O O . GLU A 1 635 ? -41.866 -7.843 37.884 1.00 93.56 635 GLU A O 1
ATOM 4984 N N . LEU A 1 636 ? -40.124 -7.095 36.668 1.00 92.25 636 LEU A N 1
ATOM 4985 C CA . LEU A 1 636 ? -40.398 -8.015 35.563 1.00 92.25 636 LEU A CA 1
ATOM 4986 C C . LEU A 1 636 ? -40.049 -9.456 35.953 1.00 92.25 636 LEU A C 1
ATOM 4988 O O . LEU A 1 636 ? -38.919 -9.764 36.354 1.00 92.25 636 LEU A O 1
ATOM 4992 N N . LYS A 1 637 ? -41.040 -10.340 35.802 1.00 92.06 637 LYS A N 1
ATOM 4993 C CA . LYS A 1 637 ? -40.961 -11.763 36.145 1.00 92.06 637 LYS A CA 1
ATOM 4994 C C . LYS A 1 637 ? -41.441 -12.645 34.998 1.00 92.06 637 LYS A C 1
ATOM 4996 O O . LYS A 1 637 ? -42.244 -12.227 34.169 1.00 92.06 637 LYS A O 1
ATOM 5001 N N . THR A 1 638 ? -40.968 -13.884 34.983 1.00 92.81 638 THR A N 1
ATOM 5002 C CA . THR A 1 638 ? -41.354 -14.927 34.025 1.00 92.81 638 THR A CA 1
ATOM 5003 C C . THR A 1 638 ? -41.412 -16.291 34.714 1.00 92.81 638 THR A C 1
ATOM 5005 O O . THR A 1 638 ? -40.725 -16.532 35.707 1.00 92.81 638 THR A O 1
ATOM 5008 N N . GLY A 1 639 ? -42.217 -17.212 34.180 1.00 90.44 639 GLY A N 1
ATOM 5009 C CA . GLY A 1 639 ? -42.236 -18.616 34.582 1.00 90.44 639 GLY A CA 1
ATOM 5010 C C . GLY A 1 639 ? -41.009 -19.422 34.132 1.00 90.44 639 GLY A C 1
ATOM 5011 O O . GLY A 1 639 ? -40.952 -20.631 34.375 1.00 90.44 639 GLY A O 1
ATOM 5012 N N . VAL A 1 640 ? -40.037 -18.810 33.450 1.00 92.12 640 VAL A N 1
ATOM 5013 C CA . VAL A 1 640 ? -38.721 -19.401 33.160 1.00 92.12 640 VAL A CA 1
ATOM 5014 C C . VAL A 1 640 ? -37.792 -19.164 34.355 1.00 92.12 640 VAL A C 1
ATOM 5016 O O . VAL A 1 640 ? -37.465 -18.027 34.656 1.00 92.12 640 VAL A O 1
ATOM 5019 N N . LYS A 1 641 ? -37.335 -20.221 35.043 1.00 90.56 641 LYS A N 1
ATOM 5020 C CA . LYS A 1 641 ? -36.473 -20.063 36.235 1.00 90.56 641 LYS A CA 1
ATOM 5021 C C . LYS A 1 641 ? -35.072 -19.540 35.909 1.00 90.56 641 LYS A C 1
ATOM 5023 O O . LYS A 1 641 ? -34.583 -18.652 36.593 1.00 90.56 641 LYS A O 1
ATOM 5028 N N . GLU A 1 642 ? -34.441 -20.101 34.882 1.00 93.81 642 GLU A N 1
ATOM 5029 C CA . GLU A 1 642 ? -33.063 -19.811 34.475 1.00 93.81 642 GLU A CA 1
ATOM 5030 C C . GLU A 1 642 ? -32.984 -19.769 32.949 1.00 93.81 642 GLU A C 1
ATOM 5032 O O . GLU A 1 642 ? -33.410 -20.713 32.274 1.00 93.81 642 GLU A O 1
ATOM 5037 N N . GLY A 1 643 ? -32.422 -18.701 32.389 1.00 93.25 643 GLY A N 1
ATOM 5038 C CA . GLY A 1 643 ? -32.524 -18.472 30.951 1.00 93.25 643 GLY A CA 1
ATOM 5039 C C . GLY A 1 643 ? -31.991 -17.125 30.492 1.00 93.25 643 GLY A C 1
ATOM 5040 O O . GLY A 1 643 ? -31.158 -16.511 31.160 1.00 93.25 643 GLY A O 1
ATOM 5041 N N . LYS A 1 644 ? -32.485 -16.677 29.343 1.00 93.62 644 LYS A N 1
ATOM 5042 C CA . LYS A 1 644 ? -32.187 -15.368 28.758 1.00 93.62 644 LYS A CA 1
ATOM 5043 C C . LYS A 1 644 ? -33.434 -14.764 28.124 1.00 93.62 644 LYS A C 1
ATOM 5045 O O . LYS A 1 644 ? -34.371 -15.493 27.808 1.00 93.62 644 LYS A O 1
ATOM 5050 N N . VAL A 1 645 ? -33.416 -13.457 27.906 1.00 91.31 645 VAL A N 1
ATOM 5051 C CA . VAL A 1 645 ? -34.418 -12.763 27.089 1.00 91.31 645 VAL A CA 1
ATOM 5052 C C . VAL A 1 645 ? -33.785 -12.390 25.754 1.00 91.31 645 VAL A C 1
ATOM 5054 O O . VAL A 1 645 ? -32.624 -11.978 25.728 1.00 91.31 645 VAL A O 1
ATOM 5057 N N . TYR A 1 646 ? -34.515 -12.577 24.657 1.00 81.44 646 TYR A N 1
ATOM 5058 C CA . TYR A 1 646 ? -34.122 -12.108 23.327 1.00 81.44 646 TYR A CA 1
ATOM 5059 C C . TYR A 1 646 ? -35.274 -11.452 22.597 1.00 81.44 646 TYR A C 1
ATOM 5061 O O . TYR A 1 646 ? -36.446 -11.766 22.907 1.00 81.44 646 TYR A O 1
#